Protein AF-A0A8S2WHX1-F1 (afdb_monomer_lite)

Foldseek 3Di:
DDDDDDDDPVRVVVVPDPPDDDPPPPDDDDDDDDDDDDDDDDPPDPDDDPVRVVVVVDDPPDDDDDPPPDPPDDDPPDDPPVVVPPDPDPDPDPDDPDDDPVVVVVVVVVVVVVVVVVVVVVVVVVVVVVVVVVVVVVVVVVVVVVVVVCVVVPNVVLVVVVPVPPPCNVVVVVVVVVVVVVVVVVVVVVVVVVVVVVVVVVVVVVVVVVVVVVVVVVVVVVVVVVVVVVVVVPPCVVVVVVVVVVVVVVVVVVVVVVVVVVVVVVVVVVVVVVVDPDDDDDDDPPCVVVVVVVVVVVVVVVVVVVVVVVVVVVVVVVVVVVVVVVVVVVVVVVVVVVVVVPPPPPDPPDDDDDPVVVVVVVVVVVVVVVVVVPPPDDDDDDDDDDDDDDDDDDDDDDDDDDDD

Structure (mmCIF, N/CA/C/O backbone):
data_AF-A0A8S2WHX1-F1
#
_entry.id   AF-A0A8S2WHX1-F1
#
loop_
_atom_site.group_PDB
_atom_site.id
_atom_site.type_symbol
_atom_site.label_atom_id
_atom_site.label_alt_id
_atom_site.label_comp_id
_atom_site.label_asym_id
_atom_site.label_entity_id
_atom_site.label_seq_id
_atom_site.pdbx_PDB_ins_code
_atom_site.Cartn_x
_atom_site.Cartn_y
_atom_site.Cartn_z
_atom_site.occupancy
_atom_site.B_iso_or_equiv
_atom_site.auth_seq_id
_atom_site.auth_comp_id
_atom_site.auth_asym_id
_atom_site.auth_atom_id
_atom_site.pdbx_PDB_model_num
ATOM 1 N N . MET A 1 1 ? -5.260 -57.623 29.834 1.00 40.22 1 MET A N 1
ATOM 2 C CA . MET A 1 1 ? -5.427 -56.194 30.177 1.00 40.22 1 MET A CA 1
ATOM 3 C C . MET A 1 1 ? -5.127 -55.355 28.938 1.00 40.22 1 MET A C 1
ATOM 5 O O . MET A 1 1 ? -3.990 -54.950 28.745 1.00 40.22 1 MET A O 1
ATOM 9 N N . GLY A 1 2 ? -6.106 -55.173 28.048 1.00 38.78 2 GLY A N 1
ATOM 10 C CA . GLY A 1 2 ? -5.987 -54.295 26.878 1.00 38.78 2 GLY A CA 1
ATOM 11 C C . GLY A 1 2 ? -6.934 -53.117 27.060 1.00 38.78 2 GLY A C 1
ATOM 12 O O . GLY A 1 2 ? -8.142 -53.293 26.952 1.00 38.78 2 GLY A O 1
ATOM 13 N N . GLY A 1 3 ? -6.400 -51.953 27.429 1.00 38.97 3 GLY A N 1
ATOM 14 C CA . GLY A 1 3 ? -7.193 -50.750 27.676 1.00 38.97 3 GLY A CA 1
ATOM 15 C C . GLY A 1 3 ? -7.715 -50.149 26.373 1.00 38.97 3 GLY A C 1
ATOM 16 O O . GLY A 1 3 ? -6.938 -49.811 25.481 1.00 38.97 3 GLY A O 1
ATOM 17 N N . THR A 1 4 ? -9.031 -49.993 26.270 1.00 50.53 4 THR A N 1
ATOM 18 C CA . THR A 1 4 ? -9.697 -49.275 25.182 1.00 50.53 4 THR A CA 1
ATOM 19 C C . THR A 1 4 ? -9.420 -47.777 25.310 1.00 50.53 4 THR A C 1
ATOM 21 O O . THR A 1 4 ? -9.947 -47.119 26.206 1.00 50.53 4 THR A O 1
ATOM 24 N N . ARG A 1 5 ? -8.588 -47.222 24.420 1.00 61.50 5 ARG A N 1
ATOM 25 C CA . ARG A 1 5 ? -8.446 -45.767 24.259 1.00 61.50 5 ARG A CA 1
ATOM 26 C C . ARG A 1 5 ? -9.736 -45.198 23.668 1.00 61.50 5 ARG A C 1
ATOM 28 O O . ARG A 1 5 ? -10.157 -45.607 22.589 1.00 61.50 5 ARG A O 1
ATOM 35 N N . THR A 1 6 ? -10.340 -44.235 24.353 1.00 62.38 6 THR A N 1
ATOM 36 C CA . THR A 1 6 ? -11.434 -43.419 23.818 1.00 62.38 6 THR A CA 1
ATOM 37 C C . THR A 1 6 ? -10.875 -42.455 22.771 1.00 62.38 6 THR A C 1
ATOM 39 O O . THR A 1 6 ? -10.015 -41.634 23.097 1.00 62.38 6 THR A O 1
ATOM 42 N N . LYS A 1 7 ? -11.333 -42.573 21.520 1.00 71.38 7 LYS A N 1
ATOM 43 C CA . LYS A 1 7 ? -10.924 -41.703 20.406 1.00 71.38 7 LYS A CA 1
ATOM 44 C C . LYS A 1 7 ? -11.400 -40.263 20.630 1.00 71.38 7 LYS A C 1
ATOM 46 O O . LYS A 1 7 ? -12.494 -40.038 21.148 1.00 71.38 7 LYS A O 1
ATOM 51 N N . SER A 1 8 ? -10.587 -39.291 20.225 1.00 69.62 8 SER A N 1
ATOM 52 C CA . SER A 1 8 ? -10.935 -37.864 20.273 1.00 69.62 8 SER A CA 1
ATOM 53 C C . SER A 1 8 ? -11.992 -37.514 19.216 1.00 69.62 8 SER A C 1
ATOM 55 O O . SER A 1 8 ? -12.013 -38.103 18.138 1.00 69.62 8 SER A O 1
ATOM 57 N N . VAL A 1 9 ? -12.831 -36.501 19.469 1.00 62.75 9 VAL A N 1
ATOM 58 C CA . VAL A 1 9 ? -13.838 -35.987 18.508 1.00 62.75 9 VAL A CA 1
ATOM 59 C C . VAL A 1 9 ? -13.204 -35.652 17.151 1.00 62.75 9 VAL A C 1
ATOM 61 O O . VAL A 1 9 ? -13.801 -35.872 16.100 1.00 62.75 9 VAL A O 1
ATOM 64 N N . ARG A 1 10 ? -11.949 -35.190 17.163 1.00 62.09 10 ARG A N 1
ATOM 65 C CA . ARG A 1 10 ? -11.173 -34.917 15.949 1.00 62.09 10 ARG A CA 1
ATOM 66 C C . ARG A 1 10 ? -10.811 -36.190 15.177 1.00 62.09 10 ARG A C 1
ATOM 68 O O . ARG A 1 10 ? -10.817 -36.164 13.954 1.00 62.09 10 ARG A O 1
ATOM 75 N N . GLU A 1 11 ? -10.506 -37.286 15.868 1.00 63.91 11 GLU A N 1
ATOM 76 C CA . GLU A 1 11 ? -10.197 -38.578 15.234 1.00 63.91 11 GLU A CA 1
ATOM 77 C C . GLU A 1 11 ? -11.451 -39.204 14.619 1.00 63.91 11 GLU A C 1
ATOM 79 O O . GLU A 1 11 ? -11.393 -39.699 13.498 1.00 63.91 11 GLU A O 1
ATOM 84 N N . ALA A 1 12 ? -12.599 -39.094 15.296 1.00 66.94 12 ALA A N 1
ATOM 85 C CA . ALA A 1 12 ? -13.879 -39.558 14.761 1.00 66.94 12 ALA A CA 1
ATOM 86 C C . ALA A 1 12 ? -14.291 -38.800 13.484 1.00 66.94 12 ALA A C 1
ATOM 88 O O . ALA A 1 12 ? -14.832 -39.398 12.558 1.00 66.94 12 ALA A O 1
ATOM 89 N N . TYR A 1 13 ? -13.997 -37.498 13.408 1.00 64.38 13 TYR A N 1
ATOM 90 C CA . TYR A 1 13 ? -14.336 -36.677 12.243 1.00 64.38 13 TYR A CA 1
ATOM 91 C C . TYR A 1 13 ? -13.435 -36.952 11.029 1.00 64.38 13 TYR A C 1
ATOM 93 O O . TYR A 1 13 ? -13.879 -36.873 9.888 1.00 64.38 13 TYR A O 1
ATOM 101 N N . VAL A 1 14 ? -12.166 -37.300 11.259 1.00 66.62 14 VAL A N 1
ATOM 102 C CA . VAL A 1 14 ? -11.211 -37.618 10.183 1.00 66.62 14 VAL A CA 1
ATOM 103 C C . VAL A 1 14 ? -11.484 -39.000 9.576 1.00 66.62 14 VAL A C 1
ATOM 105 O O . VAL A 1 14 ? -11.318 -39.167 8.372 1.00 66.62 14 VAL A O 1
ATOM 108 N N . GLU A 1 15 ? -11.959 -39.966 10.369 1.00 64.69 15 GLU A N 1
ATOM 109 C CA . GLU A 1 15 ? -12.331 -41.307 9.883 1.00 64.69 15 GLU A CA 1
ATOM 110 C C . GLU A 1 15 ? -13.654 -41.336 9.089 1.00 64.69 15 GLU A C 1
ATOM 112 O O . GLU A 1 15 ? -13.881 -42.273 8.328 1.00 64.69 15 GLU A O 1
ATOM 117 N N . GLN A 1 16 ? -14.519 -40.322 9.224 1.00 64.81 16 GLN A N 1
ATOM 118 C CA . GLN A 1 16 ? -15.787 -40.222 8.480 1.00 64.81 16 GLN A CA 1
ATOM 119 C C . GLN A 1 16 ? -15.649 -39.584 7.087 1.00 64.81 16 GLN A C 1
ATOM 121 O O . GLN A 1 16 ? -16.633 -39.495 6.350 1.00 64.81 16 GLN A O 1
ATOM 126 N N . LEU A 1 17 ? -14.450 -39.143 6.699 1.00 56.81 17 LEU A N 1
ATOM 127 C CA . LEU A 1 17 ? -14.219 -38.605 5.362 1.00 56.81 17 LEU A CA 1
ATOM 128 C C . LEU A 1 17 ? -14.047 -39.753 4.352 1.00 56.81 17 LEU A C 1
ATOM 130 O O . LEU A 1 17 ? -13.232 -40.648 4.584 1.00 56.81 17 LEU A O 1
ATOM 134 N N . PRO A 1 18 ? -14.774 -39.748 3.216 1.00 52.38 18 PRO A N 1
ATOM 135 C CA . PRO A 1 18 ? -14.606 -40.766 2.188 1.00 52.38 18 PRO A CA 1
ATOM 136 C C . PRO A 1 18 ? -13.156 -40.765 1.689 1.00 52.38 18 PRO A C 1
ATOM 138 O O . PRO A 1 18 ? -12.619 -39.730 1.281 1.00 52.38 18 PRO A O 1
ATOM 141 N N . TYR A 1 19 ? -12.520 -41.938 1.742 1.00 48.78 19 TYR A N 1
ATOM 142 C CA . TYR A 1 19 ? -11.173 -42.174 1.228 1.00 48.78 19 TYR A CA 1
ATOM 143 C C . TYR A 1 19 ? -11.052 -41.616 -0.199 1.00 48.78 19 TYR A C 1
ATOM 145 O O . TYR A 1 19 ? -11.699 -42.117 -1.116 1.00 48.78 19 TYR A O 1
ATOM 153 N N . GLY A 1 20 ? -10.217 -40.588 -0.393 1.00 50.75 20 GLY A N 1
ATOM 154 C CA . GLY A 1 20 ? -9.838 -40.122 -1.733 1.00 50.75 20 GLY A CA 1
ATOM 155 C C . GLY A 1 20 ? -9.925 -38.624 -2.029 1.00 50.75 20 GLY A C 1
ATOM 156 O O . GLY A 1 20 ? -9.604 -38.241 -3.150 1.00 50.75 20 GLY A O 1
ATOM 157 N N . GLN A 1 21 ? -10.280 -37.752 -1.082 1.00 46.47 21 GLN A N 1
ATOM 158 C CA . GLN A 1 21 ? -10.172 -36.297 -1.292 1.00 46.47 21 GLN A CA 1
ATOM 159 C C . GLN A 1 21 ? -9.280 -35.633 -0.244 1.00 46.47 21 GLN A C 1
ATOM 161 O O . GLN A 1 21 ? -9.723 -34.931 0.660 1.00 46.47 21 GLN A O 1
ATOM 166 N N . GLY A 1 22 ? -7.975 -35.860 -0.396 1.00 38.53 22 GLY A N 1
ATOM 167 C CA . GLY A 1 22 ? -6.958 -35.010 0.210 1.00 38.53 22 GLY A CA 1
ATOM 168 C C . GLY A 1 22 ? -6.888 -33.654 -0.500 1.00 38.53 22 GLY A C 1
ATOM 169 O O . GLY A 1 22 ? -6.935 -33.570 -1.728 1.00 38.53 22 GLY A O 1
ATOM 170 N N . LEU A 1 23 ? -6.739 -32.592 0.291 1.00 43.47 23 LEU A N 1
ATOM 171 C CA . LEU A 1 23 ? -6.485 -31.204 -0.115 1.00 43.47 23 LEU A CA 1
ATOM 172 C C . LEU A 1 23 ? -5.077 -31.022 -0.726 1.00 43.47 23 LEU A C 1
ATOM 174 O O . LEU A 1 23 ? -4.282 -30.209 -0.263 1.00 43.47 23 LEU A O 1
ATOM 178 N N . THR A 1 24 ? -4.749 -31.781 -1.774 1.00 47.91 24 THR A N 1
ATOM 179 C CA . THR A 1 24 ? -3.475 -31.690 -2.519 1.00 47.91 24 THR A CA 1
ATOM 180 C C . THR A 1 24 ? -3.673 -31.734 -4.044 1.00 47.91 24 THR A C 1
ATOM 182 O O . THR A 1 24 ? -2.762 -32.067 -4.798 1.00 47.91 24 THR A O 1
ATOM 185 N N . GLY A 1 25 ? -4.860 -31.355 -4.535 1.00 35.38 25 GLY A N 1
ATOM 186 C CA . GLY A 1 25 ? -5.254 -31.484 -5.948 1.00 35.38 25 GLY A CA 1
ATOM 187 C C . GLY A 1 25 ? -4.960 -30.307 -6.895 1.00 35.38 25 GLY A C 1
ATOM 188 O O . GLY A 1 25 ? -5.359 -30.372 -8.055 1.00 35.38 25 GLY A O 1
ATOM 189 N N . TYR A 1 26 ? -4.285 -29.230 -6.471 1.00 35.50 26 TYR A N 1
ATOM 190 C CA . TYR A 1 26 ? -4.155 -28.001 -7.286 1.00 35.50 26 TYR A CA 1
ATOM 191 C C . TYR A 1 26 ? -2.730 -27.614 -7.714 1.00 35.50 26 TYR A C 1
ATOM 193 O O . TYR A 1 26 ? -2.472 -26.445 -7.979 1.00 35.50 26 TYR A O 1
ATOM 201 N N . MET A 1 27 ? -1.805 -28.569 -7.855 1.00 39.06 27 MET A N 1
ATOM 202 C CA . MET A 1 27 ? -0.433 -28.265 -8.314 1.00 39.06 27 MET A CA 1
ATOM 203 C C . MET A 1 27 ? 0.027 -29.019 -9.570 1.00 39.06 27 MET A C 1
ATOM 205 O O . MET A 1 27 ? 1.216 -29.058 -9.855 1.00 39.06 27 MET A O 1
ATOM 209 N N . ASN A 1 28 ? -0.878 -29.568 -10.389 1.00 44.78 28 ASN A N 1
ATOM 210 C CA . ASN A 1 28 ? -0.473 -30.119 -11.689 1.00 44.78 28 ASN A CA 1
ATOM 211 C C . ASN A 1 28 ? -1.538 -29.940 -12.779 1.00 44.78 28 ASN A C 1
ATOM 213 O O . ASN A 1 28 ? -2.248 -30.863 -13.166 1.00 44.78 28 ASN A O 1
ATOM 217 N N . ARG A 1 29 ? -1.619 -28.728 -13.334 1.00 37.62 29 ARG A N 1
ATOM 218 C CA . ARG A 1 29 ? -2.134 -28.521 -14.693 1.00 37.62 29 ARG A CA 1
ATOM 219 C C . ARG A 1 29 ? -1.138 -27.669 -15.465 1.00 37.62 29 ARG A C 1
ATOM 221 O O . ARG A 1 29 ? -1.050 -26.462 -15.257 1.00 37.62 29 ARG A O 1
ATOM 228 N N . LYS A 1 30 ? -0.402 -28.317 -16.374 1.00 38.78 30 LYS A N 1
ATOM 229 C CA . LYS A 1 30 ? 0.351 -27.657 -17.445 1.00 38.78 30 LYS A CA 1
ATOM 230 C C . LYS A 1 30 ? -0.604 -26.713 -18.183 1.00 38.78 30 LYS A C 1
ATOM 232 O O . LYS A 1 30 ? -1.484 -27.163 -18.914 1.00 38.78 30 LYS A O 1
ATOM 237 N N . ARG A 1 31 ? -0.465 -25.406 -17.960 1.00 36.22 31 ARG A N 1
ATOM 238 C CA . ARG A 1 31 ? -1.150 -24.382 -18.752 1.00 36.22 31 ARG A CA 1
ATOM 239 C C . ARG A 1 31 ? -0.479 -24.322 -20.124 1.00 36.22 31 ARG A C 1
ATOM 241 O O . ARG A 1 31 ? 0.681 -23.940 -20.227 1.00 36.22 31 ARG A O 1
ATOM 248 N N . LYS A 1 32 ? -1.213 -24.730 -21.161 1.00 42.56 32 LYS A N 1
ATOM 249 C CA . LYS A 1 32 ? -0.903 -24.401 -22.558 1.00 42.56 32 LYS A CA 1
ATOM 250 C C . LYS A 1 32 ? -1.052 -22.880 -22.742 1.00 42.56 32 LYS A C 1
ATOM 252 O O . LYS A 1 32 ? -1.995 -22.324 -22.172 1.00 42.56 32 LYS A O 1
ATOM 257 N N . PRO A 1 33 ? -0.169 -22.200 -23.492 1.00 36.62 33 PRO A N 1
ATOM 258 C CA . PRO A 1 33 ? -0.370 -20.798 -23.817 1.00 36.62 33 PRO A CA 1
ATOM 259 C C . PRO A 1 33 ? -1.525 -20.649 -24.813 1.00 36.62 33 PRO A C 1
ATOM 261 O O . PRO A 1 33 ? -1.732 -21.471 -25.704 1.00 36.62 33 PRO A O 1
ATOM 264 N N . PHE A 1 34 ? -2.295 -19.593 -24.592 1.00 40.09 34 PHE A N 1
ATOM 265 C CA . PHE A 1 34 ? -3.471 -19.197 -25.343 1.00 40.09 34 PHE A CA 1
ATOM 266 C C . PHE A 1 34 ? -3.026 -18.415 -26.586 1.00 40.09 34 PHE A C 1
ATOM 268 O O . PHE A 1 34 ? -2.666 -17.246 -26.478 1.00 40.09 34 PHE A O 1
ATOM 275 N N . THR A 1 35 ? -3.037 -19.054 -27.755 1.00 37.59 35 THR A N 1
ATOM 276 C CA . THR A 1 35 ? -2.975 -18.374 -29.058 1.00 37.59 35 THR A CA 1
ATOM 277 C C . THR A 1 35 ? -3.989 -19.024 -29.992 1.00 37.59 35 THR A C 1
ATOM 279 O O . THR A 1 35 ? -3.701 -20.036 -30.626 1.00 37.59 35 THR A O 1
ATOM 282 N N . HIS A 1 36 ? -5.195 -18.462 -30.050 1.00 35.00 36 HIS A N 1
ATOM 283 C CA . HIS A 1 36 ? -6.129 -18.716 -31.141 1.00 35.00 36 HIS A CA 1
ATOM 284 C C . HIS A 1 36 ? -5.884 -17.661 -32.223 1.00 35.00 36 HIS A C 1
ATOM 286 O O . HIS A 1 36 ? -6.286 -16.513 -32.062 1.00 35.00 36 HIS A O 1
ATOM 292 N N . LEU A 1 37 ? -5.231 -18.057 -33.316 1.00 36.84 37 LEU A N 1
ATOM 293 C CA . LEU A 1 37 ? -5.438 -17.446 -34.625 1.00 36.84 37 LEU A CA 1
ATOM 294 C C . LEU A 1 37 ? -5.753 -18.574 -35.612 1.00 36.84 37 LEU A C 1
ATOM 296 O O . LEU A 1 37 ? -5.178 -19.657 -35.527 1.00 36.84 37 LEU A O 1
ATOM 300 N N . ASN A 1 38 ? -6.733 -18.305 -36.464 1.00 36.56 38 ASN A N 1
ATOM 301 C CA . ASN A 1 38 ? -7.452 -19.247 -37.309 1.00 36.56 38 ASN A CA 1
ATOM 302 C C . ASN A 1 38 ? -6.551 -20.162 -38.150 1.00 36.56 38 ASN A C 1
ATOM 304 O O . ASN A 1 38 ? -5.595 -19.718 -38.779 1.00 36.56 38 ASN A O 1
ATOM 308 N N . THR A 1 39 ? -6.936 -21.435 -38.191 1.00 39.41 39 THR A N 1
ATOM 309 C CA . THR A 1 39 ? -6.483 -22.439 -39.151 1.00 39.41 39 THR A CA 1
ATOM 310 C C . THR A 1 39 ? -6.879 -22.008 -40.563 1.00 39.41 39 THR A C 1
ATOM 312 O O . THR A 1 39 ? -8.067 -21.976 -40.884 1.00 39.41 39 THR A O 1
ATOM 315 N N . VAL A 1 40 ? -5.889 -21.670 -41.384 1.00 40.22 40 VAL A N 1
ATOM 316 C CA . VAL A 1 40 ? -5.997 -21.640 -42.847 1.00 40.22 40 VAL A CA 1
ATOM 317 C C . VAL A 1 40 ? -5.140 -22.795 -43.360 1.00 40.22 40 VAL A C 1
ATOM 319 O O . VAL A 1 40 ? -4.062 -23.036 -42.817 1.00 40.22 40 VAL A O 1
ATOM 322 N N . ASP A 1 41 ? -5.674 -23.531 -44.331 1.00 38.22 41 ASP A N 1
ATOM 323 C CA . ASP A 1 41 ? -5.163 -24.806 -44.832 1.00 38.22 41 ASP A CA 1
ATOM 324 C C . ASP A 1 41 ? -3.674 -24.789 -45.222 1.00 38.22 41 ASP A C 1
ATOM 326 O O . ASP A 1 41 ? -3.158 -23.864 -45.848 1.00 38.22 41 ASP A O 1
ATOM 330 N N . ASP A 1 42 ? -2.989 -25.869 -44.846 1.00 42.69 42 ASP A N 1
ATOM 331 C CA . ASP A 1 42 ? -1.532 -25.982 -44.716 1.00 42.69 42 ASP A CA 1
ATOM 332 C C . ASP A 1 42 ? -0.744 -26.213 -46.025 1.00 42.69 42 ASP A C 1
ATOM 334 O O . ASP A 1 42 ? 0.414 -26.624 -45.968 1.00 42.69 42 ASP A O 1
ATOM 338 N N . ASN A 1 43 ? -1.316 -25.943 -47.205 1.00 44.41 43 ASN A N 1
ATOM 339 C CA . ASN A 1 43 ? -0.706 -26.371 -48.478 1.00 44.41 43 ASN A CA 1
ATOM 340 C C . ASN A 1 43 ? -0.264 -25.275 -49.469 1.00 44.41 43 ASN A C 1
ATOM 342 O O . ASN A 1 43 ? 0.376 -25.637 -50.448 1.00 44.41 43 ASN A O 1
ATOM 346 N N . ASP A 1 44 ? -0.482 -23.975 -49.222 1.00 44.69 44 ASP A N 1
ATOM 347 C CA . ASP A 1 44 ? -0.195 -22.929 -50.239 1.00 44.69 44 ASP A CA 1
ATOM 348 C C . ASP A 1 44 ? 0.744 -21.781 -49.807 1.00 44.69 44 ASP A C 1
ATOM 350 O O . ASP A 1 44 ? 0.839 -20.750 -50.474 1.00 44.69 44 ASP A O 1
ATOM 354 N N . LEU A 1 45 ? 1.512 -21.932 -48.725 1.00 47.62 45 LEU A N 1
ATOM 355 C CA . LEU A 1 45 ? 2.476 -20.905 -48.300 1.00 47.62 45 LEU A CA 1
ATOM 356 C C . LEU A 1 45 ? 3.907 -21.442 -48.338 1.00 47.62 45 LEU A C 1
ATOM 358 O O . LEU A 1 45 ? 4.394 -22.035 -47.380 1.00 47.62 45 LEU A O 1
ATOM 362 N N . ALA A 1 46 ? 4.610 -21.159 -49.440 1.00 56.25 46 ALA A N 1
ATOM 363 C CA . ALA A 1 46 ? 6.025 -21.495 -49.629 1.00 56.25 46 ALA A CA 1
ATOM 364 C C . ALA A 1 46 ? 6.976 -20.839 -48.599 1.00 56.25 46 ALA A C 1
ATOM 366 O O . ALA A 1 46 ? 8.144 -21.208 -48.531 1.00 56.25 46 ALA A O 1
ATOM 367 N N . TYR A 1 47 ? 6.495 -19.898 -47.776 1.00 54.25 47 TYR A N 1
ATOM 368 C CA . TYR A 1 47 ? 7.263 -19.287 -46.690 1.00 54.25 47 TYR A CA 1
ATOM 369 C C . TYR A 1 47 ? 6.363 -19.033 -45.477 1.00 54.25 47 TYR A C 1
ATOM 371 O O . TYR A 1 47 ? 5.388 -18.288 -45.560 1.00 54.25 47 TYR A O 1
ATOM 379 N N . ARG A 1 48 ? 6.701 -19.655 -44.338 1.00 53.41 48 ARG A N 1
ATOM 380 C CA . ARG A 1 48 ? 5.879 -19.676 -43.113 1.00 53.41 48 ARG A CA 1
ATOM 381 C C . ARG A 1 48 ? 6.282 -18.614 -42.079 1.00 53.41 48 ARG A C 1
ATOM 383 O O . ARG A 1 48 ? 5.629 -18.491 -41.046 1.00 53.41 48 ARG A O 1
ATOM 390 N N . SER A 1 49 ? 7.333 -17.833 -42.336 1.00 52.03 49 SER A N 1
ATOM 391 C CA . SER A 1 49 ? 7.796 -16.752 -41.456 1.00 52.03 49 SER A CA 1
ATOM 392 C C . SER A 1 49 ? 8.702 -15.763 -42.200 1.00 52.03 49 SER A C 1
ATOM 394 O O . SER A 1 49 ? 9.453 -16.154 -43.093 1.00 52.03 49 SER A O 1
ATOM 396 N N . THR A 1 50 ? 8.727 -14.492 -41.778 1.00 50.41 50 THR A N 1
ATOM 397 C CA . THR A 1 50 ? 9.691 -13.471 -42.246 1.00 50.41 50 THR A CA 1
ATOM 398 C C . THR A 1 50 ? 11.148 -13.926 -42.065 1.00 50.41 50 THR A C 1
ATOM 400 O O . THR A 1 50 ? 12.038 -13.497 -42.797 1.00 50.41 50 THR A O 1
ATOM 403 N N . SER A 1 51 ? 11.395 -14.840 -41.118 1.00 52.72 51 SER A N 1
ATOM 404 C CA . SER A 1 51 ? 12.697 -15.480 -40.907 1.00 52.72 51 SER A CA 1
ATOM 405 C C . SER A 1 51 ? 13.081 -16.490 -41.994 1.00 52.72 51 SER A C 1
ATOM 407 O O . SER A 1 51 ? 14.273 -16.686 -42.225 1.00 52.72 51 SER A O 1
ATOM 409 N N . ASP A 1 52 ? 12.114 -17.114 -42.675 1.00 50.53 52 ASP A N 1
ATOM 410 C CA . ASP A 1 52 ? 12.384 -18.086 -43.748 1.00 50.53 52 ASP A CA 1
ATOM 411 C C . ASP A 1 52 ? 12.794 -17.386 -45.046 1.00 50.53 52 ASP A C 1
ATOM 413 O O . ASP A 1 52 ? 13.677 -17.867 -45.754 1.00 50.53 52 ASP A O 1
ATOM 417 N N . TYR A 1 53 ? 12.242 -16.195 -45.304 1.00 53.25 53 TYR A N 1
ATOM 418 C CA . TYR A 1 53 ? 12.646 -15.354 -46.433 1.00 53.25 53 TYR A CA 1
ATOM 419 C C . TYR A 1 53 ? 14.124 -14.947 -46.336 1.00 53.25 53 TYR A C 1
ATOM 421 O O . TYR A 1 53 ? 14.834 -14.926 -47.333 1.00 53.25 53 TYR A O 1
ATOM 429 N N . LEU A 1 54 ? 14.621 -14.683 -45.122 1.00 51.88 54 LEU A N 1
ATOM 430 C CA . LEU A 1 54 ? 16.010 -14.274 -44.887 1.00 51.88 54 LEU A CA 1
ATOM 431 C C . LEU A 1 54 ? 16.999 -15.449 -44.875 1.00 51.88 54 LEU A C 1
ATOM 433 O O . LEU A 1 54 ? 18.175 -15.263 -45.186 1.00 51.88 54 LEU A O 1
ATOM 437 N N . ARG A 1 55 ? 16.536 -16.666 -44.562 1.00 56.53 55 ARG A N 1
ATOM 438 C CA . ARG A 1 55 ? 17.379 -17.871 -44.534 1.00 56.53 55 ARG A CA 1
ATOM 439 C C . ARG A 1 55 ? 17.760 -18.355 -45.941 1.00 56.53 55 ARG A C 1
ATOM 441 O O . ARG A 1 55 ? 18.821 -18.947 -46.101 1.00 56.53 55 ARG A O 1
ATOM 448 N N . GLY A 1 56 ? 16.957 -18.038 -46.961 1.00 52.31 56 GLY A N 1
ATOM 449 C CA . GLY A 1 56 ? 17.293 -18.300 -48.367 1.00 52.31 56 GLY A CA 1
ATOM 450 C C . GLY A 1 56 ? 18.446 -17.445 -48.917 1.00 52.31 56 GLY A C 1
ATOM 451 O O . GLY A 1 56 ? 19.064 -17.832 -49.903 1.00 52.31 56 GLY A O 1
ATOM 452 N N . TYR A 1 57 ? 18.770 -16.318 -48.270 1.00 48.59 57 TYR A N 1
ATOM 453 C CA . TYR A 1 57 ? 19.814 -15.388 -48.726 1.00 48.59 57 TYR A CA 1
ATOM 454 C C . TYR A 1 57 ? 21.205 -15.656 -48.143 1.00 48.59 57 TYR A C 1
ATOM 456 O O . TYR A 1 57 ? 22.185 -15.113 -48.645 1.00 48.59 57 TYR A O 1
ATOM 464 N N . TYR A 1 58 ? 21.316 -16.493 -47.110 1.00 46.62 58 TYR A N 1
ATOM 465 C CA . TYR A 1 58 ? 22.586 -16.772 -46.443 1.00 46.62 58 TYR A CA 1
ATOM 466 C C . TYR A 1 58 ? 22.802 -18.277 -46.307 1.00 46.62 58 TYR A C 1
ATOM 468 O O . TYR A 1 58 ? 22.561 -18.873 -45.258 1.00 46.62 58 TYR A O 1
ATOM 476 N N . ASN A 1 59 ? 23.288 -18.887 -47.389 1.00 50.84 59 ASN A N 1
ATOM 477 C CA . ASN A 1 59 ? 23.913 -20.203 -47.344 1.00 50.84 59 ASN A CA 1
ATOM 478 C C . ASN A 1 59 ? 25.438 -20.026 -47.173 1.00 50.84 59 ASN A C 1
ATOM 480 O O . ASN A 1 59 ? 26.092 -19.569 -48.109 1.00 50.84 59 ASN A O 1
ATOM 484 N N . PRO A 1 60 ? 26.025 -20.378 -46.016 1.00 45.47 60 PRO A N 1
ATOM 485 C CA . PRO A 1 60 ? 27.457 -20.212 -45.768 1.00 45.47 60 PRO A CA 1
ATOM 486 C C . PRO A 1 60 ? 28.350 -21.276 -46.440 1.00 45.47 60 PRO A C 1
ATOM 488 O O . PRO A 1 60 ? 29.563 -21.198 -46.291 1.00 45.47 60 PRO A O 1
ATOM 491 N N . ASN A 1 61 ? 27.789 -22.235 -47.194 1.00 46.09 61 ASN A N 1
ATOM 492 C CA . ASN A 1 61 ? 28.545 -23.303 -47.872 1.00 46.09 61 ASN A CA 1
ATOM 493 C C . ASN A 1 61 ? 28.568 -23.198 -49.413 1.00 46.09 61 ASN A C 1
ATOM 495 O O . ASN A 1 61 ? 28.893 -24.174 -50.087 1.00 46.09 61 ASN A O 1
ATOM 499 N N . ALA A 1 62 ? 28.237 -22.044 -50.000 1.00 42.97 62 ALA A N 1
ATOM 500 C CA . ALA A 1 62 ? 28.416 -21.825 -51.438 1.00 42.97 62 ALA A CA 1
ATOM 501 C C . ALA A 1 62 ? 29.829 -21.286 -51.719 1.00 42.97 62 ALA A C 1
ATOM 503 O O . ALA A 1 62 ? 30.122 -20.108 -51.525 1.00 42.97 62 ALA A O 1
ATOM 504 N N . GLN A 1 63 ? 30.717 -22.177 -52.149 1.00 36.47 63 GLN A N 1
ATOM 505 C CA . GLN A 1 63 ? 32.050 -21.838 -52.631 1.00 36.47 63 GLN A CA 1
ATOM 506 C C . GLN A 1 63 ? 31.939 -21.227 -54.043 1.00 36.47 63 GLN A C 1
ATOM 508 O O . GLN A 1 63 ? 31.446 -21.892 -54.947 1.00 36.47 63 GLN A O 1
ATOM 513 N N . SER A 1 64 ? 32.441 -19.994 -54.194 1.00 42.56 64 SER A N 1
ATOM 514 C CA . SER A 1 64 ? 32.887 -19.341 -55.443 1.00 42.56 64 SER A CA 1
ATOM 515 C C . SER A 1 64 ? 31.840 -18.955 -56.508 1.00 42.56 64 SER A C 1
ATOM 517 O O . SER A 1 64 ? 31.438 -19.788 -57.307 1.00 42.56 64 SER A O 1
ATOM 519 N N . ASP A 1 65 ? 31.494 -17.660 -56.581 1.00 36.31 65 ASP A N 1
ATOM 520 C CA . ASP A 1 65 ? 31.664 -16.830 -57.798 1.00 36.31 65 ASP A CA 1
ATOM 521 C C . ASP A 1 65 ? 31.377 -15.328 -57.507 1.00 36.31 65 ASP A C 1
ATOM 523 O O . ASP A 1 65 ? 30.354 -15.029 -56.886 1.00 36.31 65 ASP A O 1
ATOM 527 N N . PRO A 1 66 ? 32.233 -14.353 -57.903 1.00 45.66 66 PRO A N 1
ATOM 528 C CA . PRO A 1 66 ? 32.132 -12.957 -57.442 1.00 45.66 66 PRO A CA 1
ATOM 529 C C . PRO A 1 66 ? 31.249 -12.000 -58.271 1.00 45.66 66 PRO A C 1
ATOM 531 O O . PRO A 1 66 ? 31.292 -10.805 -57.998 1.00 45.66 66 PRO A O 1
ATOM 534 N N . ASP A 1 67 ? 30.454 -12.461 -59.244 1.00 40.78 67 ASP A N 1
ATOM 535 C CA . ASP A 1 67 ? 29.861 -11.564 -60.266 1.00 40.78 67 ASP A CA 1
ATOM 536 C C . ASP A 1 67 ? 28.323 -11.458 -60.291 1.00 40.78 67 ASP A C 1
ATOM 538 O O . ASP A 1 67 ? 27.744 -10.900 -61.220 1.00 40.78 67 ASP A O 1
ATOM 542 N N . MET A 1 68 ? 27.615 -11.900 -59.250 1.00 40.69 68 MET A N 1
ATOM 543 C CA . MET A 1 68 ? 26.147 -11.779 -59.190 1.00 40.69 68 MET A CA 1
ATOM 544 C C . MET A 1 68 ? 25.665 -10.634 -58.287 1.00 40.69 68 MET A C 1
ATOM 546 O O . MET A 1 68 ? 24.826 -10.824 -57.405 1.00 40.69 68 MET A O 1
ATOM 550 N N . ILE A 1 69 ? 26.134 -9.406 -58.532 1.00 41.56 69 ILE A N 1
ATOM 551 C CA . ILE A 1 69 ? 25.390 -8.214 -58.099 1.00 41.56 69 ILE A CA 1
ATOM 552 C C . ILE A 1 69 ? 24.396 -7.875 -59.209 1.00 41.56 69 ILE A C 1
ATOM 554 O O . ILE A 1 69 ? 24.754 -7.365 -60.262 1.00 41.56 69 ILE A O 1
ATOM 558 N N . SER A 1 70 ? 23.128 -8.185 -58.939 1.00 41.53 70 SER A N 1
ATOM 559 C CA . SER A 1 70 ? 21.943 -7.809 -59.714 1.00 41.53 70 SER A CA 1
ATOM 560 C C . SER A 1 70 ? 21.974 -6.325 -60.122 1.00 41.53 70 SER A C 1
ATOM 562 O O . SER A 1 70 ? 21.487 -5.446 -59.402 1.00 41.53 70 SER A O 1
ATOM 564 N N . GLU A 1 71 ? 22.475 -6.050 -61.320 1.00 40.50 71 GLU A N 1
ATOM 565 C CA . GLU A 1 71 ? 22.301 -4.787 -62.020 1.00 40.50 71 GLU A CA 1
ATOM 566 C C . GLU A 1 71 ? 20.858 -4.735 -62.549 1.00 40.50 71 GLU A C 1
ATOM 568 O O . GLU A 1 71 ? 20.542 -5.186 -63.649 1.00 40.50 71 GLU A O 1
ATOM 573 N N . ARG A 1 72 ? 19.925 -4.221 -61.734 1.00 37.75 72 ARG A N 1
ATOM 574 C CA . ARG A 1 72 ? 18.602 -3.828 -62.240 1.00 37.75 72 ARG A CA 1
ATOM 575 C C . ARG A 1 72 ? 18.810 -2.698 -63.242 1.00 37.75 72 ARG A C 1
ATOM 577 O O . ARG A 1 72 ? 19.015 -1.549 -62.856 1.00 37.75 72 ARG A O 1
ATOM 584 N N . HIS A 1 73 ? 18.739 -3.035 -64.525 1.00 39.12 73 HIS A N 1
ATOM 585 C CA . HIS A 1 73 ? 18.631 -2.082 -65.618 1.00 39.12 73 HIS A CA 1
ATOM 586 C C . HIS A 1 73 ? 17.513 -1.063 -65.347 1.00 39.12 73 HIS A C 1
ATOM 588 O O . HIS A 1 73 ? 16.333 -1.400 -65.277 1.00 39.12 73 HIS A O 1
ATOM 594 N N . ILE A 1 74 ? 17.899 0.207 -65.224 1.00 37.53 74 ILE A N 1
ATOM 595 C CA . ILE A 1 74 ? 16.993 1.351 -65.347 1.00 37.53 74 ILE A CA 1
ATOM 596 C C . ILE A 1 74 ? 16.741 1.545 -66.854 1.00 37.53 74 ILE A C 1
ATOM 598 O O . ILE A 1 74 ? 17.718 1.585 -67.610 1.00 37.53 74 ILE A O 1
ATOM 602 N N . PRO A 1 75 ? 15.489 1.682 -67.335 1.00 36.97 75 PRO A N 1
ATOM 603 C CA . PRO A 1 75 ? 15.226 1.847 -68.759 1.00 36.97 75 PRO A CA 1
ATOM 604 C C . PRO A 1 75 ? 15.814 3.177 -69.238 1.00 36.97 75 PRO A C 1
ATOM 606 O O . PRO A 1 75 ? 15.333 4.257 -68.891 1.00 36.97 75 PRO A O 1
ATOM 609 N N . ARG A 1 76 ? 16.867 3.116 -70.055 1.00 37.84 76 ARG A N 1
ATOM 610 C CA . ARG A 1 76 ? 17.388 4.276 -70.782 1.00 37.84 76 ARG A CA 1
ATOM 611 C C . ARG A 1 76 ? 16.429 4.563 -71.943 1.00 37.84 76 ARG A C 1
ATOM 613 O O . ARG A 1 76 ? 16.621 4.101 -73.062 1.00 37.84 76 ARG A O 1
ATOM 620 N N . THR A 1 77 ? 15.370 5.328 -71.691 1.00 43.91 77 THR A N 1
ATOM 621 C CA . THR A 1 77 ? 14.569 5.933 -72.761 1.00 43.91 77 THR A CA 1
ATOM 622 C C . THR A 1 77 ? 15.384 7.058 -73.393 1.00 43.91 77 THR A C 1
ATOM 624 O O . THR A 1 77 ? 15.376 8.179 -72.891 1.00 43.91 77 THR A O 1
ATOM 627 N N . LYS A 1 78 ? 16.137 6.734 -74.448 1.00 39.78 78 LYS A N 1
ATOM 628 C CA . LYS A 1 78 ? 16.670 7.651 -75.473 1.00 39.78 78 LYS A CA 1
ATOM 629 C C . LYS A 1 78 ? 17.080 6.807 -76.691 1.00 39.78 78 LYS A C 1
ATOM 631 O O . LYS A 1 78 ? 18.188 6.297 -76.778 1.00 39.78 78 LYS A O 1
ATOM 636 N N . THR A 1 79 ? 16.073 6.566 -77.531 1.00 39.22 79 THR A N 1
ATOM 637 C CA . THR A 1 79 ? 16.121 6.316 -78.984 1.00 39.22 79 THR A CA 1
ATOM 638 C C . THR A 1 79 ? 17.301 5.508 -79.541 1.00 39.22 79 THR A C 1
ATOM 640 O O . THR A 1 79 ? 18.257 6.055 -80.084 1.00 39.22 79 THR A O 1
ATOM 643 N N . ALA A 1 80 ? 17.123 4.184 -79.601 1.00 41.12 80 ALA A N 1
ATOM 644 C CA . ALA A 1 80 ? 17.891 3.274 -80.464 1.00 41.12 80 ALA A CA 1
ATOM 645 C C . ALA A 1 80 ? 17.842 3.646 -81.970 1.00 41.12 80 ALA A C 1
ATOM 647 O O . ALA A 1 80 ? 18.630 3.137 -82.764 1.00 41.12 80 ALA A O 1
ATOM 648 N N . ASN A 1 81 ? 16.961 4.574 -82.359 1.00 46.22 81 ASN A N 1
ATOM 649 C CA . ASN A 1 81 ? 16.807 5.055 -83.732 1.00 46.22 81 ASN A CA 1
ATOM 650 C C . ASN A 1 81 ? 17.892 6.045 -84.196 1.00 46.22 81 ASN A C 1
ATOM 652 O O . ASN A 1 81 ? 18.013 6.256 -85.397 1.00 46.22 81 ASN A O 1
ATOM 656 N N . GLU A 1 82 ? 18.706 6.626 -83.305 1.00 44.94 82 GLU A N 1
ATOM 657 C CA . GLU A 1 82 ? 19.726 7.614 -83.718 1.00 44.94 82 GLU A CA 1
ATOM 658 C C . GLU A 1 82 ? 21.094 6.978 -84.048 1.00 44.94 82 GLU A C 1
ATOM 660 O O . GLU A 1 82 ? 21.879 7.529 -84.815 1.00 44.94 82 GLU A O 1
ATOM 665 N N . LEU A 1 83 ? 21.355 5.760 -83.553 1.00 48.41 83 LEU A N 1
ATOM 666 C CA . LEU A 1 83 ? 22.568 4.986 -83.863 1.00 48.41 83 LEU A CA 1
ATOM 667 C C . LEU A 1 83 ? 22.388 4.020 -85.049 1.00 48.41 83 LEU A C 1
ATOM 669 O O . LEU A 1 83 ? 23.375 3.553 -85.618 1.00 48.41 83 LEU A O 1
ATOM 673 N N . ALA A 1 84 ? 21.147 3.747 -85.463 1.00 42.75 84 ALA A N 1
ATOM 674 C CA . ALA A 1 84 ? 20.837 2.808 -86.543 1.00 42.75 84 ALA A CA 1
ATOM 675 C C . ALA A 1 84 ? 21.006 3.396 -87.962 1.00 42.75 84 ALA A C 1
ATOM 677 O O . ALA A 1 84 ? 21.077 2.641 -88.928 1.00 42.75 84 ALA A O 1
ATOM 678 N N . LEU A 1 85 ? 21.131 4.722 -88.105 1.00 51.25 85 LEU A N 1
ATOM 679 C CA . LEU A 1 85 ? 21.271 5.396 -89.407 1.00 51.25 85 LEU A CA 1
ATOM 680 C C . LEU A 1 85 ? 22.726 5.680 -89.829 1.00 51.25 85 LEU A C 1
ATOM 682 O O . LEU A 1 85 ? 22.945 6.277 -90.878 1.00 51.25 85 LEU A O 1
ATOM 686 N N . LYS A 1 86 ? 23.738 5.249 -89.056 1.00 52.00 86 LYS A N 1
ATOM 687 C CA . LYS A 1 86 ? 25.159 5.542 -89.354 1.00 52.00 86 LYS A CA 1
ATOM 688 C C . LYS A 1 86 ? 26.050 4.344 -89.698 1.00 52.00 86 LYS A C 1
ATOM 690 O O . LYS A 1 86 ? 27.244 4.536 -89.901 1.00 52.00 86 LYS A O 1
ATOM 695 N N . SER A 1 87 ? 25.526 3.124 -89.840 1.00 45.12 87 SER A N 1
ATOM 696 C CA . SER A 1 87 ? 26.369 1.998 -90.279 1.00 45.12 87 SER A CA 1
ATOM 697 C C . SER A 1 87 ? 25.617 0.936 -91.076 1.00 45.12 87 SER A C 1
ATOM 699 O O . SER A 1 87 ? 25.437 -0.203 -90.650 1.00 45.12 87 SER A O 1
ATOM 701 N N . THR A 1 88 ? 25.226 1.297 -92.296 1.00 47.47 88 THR A N 1
ATOM 702 C CA . THR A 1 88 ? 24.978 0.325 -93.367 1.00 47.47 88 THR A CA 1
ATOM 703 C C . THR A 1 88 ? 26.057 0.484 -94.439 1.00 47.47 88 THR A C 1
ATOM 705 O O . THR A 1 88 ? 25.811 1.002 -95.518 1.00 47.47 88 THR A O 1
ATOM 708 N N . ASN A 1 89 ? 27.289 0.077 -94.140 1.00 53.16 89 ASN A N 1
ATOM 709 C CA . ASN A 1 89 ? 28.321 -0.141 -95.159 1.00 53.16 89 ASN A CA 1
ATOM 710 C C . ASN A 1 89 ? 29.171 -1.354 -94.764 1.00 53.16 89 ASN A C 1
ATOM 712 O O . ASN A 1 89 ? 30.371 -1.259 -94.529 1.00 53.16 89 ASN A O 1
ATOM 716 N N . ARG A 1 90 ? 28.541 -2.532 -94.698 1.00 52.34 90 ARG A N 1
ATOM 717 C CA . ARG A 1 90 ? 29.285 -3.788 -94.828 1.00 52.34 90 ARG A CA 1
ATOM 718 C C . ARG A 1 90 ? 29.565 -4.003 -96.313 1.00 52.34 90 ARG A C 1
ATOM 720 O O . ARG A 1 90 ? 28.738 -4.560 -97.021 1.00 52.34 90 ARG A O 1
ATOM 727 N N . SER A 1 91 ? 30.704 -3.501 -96.788 1.00 53.59 91 SER A N 1
ATOM 728 C CA . SER A 1 91 ? 31.254 -3.880 -98.092 1.00 53.59 91 SER A CA 1
ATOM 729 C C . SER A 1 91 ? 32.254 -5.010 -97.879 1.00 53.59 91 SER A C 1
ATOM 731 O O . SER A 1 91 ? 33.305 -4.821 -97.275 1.00 53.59 91 SER A O 1
ATOM 733 N N . ALA A 1 92 ? 31.889 -6.197 -98.352 1.00 52.94 92 ALA A N 1
ATOM 734 C CA . ALA A 1 92 ? 32.804 -7.304 -98.553 1.00 52.94 92 ALA A CA 1
ATOM 735 C C . ALA A 1 92 ? 33.718 -6.965 -99.742 1.00 52.94 92 ALA A C 1
ATOM 737 O O . ALA A 1 92 ? 33.304 -7.090 -100.887 1.00 52.94 92 ALA A O 1
ATOM 738 N N . SER A 1 93 ? 34.917 -6.450 -99.472 1.00 54.41 93 SER A N 1
ATOM 739 C CA . SER A 1 93 ? 36.068 -6.383 -100.388 1.00 54.41 93 SER A CA 1
ATOM 740 C C . SER A 1 93 ? 37.190 -5.630 -99.673 1.00 54.41 93 SER A C 1
ATOM 742 O O . SER A 1 93 ? 36.936 -4.601 -99.053 1.00 54.41 93 SER A O 1
ATOM 744 N N . GLY A 1 94 ? 38.424 -6.130 -99.744 1.00 57.59 94 GLY A N 1
ATOM 745 C CA . GLY A 1 94 ? 39.609 -5.586 -99.066 1.00 57.59 94 GLY A CA 1
ATOM 746 C C . GLY A 1 94 ? 40.094 -4.210 -99.544 1.00 57.59 94 GLY A C 1
ATOM 747 O O . GLY A 1 94 ? 41.258 -3.893 -99.332 1.00 57.59 94 GLY A O 1
ATOM 748 N N . ASN A 1 95 ? 39.235 -3.393 -100.159 1.00 52.69 95 ASN A N 1
ATOM 749 C CA . ASN A 1 95 ? 39.537 -2.011 -100.517 1.00 52.69 95 ASN A CA 1
ATOM 750 C C . ASN A 1 95 ? 38.754 -1.052 -99.602 1.00 52.69 95 ASN A C 1
ATOM 752 O O . ASN A 1 95 ? 37.519 -1.055 -99.635 1.00 52.69 95 ASN A O 1
ATOM 756 N N . PRO A 1 96 ? 39.432 -0.223 -98.785 1.00 68.06 96 PRO A N 1
ATOM 757 C CA . PRO A 1 96 ? 38.759 0.744 -97.931 1.00 68.06 96 PRO A CA 1
ATOM 758 C C . PRO A 1 96 ? 38.012 1.771 -98.786 1.00 68.06 96 PRO A C 1
ATOM 760 O O . PRO A 1 96 ? 38.590 2.466 -99.620 1.00 68.06 96 PRO A O 1
ATOM 763 N N . LYS A 1 97 ? 36.699 1.870 -98.574 1.00 74.25 97 LYS A N 1
ATOM 764 C CA . LYS A 1 97 ? 35.870 2.919 -99.167 1.00 74.25 97 LYS A CA 1
ATOM 765 C C . LYS A 1 97 ? 36.153 4.219 -98.412 1.00 74.25 97 LYS A C 1
ATOM 767 O O . LYS A 1 97 ? 35.606 4.439 -97.332 1.00 74.25 97 LYS A O 1
ATOM 772 N N . TYR A 1 98 ? 37.063 5.031 -98.945 1.00 79.31 98 TYR A N 1
ATOM 773 C CA . TYR A 1 98 ? 37.388 6.337 -98.377 1.00 79.31 98 TYR A CA 1
ATOM 774 C C . TYR A 1 98 ? 36.177 7.276 -98.490 1.00 79.31 98 TYR A C 1
ATOM 776 O O . TYR A 1 98 ? 35.496 7.297 -99.517 1.00 79.31 98 TYR A O 1
ATOM 784 N N . LYS A 1 99 ? 35.881 8.009 -97.415 1.00 83.19 99 LYS A N 1
ATOM 785 C CA . LYS A 1 99 ? 34.854 9.062 -97.390 1.00 83.19 99 LYS A CA 1
ATOM 786 C C . LYS A 1 99 ? 35.382 10.317 -98.105 1.00 83.19 99 LYS A C 1
ATOM 788 O O . LYS A 1 99 ? 36.578 10.396 -98.393 1.00 83.19 99 LYS A O 1
ATOM 793 N N . ALA A 1 100 ? 34.516 11.287 -98.402 1.00 86.62 100 ALA A N 1
ATOM 794 C CA . ALA A 1 100 ? 34.979 12.575 -98.918 1.00 86.62 100 ALA A CA 1
ATOM 795 C C . ALA A 1 100 ? 35.811 13.310 -97.849 1.00 86.62 100 ALA A C 1
ATOM 797 O O . ALA A 1 100 ? 35.673 13.053 -96.650 1.00 86.62 100 ALA A O 1
ATOM 798 N N . GLN A 1 101 ? 36.708 14.206 -98.266 1.00 87.56 101 GLN A N 1
ATOM 799 C CA . GLN A 1 101 ? 37.585 14.924 -97.336 1.00 87.56 101 GLN A CA 1
ATOM 800 C C . GLN A 1 101 ? 36.770 15.769 -96.340 1.00 87.56 101 GLN A C 1
ATOM 802 O O . GLN A 1 101 ? 37.118 15.856 -95.162 1.00 87.56 101 GLN A O 1
ATOM 807 N N . GLU A 1 102 ? 35.658 16.333 -96.800 1.00 87.75 102 GLU A N 1
ATOM 808 C CA . GLU A 1 102 ? 34.691 17.109 -96.028 1.00 87.75 102 GLU A CA 1
ATOM 809 C C . GLU A 1 102 ? 34.047 16.258 -94.924 1.00 87.75 102 GLU A C 1
ATOM 811 O O . GLU A 1 102 ? 34.052 16.660 -93.758 1.00 87.75 102 GLU A O 1
ATOM 816 N N . ASP A 1 103 ? 33.611 15.037 -95.255 1.00 87.25 103 ASP A N 1
ATOM 817 C CA . ASP A 1 103 ? 33.016 14.096 -94.296 1.00 87.25 103 ASP A CA 1
ATOM 818 C C . ASP A 1 103 ? 33.998 13.741 -93.167 1.00 87.25 103 ASP A C 1
ATOM 820 O O . ASP A 1 103 ? 33.612 13.619 -92.001 1.00 87.25 103 ASP A O 1
ATOM 824 N N . TYR A 1 104 ? 35.289 13.594 -93.492 1.00 92.06 104 TYR A N 1
ATOM 825 C CA . TYR A 1 104 ? 36.326 13.350 -92.489 1.00 92.06 104 TYR A CA 1
ATOM 826 C C . TYR A 1 104 ? 36.531 14.556 -91.565 1.00 92.06 104 TYR A C 1
ATOM 828 O O . TYR A 1 104 ? 36.723 14.376 -90.360 1.00 92.06 104 TYR A O 1
ATOM 836 N N . TYR A 1 105 ? 36.470 15.787 -92.085 1.00 95.06 105 TYR A N 1
ATOM 837 C CA . TYR A 1 105 ? 36.550 16.986 -91.247 1.00 95.06 105 TYR A CA 1
ATOM 838 C C . TYR A 1 105 ? 35.353 17.108 -90.302 1.00 95.06 105 TYR A C 1
ATOM 840 O O . TYR A 1 105 ? 35.548 17.426 -89.125 1.00 95.06 105 TYR A O 1
ATOM 848 N N . GLU A 1 106 ? 34.138 16.834 -90.779 1.00 92.94 106 GLU A N 1
ATOM 849 C CA . GLU A 1 106 ? 32.931 16.838 -89.947 1.00 92.94 106 GLU A CA 1
ATOM 850 C C . GLU A 1 106 ? 32.989 15.766 -88.854 1.00 92.94 106 GLU A C 1
ATOM 852 O O . GLU A 1 106 ? 32.710 16.051 -87.687 1.00 92.94 106 GLU A O 1
ATOM 857 N N . GLU A 1 107 ? 33.438 14.554 -89.189 1.00 94.38 107 GLU A N 1
ATOM 858 C CA . GLU A 1 107 ? 33.639 13.473 -88.220 1.00 94.38 107 GLU A CA 1
ATOM 859 C C . GLU A 1 107 ? 34.681 13.856 -87.161 1.00 94.38 107 GLU A C 1
ATOM 861 O O . GLU A 1 107 ? 34.442 13.671 -85.969 1.00 94.38 107 GLU A O 1
ATOM 866 N N . ILE A 1 108 ? 35.794 14.490 -87.548 1.00 94.56 108 ILE A N 1
ATOM 867 C CA . ILE A 1 108 ? 36.790 15.008 -86.597 1.00 94.56 108 ILE A CA 1
ATOM 868 C C . ILE A 1 108 ? 36.183 16.083 -85.683 1.00 94.56 108 ILE A C 1
ATOM 870 O O . ILE A 1 108 ? 36.492 16.117 -84.489 1.00 94.56 108 ILE A O 1
ATOM 874 N N . GLN A 1 109 ? 35.338 16.977 -86.202 1.00 93.44 109 GLN A N 1
ATOM 875 C CA . GLN A 1 109 ? 34.677 18.000 -85.385 1.00 93.44 109 GLN A CA 1
ATOM 876 C C . GLN A 1 109 ? 33.677 17.389 -84.397 1.00 93.44 109 GLN A C 1
ATOM 878 O O . GLN A 1 109 ? 33.674 17.766 -83.221 1.00 93.44 109 GLN A O 1
ATOM 883 N N . LEU A 1 110 ? 32.883 16.414 -84.844 1.00 94.12 110 LEU A N 1
ATOM 884 C CA . LEU A 1 110 ? 31.964 15.661 -83.991 1.00 94.12 110 LEU A CA 1
ATOM 885 C C . LEU A 1 110 ? 32.724 14.894 -82.907 1.00 94.12 110 LEU A C 1
ATOM 887 O O . LEU A 1 110 ? 32.436 15.073 -81.728 1.00 94.12 110 LEU A O 1
ATOM 891 N N . LEU A 1 111 ? 33.779 14.160 -83.268 1.00 95.75 111 LEU A N 1
ATOM 892 C CA . LEU A 1 111 ? 34.623 13.438 -82.312 1.00 95.75 111 LEU A CA 1
ATOM 893 C C . LEU A 1 111 ? 35.301 14.379 -81.309 1.00 95.75 111 LEU A C 1
ATOM 895 O O . LEU A 1 111 ? 35.415 14.049 -80.130 1.00 95.75 111 LEU A O 1
ATOM 899 N N . LYS A 1 112 ? 35.723 15.579 -81.728 1.00 96.38 112 LYS A N 1
ATOM 900 C CA . LYS A 1 112 ? 36.246 16.605 -80.809 1.00 96.38 112 LYS A CA 1
ATOM 901 C C . LYS A 1 112 ? 35.180 17.076 -79.821 1.00 96.38 112 LYS A C 1
ATOM 903 O O . LYS A 1 112 ? 35.490 17.262 -78.640 1.00 96.38 112 LYS A O 1
ATOM 908 N N . LYS A 1 113 ? 33.943 17.271 -80.285 1.00 96.69 113 LYS A N 1
ATOM 909 C CA . LYS A 1 113 ? 32.807 17.652 -79.439 1.00 96.69 113 LYS A CA 1
ATOM 910 C C . LYS A 1 113 ? 32.469 16.535 -78.451 1.00 96.69 113 LYS A C 1
ATOM 912 O O . LYS A 1 113 ? 32.391 16.809 -77.257 1.00 96.69 113 LYS A O 1
ATOM 917 N N . ASP A 1 114 ? 32.382 15.294 -78.915 1.00 95.06 114 ASP A N 1
ATOM 918 C CA . ASP A 1 114 ? 32.099 14.122 -78.083 1.00 95.06 114 ASP A CA 1
ATOM 919 C C . ASP A 1 114 ? 33.209 13.884 -77.062 1.00 95.06 114 ASP A C 1
ATOM 921 O O . ASP A 1 114 ? 32.937 13.701 -75.879 1.00 95.06 114 ASP A O 1
ATOM 925 N N . MET A 1 115 ? 34.475 14.013 -77.466 1.00 96.62 115 MET A N 1
ATOM 926 C CA . MET A 1 115 ? 35.610 13.940 -76.547 1.00 96.62 115 MET A CA 1
ATOM 927 C C . MET A 1 115 ? 35.529 15.020 -75.461 1.00 96.62 115 MET A C 1
ATOM 929 O O . MET A 1 115 ? 35.848 14.747 -74.303 1.00 96.62 115 MET A O 1
ATOM 933 N N . LYS A 1 116 ? 35.109 16.247 -75.799 1.00 96.50 116 LYS A N 1
ATOM 934 C CA . LYS A 1 116 ? 34.907 17.314 -74.807 1.00 96.50 116 LYS A CA 1
ATOM 935 C C . LYS A 1 116 ? 33.763 16.970 -73.850 1.00 96.50 116 LYS A C 1
ATOM 937 O O . LYS A 1 116 ? 33.920 17.153 -72.644 1.00 96.50 116 LYS A O 1
ATOM 942 N N . THR A 1 117 ? 32.656 16.439 -74.364 1.00 95.69 117 THR A N 1
ATOM 943 C CA . THR A 1 117 ? 31.516 15.984 -73.557 1.00 95.69 117 THR A CA 1
ATOM 944 C C . THR A 1 117 ? 31.932 14.875 -72.595 1.00 95.69 117 THR A C 1
ATOM 946 O O . THR A 1 117 ? 31.766 15.031 -71.390 1.00 95.69 117 THR A O 1
ATOM 949 N N . VAL A 1 118 ? 32.588 13.821 -73.088 1.00 96.06 118 VAL A N 1
ATOM 950 C CA . VAL A 1 118 ? 33.070 12.699 -72.268 1.00 96.06 118 VAL A CA 1
ATOM 951 C C . VAL A 1 118 ? 34.091 13.163 -71.228 1.00 96.06 118 VAL A C 1
ATOM 953 O O . VAL A 1 118 ? 34.050 12.714 -70.086 1.00 96.06 118 VAL A O 1
ATOM 956 N N . LYS A 1 119 ? 34.990 14.099 -71.565 1.00 96.81 119 LYS A N 1
ATOM 957 C CA . LYS A 1 119 ? 35.923 14.692 -70.587 1.00 96.81 119 LYS A CA 1
ATOM 958 C C . LYS A 1 119 ? 35.189 15.448 -69.479 1.00 96.81 119 LYS A C 1
ATOM 960 O O . LYS A 1 119 ? 35.540 15.295 -68.309 1.00 96.81 119 LYS A O 1
ATOM 965 N N . ASN A 1 120 ? 34.173 16.233 -69.833 1.00 95.69 120 ASN A N 1
ATOM 966 C CA . ASN A 1 120 ? 33.353 16.949 -68.859 1.00 95.69 120 ASN A CA 1
ATOM 967 C C . ASN A 1 120 ? 32.566 15.976 -67.970 1.00 95.69 120 ASN A C 1
ATOM 969 O O . ASN A 1 120 ? 32.580 16.124 -66.750 1.00 95.69 120 ASN A O 1
ATOM 973 N N . GLU A 1 121 ? 31.943 14.952 -68.553 1.00 96.19 121 GLU A N 1
ATOM 974 C CA . GLU A 1 121 ? 31.239 13.898 -67.814 1.00 96.19 121 GLU A CA 1
ATOM 975 C C . GLU A 1 121 ? 32.181 13.148 -66.868 1.00 96.19 121 GLU A C 1
ATOM 977 O O . GLU A 1 121 ? 31.861 12.961 -65.695 1.00 96.19 121 GLU A O 1
ATOM 982 N N . ASN A 1 122 ? 33.384 12.792 -67.327 1.00 96.50 122 ASN A N 1
ATOM 983 C CA . ASN A 1 122 ? 34.402 12.147 -66.500 1.00 96.50 122 ASN A CA 1
ATOM 984 C C . ASN A 1 122 ? 34.820 13.043 -65.321 1.00 96.50 122 ASN A C 1
ATOM 986 O O . ASN A 1 122 ? 34.926 12.564 -64.196 1.00 96.50 122 ASN A O 1
ATOM 990 N N . SER A 1 123 ? 34.986 14.351 -65.545 1.00 96.75 123 SER A N 1
ATOM 991 C CA . SER A 1 123 ? 35.277 15.324 -64.481 1.00 96.75 123 SER A CA 1
ATOM 992 C C . SER A 1 123 ? 34.161 15.383 -63.428 1.00 96.75 123 SER A C 1
ATOM 994 O O . SER A 1 123 ? 34.428 15.312 -62.225 1.00 96.75 123 SER A O 1
ATOM 996 N N . VAL A 1 124 ? 32.898 15.421 -63.865 1.00 96.62 124 VAL A N 1
ATOM 997 C CA . VAL A 1 124 ? 31.730 15.391 -62.968 1.00 96.62 124 VAL A CA 1
ATOM 998 C C . VAL A 1 124 ? 31.677 14.085 -62.172 1.00 96.62 124 VAL A C 1
ATOM 1000 O O . VAL A 1 124 ? 31.445 14.111 -60.962 1.00 96.62 124 VAL A O 1
ATOM 1003 N N . LEU A 1 125 ? 31.931 12.945 -62.818 1.00 97.06 125 LEU A N 1
ATOM 1004 C CA . LEU A 1 125 ? 31.960 11.642 -62.154 1.00 97.06 125 LEU A CA 1
ATOM 1005 C C . LEU A 1 125 ? 33.094 11.549 -61.129 1.00 97.06 125 LEU A C 1
ATOM 1007 O O . LEU A 1 125 ? 32.842 11.117 -60.008 1.00 97.06 125 LEU A O 1
ATOM 1011 N N . ARG A 1 126 ? 34.302 12.027 -61.449 1.00 97.25 126 ARG A N 1
ATOM 1012 C CA . ARG A 1 126 ? 35.420 12.102 -60.490 1.00 97.25 126 ARG A CA 1
ATOM 1013 C C . ARG A 1 126 ? 35.066 12.945 -59.267 1.00 97.25 126 ARG A C 1
ATOM 1015 O O . ARG A 1 126 ? 35.333 12.534 -58.142 1.00 97.25 126 ARG A O 1
ATOM 1022 N N . ALA A 1 127 ? 34.420 14.095 -59.467 1.00 96.75 127 ALA A N 1
ATOM 1023 C CA . ALA A 1 127 ? 33.960 14.933 -58.362 1.00 96.75 127 ALA A CA 1
ATOM 1024 C C . ALA A 1 127 ? 32.885 14.234 -57.511 1.00 96.75 127 ALA A C 1
ATOM 1026 O O . ALA A 1 127 ? 32.902 14.340 -56.284 1.00 96.75 127 ALA A O 1
ATOM 1027 N N . LYS A 1 128 ? 31.963 13.493 -58.141 1.00 97.69 128 LYS A N 1
ATOM 1028 C CA . LYS A 1 128 ? 30.949 12.700 -57.435 1.00 97.69 128 LYS A CA 1
ATOM 1029 C C . LYS A 1 128 ? 31.580 11.570 -56.620 1.00 97.69 128 LYS A C 1
ATOM 1031 O O . LYS A 1 128 ? 31.191 11.395 -55.471 1.00 97.69 128 LYS A O 1
ATOM 1036 N N . ILE A 1 129 ? 32.551 10.854 -57.187 1.00 96.75 129 ILE A N 1
ATOM 1037 C CA . ILE A 1 129 ? 33.303 9.796 -56.499 1.00 96.75 129 ILE A CA 1
ATOM 1038 C C . ILE A 1 129 ? 33.991 10.371 -55.265 1.00 96.75 129 ILE A C 1
ATOM 1040 O O . ILE A 1 129 ? 33.729 9.895 -54.169 1.00 96.75 129 ILE A O 1
ATOM 1044 N N . ARG A 1 130 ? 34.739 11.471 -55.409 1.00 96.75 130 ARG A N 1
ATOM 1045 C CA . ARG A 1 130 ? 35.414 12.117 -54.275 1.00 96.75 130 ARG A CA 1
ATOM 1046 C C . ARG A 1 130 ? 34.445 12.507 -53.152 1.00 96.75 130 ARG A C 1
ATOM 1048 O O . ARG A 1 130 ? 34.724 12.261 -51.986 1.00 96.75 130 ARG A O 1
ATOM 1055 N N . ARG A 1 131 ? 33.282 13.081 -53.487 1.00 96.06 131 ARG A N 1
ATOM 1056 C CA . ARG A 1 131 ? 32.251 13.421 -52.486 1.00 96.06 131 ARG A CA 1
ATOM 1057 C C . ARG A 1 131 ? 31.691 12.185 -51.786 1.00 96.06 131 ARG A C 1
ATOM 1059 O O . ARG A 1 131 ? 31.444 12.232 -50.587 1.00 96.06 131 ARG A O 1
ATOM 1066 N N . LEU A 1 132 ? 31.460 11.106 -52.532 1.00 95.88 132 LEU A N 1
ATOM 1067 C CA . LEU A 1 132 ? 30.975 9.847 -51.970 1.00 95.88 132 LEU A CA 1
ATOM 1068 C C . LEU A 1 132 ? 32.032 9.185 -51.086 1.00 95.88 132 LEU A C 1
ATOM 1070 O O . LEU A 1 132 ? 31.679 8.672 -50.036 1.00 95.88 132 LEU A O 1
ATOM 1074 N N . GLU A 1 133 ? 33.306 9.230 -51.466 1.00 95.50 133 GLU A N 1
ATOM 1075 C CA . GLU A 1 133 ? 34.420 8.749 -50.645 1.00 95.50 133 GLU A CA 1
ATOM 1076 C C . GLU A 1 133 ? 34.541 9.554 -49.347 1.00 95.50 133 GLU A C 1
ATOM 1078 O O . GLU A 1 133 ? 34.638 8.963 -48.277 1.00 95.50 133 GLU A O 1
ATOM 1083 N N . GLU A 1 134 ? 34.455 10.887 -49.405 1.00 95.25 134 GLU A N 1
ATOM 1084 C CA . GLU A 1 134 ? 34.462 11.754 -48.218 1.00 95.25 134 GLU A CA 1
ATOM 1085 C C . GLU A 1 134 ? 33.258 11.480 -47.294 1.00 95.25 134 GLU A C 1
ATOM 1087 O O . GLU A 1 134 ? 33.419 11.403 -46.074 1.00 95.25 134 GLU A O 1
ATOM 1092 N N . ASP A 1 135 ? 32.059 11.292 -47.855 1.00 94.94 135 ASP A N 1
ATOM 1093 C CA . ASP A 1 135 ? 30.857 10.927 -47.093 1.00 94.94 135 ASP A CA 1
ATOM 1094 C C . ASP A 1 135 ? 30.953 9.512 -46.509 1.00 94.94 135 ASP A C 1
ATOM 1096 O O . ASP A 1 135 ? 30.533 9.276 -45.379 1.00 94.94 135 ASP A O 1
ATOM 1100 N N . ASN A 1 136 ? 31.561 8.577 -47.239 1.00 95.00 136 ASN A N 1
ATOM 1101 C CA . ASN A 1 136 ? 31.803 7.219 -46.769 1.00 95.00 136 ASN A CA 1
ATOM 1102 C C . ASN A 1 136 ? 32.831 7.211 -45.633 1.00 95.00 136 ASN A C 1
ATOM 1104 O O . ASN A 1 136 ? 32.591 6.603 -44.600 1.00 95.00 136 ASN A O 1
ATOM 1108 N N . VAL A 1 137 ? 33.923 7.973 -45.746 1.00 95.19 137 VAL A N 1
ATOM 1109 C CA . VAL A 1 137 ? 34.882 8.166 -44.647 1.00 95.19 137 VAL A CA 1
ATOM 1110 C C . VAL A 1 137 ? 34.204 8.813 -43.438 1.00 95.19 137 VAL A C 1
ATOM 1112 O O . VAL A 1 137 ? 34.472 8.406 -42.309 1.00 95.19 137 VAL A O 1
ATOM 1115 N N . ARG A 1 138 ? 33.308 9.789 -43.639 1.00 95.56 138 ARG A N 1
ATOM 1116 C CA . ARG A 1 138 ? 32.536 10.398 -42.545 1.00 95.56 138 ARG A CA 1
ATOM 1117 C C . ARG A 1 138 ? 31.628 9.375 -41.869 1.00 95.56 138 ARG A C 1
ATOM 1119 O O . ARG A 1 138 ? 31.715 9.222 -40.659 1.00 95.56 138 ARG A O 1
ATOM 1126 N N . LYS A 1 139 ? 30.844 8.620 -42.638 1.00 95.31 139 LYS A N 1
ATOM 1127 C CA . LYS A 1 139 ? 29.996 7.536 -42.123 1.00 95.31 139 LYS A CA 1
ATOM 1128 C C . LYS A 1 139 ? 30.811 6.448 -41.444 1.00 95.31 139 LYS A C 1
ATOM 1130 O O . LYS A 1 139 ? 30.404 5.964 -40.402 1.00 95.31 139 LYS A O 1
ATOM 1135 N N . GLN A 1 140 ? 31.978 6.096 -41.971 1.00 91.62 140 GLN A N 1
ATOM 1136 C CA . GLN A 1 140 ? 32.872 5.119 -41.357 1.00 91.62 140 GLN A CA 1
ATOM 1137 C C . GLN A 1 140 ? 33.423 5.628 -40.021 1.00 91.62 140 GLN A C 1
ATOM 1139 O O . GLN A 1 140 ? 33.545 4.847 -39.083 1.00 91.62 140 GLN A O 1
ATOM 1144 N N . LYS A 1 141 ? 33.710 6.932 -39.906 1.00 92.50 141 LYS A N 1
ATOM 1145 C CA . LYS A 1 141 ? 34.065 7.573 -38.633 1.00 92.50 141 LYS A CA 1
ATOM 1146 C C . LYS A 1 141 ? 32.882 7.652 -37.675 1.00 92.50 141 LYS A C 1
ATOM 1148 O O . LYS A 1 141 ? 33.079 7.414 -36.496 1.00 92.50 141 LYS A O 1
ATOM 1153 N N . GLU A 1 142 ? 31.675 7.944 -38.151 1.00 89.44 142 GLU A N 1
ATOM 1154 C CA . GLU A 1 142 ? 30.455 7.928 -37.332 1.00 89.44 142 GLU A CA 1
ATOM 1155 C C . GLU A 1 142 ? 30.169 6.516 -36.814 1.00 89.44 142 GLU A C 1
ATOM 1157 O O . GLU A 1 142 ? 29.950 6.329 -35.625 1.00 89.44 142 GLU A O 1
ATOM 1162 N N . ILE A 1 143 ? 30.258 5.507 -37.681 1.00 86.56 143 ILE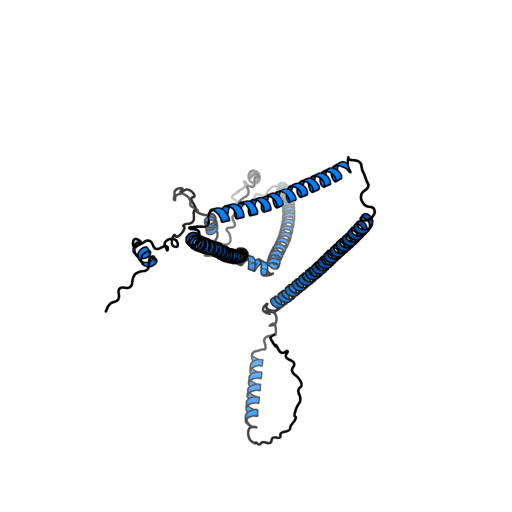 A N 1
ATOM 1163 C CA . ILE A 1 143 ? 30.174 4.087 -37.333 1.00 86.56 143 ILE A CA 1
ATOM 1164 C C . ILE A 1 143 ? 31.275 3.725 -36.327 1.00 86.56 143 ILE A C 1
ATOM 1166 O O . ILE A 1 143 ? 30.988 3.083 -35.322 1.00 86.56 143 ILE A O 1
ATOM 1170 N N . GLY A 1 144 ? 32.514 4.165 -36.560 1.00 83.94 144 GLY A N 1
ATOM 1171 C CA . GLY A 1 144 ? 33.633 4.009 -35.629 1.00 83.94 144 GLY A CA 1
ATOM 1172 C C . GLY A 1 144 ? 33.339 4.625 -34.262 1.00 83.94 144 GLY A C 1
ATOM 1173 O O . GLY A 1 144 ? 33.446 3.933 -33.262 1.00 83.94 144 GLY A O 1
ATOM 1174 N N . ALA A 1 145 ? 32.848 5.862 -34.219 1.00 81.56 145 ALA A N 1
ATOM 1175 C CA . ALA A 1 145 ? 32.455 6.556 -32.997 1.00 81.56 145 ALA A CA 1
ATOM 1176 C C . ALA A 1 145 ? 31.277 5.869 -32.289 1.00 81.56 145 ALA A C 1
ATOM 1178 O O . ALA A 1 145 ? 31.275 5.765 -31.065 1.00 81.56 145 ALA A O 1
ATOM 1179 N N . PHE A 1 146 ? 30.298 5.333 -33.028 1.00 76.12 146 PHE A N 1
ATOM 1180 C CA . PHE A 1 146 ? 29.252 4.481 -32.458 1.00 76.12 146 PHE A CA 1
ATOM 1181 C C . PHE A 1 146 ? 29.837 3.203 -31.862 1.00 76.12 146 PHE A C 1
ATOM 1183 O O . PHE A 1 146 ? 29.353 2.748 -30.829 1.00 76.12 146 PHE A O 1
ATOM 1190 N N . TYR A 1 147 ? 30.857 2.608 -32.482 1.00 72.44 147 TYR A N 1
ATOM 1191 C CA . TYR A 1 147 ? 31.537 1.445 -31.924 1.00 72.44 147 TYR A CA 1
ATOM 1192 C C . TYR A 1 147 ? 32.415 1.797 -30.727 1.00 72.44 147 TYR A C 1
ATOM 1194 O O . TYR A 1 147 ? 32.415 1.016 -29.793 1.00 72.44 147 TYR A O 1
ATOM 1202 N N . GLU A 1 148 ? 33.089 2.944 -30.705 1.00 69.88 148 GLU A N 1
ATOM 1203 C CA . GLU A 1 148 ? 33.908 3.424 -29.583 1.00 69.88 148 GLU A CA 1
ATOM 1204 C C . GLU A 1 148 ? 33.034 3.787 -28.372 1.00 69.88 148 GLU A C 1
ATOM 1206 O O . GLU A 1 148 ? 33.262 3.291 -27.274 1.00 69.88 148 GLU A O 1
ATOM 1211 N N . THR A 1 149 ? 31.930 4.507 -28.597 1.00 65.69 149 THR A N 1
ATOM 1212 C CA . THR A 1 149 ? 30.902 4.789 -27.572 1.00 65.69 149 THR A CA 1
ATOM 1213 C C . THR A 1 149 ? 30.226 3.502 -27.065 1.00 65.69 149 THR A C 1
ATOM 1215 O O . THR A 1 149 ? 29.732 3.450 -25.944 1.00 65.69 149 THR A O 1
ATOM 1218 N N . ASN A 1 150 ? 30.200 2.437 -27.878 1.00 54.56 150 ASN A N 1
ATOM 1219 C CA . ASN A 1 150 ? 29.733 1.099 -27.482 1.00 54.56 150 ASN A CA 1
ATOM 1220 C C . ASN A 1 150 ? 30.868 0.161 -27.005 1.00 54.56 150 ASN A C 1
ATOM 1222 O O . ASN A 1 150 ? 30.582 -0.967 -26.591 1.00 54.56 150 ASN A O 1
ATOM 1226 N N . GLN A 1 151 ? 32.137 0.571 -27.110 1.00 54.38 151 GLN A N 1
ATOM 1227 C CA . GLN A 1 151 ? 33.314 -0.143 -26.601 1.00 54.38 151 GLN A CA 1
ATOM 1228 C C . GLN A 1 151 ? 33.615 0.244 -25.155 1.00 54.38 151 GLN A C 1
ATOM 1230 O O . GLN A 1 151 ? 34.260 -0.545 -24.462 1.00 54.38 151 GLN A O 1
ATOM 1235 N N . ASP A 1 152 ? 33.065 1.360 -24.669 1.00 51.50 152 ASP A N 1
ATOM 1236 C CA . ASP A 1 152 ? 32.705 1.497 -23.261 1.00 51.50 152 ASP A CA 1
ATOM 1237 C C . ASP A 1 152 ? 31.731 0.353 -22.943 1.00 51.50 152 ASP A C 1
ATOM 1239 O O . ASP A 1 152 ? 30.528 0.414 -23.206 1.00 51.50 152 ASP A O 1
ATOM 1243 N N . GLY A 1 153 ? 32.300 -0.772 -22.498 1.00 55.16 153 GLY A N 1
ATOM 1244 C CA . GLY A 1 153 ? 31.693 -2.107 -22.477 1.00 55.16 153 GLY A CA 1
ATOM 1245 C C . GLY A 1 153 ? 30.382 -2.245 -21.699 1.00 55.16 153 GLY A C 1
ATOM 1246 O O . GLY A 1 153 ? 29.780 -3.318 -21.719 1.00 55.16 153 GLY A O 1
ATOM 1247 N N . ASP A 1 154 ? 29.899 -1.173 -21.083 1.00 54.66 154 ASP A N 1
ATOM 1248 C CA . ASP A 1 154 ? 28.657 -1.119 -20.326 1.00 54.66 154 ASP A CA 1
ATOM 1249 C C . ASP A 1 154 ? 27.417 -1.222 -21.222 1.00 54.66 154 ASP A C 1
ATOM 1251 O O . ASP A 1 154 ? 26.479 -1.949 -20.893 1.00 54.66 154 ASP A O 1
ATOM 1255 N N . LEU A 1 155 ? 27.395 -0.576 -22.395 1.00 53.34 155 LEU A N 1
ATOM 1256 C CA . LEU A 1 155 ? 26.205 -0.572 -23.264 1.00 53.34 155 LEU A CA 1
ATOM 1257 C C . LEU A 1 155 ? 26.109 -1.823 -24.142 1.00 53.34 155 LEU A C 1
ATOM 1259 O O . LEU A 1 155 ? 25.033 -2.413 -24.277 1.00 53.34 155 LEU A O 1
ATOM 1263 N N . ARG A 1 156 ? 27.236 -2.286 -24.691 1.00 52.75 156 ARG A N 1
ATOM 1264 C CA . ARG A 1 156 ? 27.283 -3.515 -25.491 1.00 52.75 156 ARG A CA 1
ATOM 1265 C C . ARG A 1 156 ? 27.180 -4.756 -24.604 1.00 52.75 156 ARG A C 1
ATOM 1267 O O . ARG A 1 156 ? 26.411 -5.654 -24.943 1.00 52.75 156 ARG A O 1
ATOM 1274 N N . GLY A 1 157 ? 27.804 -4.776 -23.424 1.00 56.44 157 GLY A N 1
ATOM 1275 C CA . GLY A 1 157 ? 27.525 -5.791 -22.400 1.00 56.44 157 GLY A CA 1
ATOM 1276 C C . GLY A 1 157 ? 26.033 -5.847 -22.050 1.00 56.44 157 GLY A C 1
ATOM 1277 O O . GLY A 1 157 ? 25.421 -6.910 -22.106 1.00 56.44 157 GLY A O 1
ATOM 1278 N N . ALA A 1 158 ? 25.398 -4.689 -21.842 1.00 55.62 158 ALA A N 1
ATOM 1279 C CA . ALA A 1 158 ? 23.979 -4.609 -21.501 1.00 55.62 158 ALA A CA 1
ATOM 1280 C C . ALA A 1 158 ? 22.991 -4.913 -22.645 1.00 55.62 158 ALA A C 1
ATOM 1282 O O . ALA A 1 158 ? 21.802 -5.065 -22.352 1.00 55.62 158 ALA A O 1
ATOM 1283 N N . LEU A 1 159 ? 23.420 -4.970 -23.915 1.00 51.81 159 LEU A N 1
ATOM 1284 C CA . LEU A 1 159 ? 22.559 -5.235 -25.082 1.00 51.81 159 LEU A CA 1
ATOM 1285 C C . LEU A 1 159 ? 22.805 -6.606 -25.728 1.00 51.81 159 LEU A C 1
ATOM 1287 O O . LEU A 1 159 ? 21.839 -7.260 -26.122 1.00 51.81 159 LEU A O 1
ATOM 1291 N N . THR A 1 160 ? 24.049 -7.092 -25.799 1.00 52.47 160 THR A N 1
ATOM 1292 C CA . THR A 1 160 ? 24.313 -8.455 -26.308 1.00 52.47 160 THR A CA 1
ATOM 1293 C C . THR A 1 160 ? 23.771 -9.530 -25.360 1.00 52.47 160 THR A C 1
ATOM 1295 O O . THR A 1 160 ? 23.268 -10.551 -25.832 1.00 52.47 160 THR A O 1
ATOM 1298 N N . ASP A 1 161 ? 23.724 -9.242 -24.055 1.00 50.69 161 ASP A N 1
ATOM 1299 C CA . ASP A 1 161 ? 23.051 -10.077 -23.048 1.00 50.69 161 ASP A CA 1
ATOM 1300 C C . ASP A 1 161 ? 21.509 -10.060 -23.189 1.00 50.69 161 ASP A C 1
ATOM 1302 O O . ASP A 1 161 ? 20.814 -10.963 -22.728 1.00 50.69 161 ASP A O 1
ATOM 1306 N N . ARG A 1 162 ? 20.939 -9.076 -23.908 1.00 54.25 162 ARG A N 1
ATOM 1307 C CA . ARG A 1 162 ? 19.493 -9.030 -24.216 1.00 54.25 162 ARG A CA 1
ATOM 1308 C C . ARG A 1 162 ? 19.098 -9.795 -25.473 1.00 54.25 162 ARG A C 1
ATOM 1310 O O . ARG A 1 162 ? 17.933 -10.152 -25.597 1.00 54.25 162 ARG A O 1
ATOM 1317 N N . SER A 1 163 ? 20.026 -10.038 -26.399 1.00 51.41 163 SER A N 1
ATOM 1318 C CA . SER A 1 163 ? 19.705 -10.659 -27.694 1.00 51.41 163 SER A CA 1
ATOM 1319 C C . SER A 1 163 ? 19.863 -12.186 -27.689 1.00 51.41 163 SER A C 1
ATOM 1321 O O . SER A 1 163 ? 19.102 -12.882 -28.354 1.00 51.41 163 SER A O 1
ATOM 1323 N N . HIS A 1 164 ? 20.776 -12.738 -26.880 1.00 50.84 164 HIS A N 1
ATOM 1324 C CA . HIS A 1 164 ? 20.978 -14.196 -26.819 1.00 50.84 164 HIS A CA 1
ATOM 1325 C C . HIS A 1 164 ? 20.168 -14.902 -25.722 1.00 50.84 164 HIS A C 1
ATOM 1327 O O . HIS A 1 164 ? 20.111 -16.126 -25.711 1.00 50.84 164 HIS A O 1
ATOM 1333 N N . ASN A 1 165 ? 19.476 -14.158 -24.851 1.00 48.06 165 ASN A N 1
ATOM 1334 C CA . ASN A 1 165 ? 18.655 -14.717 -23.778 1.00 48.06 165 ASN A CA 1
ATOM 1335 C C . ASN A 1 165 ? 17.305 -13.994 -23.666 1.00 48.06 165 ASN A C 1
ATOM 1337 O O . ASN A 1 165 ? 17.071 -13.203 -22.751 1.00 48.06 165 ASN A O 1
ATOM 1341 N N . ASN A 1 166 ? 16.341 -14.368 -24.512 1.00 52.00 166 ASN A N 1
ATOM 1342 C CA . ASN A 1 166 ? 14.924 -14.014 -24.315 1.00 52.00 166 ASN A CA 1
ATOM 1343 C C . ASN A 1 166 ? 14.330 -14.539 -22.978 1.00 52.00 166 ASN A C 1
ATOM 1345 O O . ASN A 1 166 ? 13.175 -14.261 -22.671 1.00 52.00 166 ASN A O 1
ATOM 1349 N N . SER A 1 167 ? 15.114 -15.248 -22.153 1.00 50.34 167 SER A N 1
ATOM 1350 C CA . SER A 1 167 ? 14.758 -15.697 -20.799 1.00 50.34 167 SER A CA 1
ATOM 1351 C C . SER A 1 167 ? 15.379 -14.862 -19.663 1.00 50.34 167 SER A C 1
ATOM 1353 O O . SER A 1 167 ? 14.994 -15.044 -18.507 1.00 50.34 167 SER A O 1
ATOM 1355 N N . SER A 1 168 ? 16.325 -13.959 -19.941 1.00 54.59 168 SER A N 1
ATOM 1356 C CA . SER A 1 168 ? 17.137 -13.316 -18.892 1.00 54.59 168 SER A CA 1
ATOM 1357 C C . SER A 1 168 ? 17.507 -11.879 -19.240 1.00 54.59 168 SER A C 1
ATOM 1359 O O . SER A 1 168 ? 18.652 -11.482 -19.097 1.00 54.59 168 SER A O 1
ATOM 1361 N N . ASN A 1 169 ? 16.538 -11.061 -19.659 1.00 65.62 169 ASN A N 1
ATOM 1362 C CA . ASN A 1 169 ? 16.757 -9.617 -19.751 1.00 65.62 169 ASN A CA 1
ATOM 1363 C C . ASN A 1 169 ? 17.113 -9.066 -18.345 1.00 65.62 169 ASN A C 1
ATOM 1365 O O . ASN A 1 169 ? 16.224 -9.028 -17.484 1.00 65.62 169 ASN A O 1
ATOM 1369 N N . PRO A 1 170 ? 18.352 -8.597 -18.083 1.00 71.69 170 PRO A N 1
ATOM 1370 C CA . PRO A 1 170 ? 18.793 -8.181 -16.744 1.00 71.69 170 PRO A CA 1
ATOM 1371 C C . PRO A 1 170 ? 17.950 -7.027 -16.183 1.00 71.69 170 PRO A C 1
ATOM 1373 O O . PRO A 1 170 ? 17.686 -6.963 -14.984 1.00 71.69 170 PRO A O 1
ATOM 1376 N N . ASN A 1 171 ? 17.404 -6.178 -17.058 1.00 78.62 171 ASN A N 1
ATOM 1377 C CA . ASN A 1 171 ? 16.461 -5.124 -16.681 1.00 78.62 171 ASN A CA 1
ATOM 1378 C C . ASN A 1 171 ? 15.105 -5.656 -16.202 1.00 78.62 171 ASN A C 1
ATOM 1380 O O . ASN A 1 171 ? 14.509 -5.085 -15.290 1.00 78.62 171 ASN A O 1
ATOM 1384 N N . VAL A 1 172 ? 14.599 -6.731 -16.812 1.00 82.88 172 VAL A N 1
ATOM 1385 C CA . VAL A 1 172 ? 13.354 -7.376 -16.372 1.00 82.88 172 VAL A CA 1
ATOM 1386 C C . VAL A 1 172 ? 13.602 -8.070 -15.037 1.00 82.88 172 VAL A C 1
ATOM 1388 O O . VAL A 1 172 ? 12.826 -7.879 -14.106 1.00 82.88 172 VAL A O 1
ATOM 1391 N N . ALA A 1 173 ? 14.728 -8.775 -14.896 1.00 83.31 173 ALA A N 1
ATOM 1392 C CA . ALA A 1 173 ? 15.132 -9.392 -13.637 1.00 83.31 173 ALA A CA 1
ATOM 1393 C C . ALA A 1 173 ? 15.289 -8.360 -12.504 1.00 83.31 173 ALA A C 1
ATOM 1395 O O . ALA A 1 173 ? 14.806 -8.594 -11.399 1.00 83.31 173 ALA A O 1
ATOM 1396 N N . LEU A 1 174 ? 15.892 -7.196 -12.769 1.00 88.25 174 LEU A N 1
ATOM 1397 C CA . LEU A 1 174 ? 16.040 -6.124 -11.781 1.00 88.25 174 LEU A CA 1
ATOM 1398 C C . LEU A 1 174 ? 14.688 -5.524 -11.372 1.00 88.25 174 LEU A C 1
ATOM 1400 O O . LEU A 1 174 ? 14.426 -5.364 -10.181 1.00 88.25 174 LEU A O 1
ATOM 1404 N N . ARG A 1 175 ? 13.796 -5.247 -12.333 1.00 90.62 175 ARG A N 1
ATOM 1405 C CA . ARG A 1 175 ? 12.436 -4.756 -12.042 1.00 90.62 175 ARG A CA 1
ATOM 1406 C C . ARG A 1 175 ? 11.628 -5.768 -11.236 1.00 90.62 175 ARG A C 1
ATOM 1408 O O . ARG A 1 175 ? 10.920 -5.384 -10.307 1.00 90.62 175 ARG A O 1
ATOM 1415 N N . LEU A 1 176 ? 11.756 -7.055 -11.559 1.00 94.50 176 LEU A N 1
ATOM 1416 C CA . LEU A 1 176 ? 11.121 -8.132 -10.806 1.00 94.50 176 LEU A CA 1
ATOM 1417 C C . LEU A 1 176 ? 11.694 -8.233 -9.391 1.00 94.50 176 LEU A C 1
ATOM 1419 O O . LEU A 1 176 ? 10.912 -8.270 -8.451 1.00 94.50 176 LEU A O 1
ATOM 1423 N N . LYS A 1 177 ? 13.019 -8.172 -9.210 1.00 94.94 177 LYS A N 1
ATOM 1424 C CA . LYS A 1 177 ? 13.652 -8.132 -7.879 1.00 94.94 177 LYS A CA 1
ATOM 1425 C C . LYS A 1 177 ? 13.170 -6.943 -7.048 1.00 94.94 177 LYS A C 1
ATOM 1427 O O . LYS A 1 177 ? 12.790 -7.120 -5.898 1.00 94.94 177 LYS A O 1
ATOM 1432 N N . GLN A 1 178 ? 13.105 -5.747 -7.634 1.00 95.62 178 GLN A N 1
ATOM 1433 C CA . GLN A 1 178 ? 12.560 -4.563 -6.959 1.00 95.62 178 GLN A CA 1
ATOM 1434 C C . GLN A 1 178 ? 11.083 -4.742 -6.588 1.00 95.62 178 GLN A C 1
ATOM 1436 O O . GLN A 1 178 ? 10.651 -4.303 -5.522 1.00 95.62 178 GLN A O 1
ATOM 1441 N N . ARG A 1 179 ? 10.289 -5.376 -7.460 1.00 97.44 179 ARG A N 1
ATOM 1442 C CA . ARG A 1 179 ? 8.880 -5.662 -7.179 1.00 97.44 179 ARG A CA 1
ATOM 1443 C C . ARG A 1 179 ? 8.728 -6.695 -6.065 1.00 97.44 179 ARG A C 1
ATOM 1445 O O . ARG A 1 179 ? 7.891 -6.476 -5.198 1.00 97.44 179 ARG A O 1
ATOM 1452 N N . ILE A 1 180 ? 9.534 -7.754 -6.075 1.00 97.38 180 ILE A N 1
ATOM 1453 C CA . ILE A 1 180 ? 9.587 -8.780 -5.027 1.00 97.38 180 ILE A CA 1
ATOM 1454 C C . ILE A 1 180 ? 9.940 -8.127 -3.694 1.00 97.38 180 ILE A C 1
ATOM 1456 O O . ILE A 1 180 ? 9.153 -8.234 -2.767 1.00 97.38 180 ILE A O 1
ATOM 1460 N N . PHE A 1 181 ? 11.011 -7.334 -3.633 1.00 98.06 181 PHE A N 1
ATOM 1461 C CA . PHE A 1 181 ? 11.413 -6.634 -2.410 1.00 98.06 181 PHE A CA 1
ATOM 1462 C C . PHE A 1 181 ? 10.299 -5.740 -1.840 1.00 98.06 181 PHE A C 1
ATOM 1464 O O . PHE A 1 181 ? 10.027 -5.746 -0.642 1.00 98.06 181 PHE A O 1
ATOM 1471 N N . LYS A 1 182 ? 9.588 -4.997 -2.701 1.00 98.06 182 LYS A N 1
ATOM 1472 C CA . LYS A 1 182 ? 8.430 -4.194 -2.270 1.00 98.06 182 LYS A CA 1
ATOM 1473 C C . LYS A 1 182 ? 7.289 -5.060 -1.735 1.00 98.06 182 LYS A C 1
ATOM 1475 O O . LYS A 1 182 ? 6.634 -4.659 -0.779 1.00 98.06 182 LYS A O 1
ATOM 1480 N N . LEU A 1 183 ? 7.026 -6.206 -2.361 1.00 98.38 183 LEU A N 1
ATOM 1481 C CA . LEU A 1 183 ? 5.987 -7.134 -1.916 1.00 98.38 183 LEU A CA 1
ATOM 1482 C C . LEU A 1 183 ? 6.366 -7.819 -0.602 1.00 98.38 183 LEU A C 1
ATOM 1484 O O . LEU A 1 183 ? 5.505 -7.954 0.253 1.00 98.38 183 LEU A O 1
ATOM 1488 N N . GLU A 1 184 ? 7.631 -8.189 -0.414 1.00 97.94 184 GLU A N 1
ATOM 1489 C CA . GLU A 1 184 ? 8.149 -8.747 0.840 1.00 97.94 184 GLU A CA 1
ATOM 1490 C C . GLU A 1 184 ? 8.030 -7.741 1.985 1.00 97.94 184 GLU A C 1
ATOM 1492 O O . GLU A 1 184 ? 7.573 -8.092 3.070 1.00 97.94 184 GLU A O 1
ATOM 1497 N N . LEU A 1 185 ? 8.363 -6.470 1.735 1.00 98.12 185 LEU A N 1
ATOM 1498 C CA . LEU A 1 185 ? 8.191 -5.413 2.729 1.00 98.12 185 LEU A CA 1
ATOM 1499 C C . LEU A 1 185 ? 6.712 -5.222 3.095 1.00 98.12 185 LEU A C 1
ATOM 1501 O O . LEU A 1 185 ? 6.369 -5.195 4.273 1.00 98.12 185 LEU A O 1
ATOM 1505 N N . GLN A 1 186 ? 5.830 -5.153 2.093 1.00 98.25 186 GLN A N 1
ATOM 1506 C CA . GLN A 1 186 ? 4.386 -5.046 2.318 1.00 98.25 186 GLN A CA 1
ATOM 1507 C C . GLN A 1 186 ? 3.820 -6.264 3.048 1.00 98.25 186 GLN A C 1
ATOM 1509 O O . GLN A 1 186 ? 2.946 -6.110 3.896 1.00 98.25 186 GLN A O 1
ATOM 1514 N N . LEU A 1 187 ? 4.298 -7.466 2.723 1.00 98.31 187 LEU A N 1
ATOM 1515 C CA . LEU A 1 187 ? 3.902 -8.693 3.401 1.00 98.31 187 LEU A CA 1
ATOM 1516 C C . LEU A 1 187 ? 4.293 -8.618 4.875 1.00 98.31 187 LEU A C 1
ATOM 1518 O O . LEU A 1 187 ? 3.426 -8.782 5.724 1.00 98.31 187 LEU A O 1
ATOM 1522 N N . LYS A 1 188 ? 5.541 -8.247 5.170 1.00 98.31 188 LYS A N 1
ATOM 1523 C CA . LYS A 1 188 ? 6.032 -8.100 6.541 1.00 98.31 188 LYS A CA 1
ATOM 1524 C C . LYS A 1 188 ? 5.233 -7.062 7.334 1.00 98.31 188 LYS A C 1
ATOM 1526 O O . LYS A 1 188 ? 4.834 -7.331 8.457 1.00 98.31 188 LYS A O 1
ATOM 1531 N N . GLU A 1 189 ? 4.934 -5.901 6.748 1.00 98.12 189 GLU A N 1
ATOM 1532 C CA . GLU A 1 189 ? 4.079 -4.881 7.382 1.00 98.12 189 GLU A CA 1
ATOM 1533 C C . GLU A 1 189 ? 2.645 -5.372 7.640 1.00 98.12 189 GLU A C 1
ATOM 1535 O O . GLU A 1 189 ? 1.980 -4.932 8.579 1.00 98.12 189 GLU A O 1
ATOM 1540 N N . LYS A 1 190 ? 2.114 -6.240 6.771 1.00 98.25 190 LYS A N 1
ATOM 1541 C CA . LYS A 1 190 ? 0.782 -6.832 6.944 1.00 98.25 190 LYS A CA 1
ATOM 1542 C C . LYS A 1 190 ? 0.796 -7.936 7.993 1.00 98.25 190 LYS A C 1
ATOM 1544 O O . LYS A 1 190 ? -0.165 -8.027 8.748 1.00 98.25 190 LYS A O 1
ATOM 1549 N N . GLU A 1 191 ? 1.862 -8.725 8.056 1.00 98.44 191 GLU A N 1
ATOM 1550 C CA . GLU A 1 191 ? 2.085 -9.740 9.084 1.00 98.44 191 GLU A CA 1
ATOM 1551 C C . GLU A 1 191 ? 2.179 -9.096 10.469 1.00 98.44 191 GLU A C 1
ATOM 1553 O O . GLU A 1 191 ? 1.430 -9.497 11.353 1.00 98.44 191 GLU A O 1
ATOM 1558 N N . THR A 1 192 ? 2.965 -8.026 10.641 1.00 98.31 192 THR A N 1
ATOM 1559 C CA . THR A 1 192 ? 3.049 -7.322 11.936 1.00 98.31 192 THR A CA 1
ATOM 1560 C C . THR A 1 192 ? 1.700 -6.744 12.363 1.00 98.31 192 THR A C 1
ATOM 1562 O O . THR A 1 192 ? 1.285 -6.925 13.502 1.00 98.31 192 THR A O 1
ATOM 1565 N N . LYS A 1 193 ? 0.954 -6.118 11.442 1.00 98.44 193 LYS A N 1
ATOM 1566 C CA . LYS A 1 193 ? -0.402 -5.609 11.732 1.00 98.44 193 LYS A CA 1
ATOM 1567 C C . LYS A 1 193 ? -1.381 -6.724 12.089 1.00 98.44 193 LYS A C 1
ATOM 1569 O O . LYS A 1 193 ? -2.282 -6.528 12.898 1.00 98.44 193 LYS A O 1
ATOM 1574 N N . LEU A 1 194 ? -1.247 -7.884 11.454 1.00 98.31 194 LEU A N 1
ATOM 1575 C CA . LEU A 1 194 ? -2.084 -9.039 11.744 1.00 98.31 194 LEU A CA 1
ATOM 1576 C C . LEU A 1 194 ? -1.760 -9.613 13.126 1.00 98.31 194 LEU A C 1
ATOM 1578 O O . LEU A 1 194 ? -2.686 -9.944 13.861 1.00 98.31 194 LEU A O 1
ATOM 1582 N N . GLU A 1 195 ? -0.483 -9.685 13.498 1.00 98.31 195 GLU A N 1
ATOM 1583 C CA . GLU A 1 195 ? -0.050 -10.075 14.843 1.00 98.31 195 GLU A CA 1
ATOM 1584 C C . GLU A 1 195 ? -0.574 -9.105 15.912 1.00 98.31 195 GLU A C 1
ATOM 1586 O O . GLU A 1 195 ? -1.133 -9.556 16.914 1.00 98.31 195 GLU A O 1
ATOM 1591 N N . GLU A 1 196 ? -0.480 -7.793 15.672 1.00 98.44 196 GLU A N 1
ATOM 1592 C CA . GLU A 1 196 ? -1.040 -6.749 16.542 1.00 98.44 196 GLU A CA 1
ATOM 1593 C C . GLU A 1 196 ? -2.549 -6.948 16.740 1.00 98.44 196 GLU A C 1
ATOM 1595 O O . GLU A 1 196 ? -2.998 -7.148 17.869 1.00 98.44 196 GLU A O 1
ATOM 1600 N N . ILE A 1 197 ? -3.325 -7.027 15.652 1.00 98.38 197 ILE A N 1
ATOM 1601 C CA . ILE A 1 197 ? -4.783 -7.235 15.713 1.00 98.38 197 ILE A CA 1
ATOM 1602 C C . ILE A 1 197 ? -5.134 -8.548 16.422 1.00 98.38 197 ILE A C 1
ATOM 1604 O O . ILE A 1 197 ? -6.088 -8.602 17.195 1.00 98.38 197 ILE A O 1
ATOM 1608 N N . GLN A 1 198 ? -4.384 -9.626 16.184 1.00 98.44 198 GLN A N 1
ATOM 1609 C CA . GLN A 1 198 ? -4.609 -10.896 16.876 1.00 98.44 198 GLN A CA 1
ATOM 1610 C C . GLN A 1 198 ? -4.321 -10.793 18.375 1.00 98.44 198 GLN A C 1
ATOM 1612 O O . GLN A 1 198 ? -5.008 -11.435 19.176 1.00 98.44 198 GLN A O 1
ATOM 1617 N N . SER A 1 199 ? -3.304 -10.025 18.763 1.00 98.31 199 SER A N 1
ATOM 1618 C CA . SER A 1 199 ? -2.975 -9.780 20.164 1.00 98.31 199 SER A CA 1
ATOM 1619 C C . SER A 1 199 ? -4.068 -8.956 20.853 1.00 98.31 199 SER A C 1
ATOM 1621 O O . SER A 1 199 ? -4.561 -9.376 21.903 1.00 98.31 199 SER A O 1
ATOM 1623 N N . ASP A 1 200 ? -4.559 -7.902 20.197 1.00 98.38 200 ASP A N 1
ATOM 1624 C CA . ASP A 1 200 ? -5.673 -7.075 20.663 1.00 98.38 200 ASP A CA 1
ATOM 1625 C C . ASP A 1 200 ? -6.956 -7.896 20.774 1.00 98.38 200 ASP A C 1
ATOM 1627 O O . ASP A 1 200 ? -7.637 -7.863 21.795 1.00 98.38 200 ASP A O 1
ATOM 1631 N N . GLN A 1 201 ? -7.258 -8.730 19.777 1.00 98.12 201 GLN A N 1
ATOM 1632 C CA . GLN A 1 201 ? -8.430 -9.600 19.804 1.00 98.12 201 GLN A CA 1
ATOM 1633 C C . GLN A 1 201 ? -8.385 -10.582 20.983 1.00 98.12 201 GLN A C 1
ATOM 1635 O O . GLN A 1 201 ? -9.404 -10.814 21.642 1.00 98.12 201 GLN A O 1
ATOM 1640 N N . LYS A 1 202 ? -7.215 -11.170 21.270 1.00 98.44 202 LYS A N 1
ATOM 1641 C CA . LYS A 1 202 ? -7.028 -12.039 22.443 1.00 98.44 202 LYS A CA 1
ATOM 1642 C C . LYS A 1 202 ? -7.201 -11.254 23.739 1.00 98.44 202 LYS A C 1
ATOM 1644 O O . LYS A 1 202 ? -7.875 -11.745 24.645 1.00 98.44 202 LYS A O 1
ATOM 1649 N N . TRP A 1 203 ? -6.637 -10.050 23.816 1.00 98.31 203 TRP A N 1
ATOM 1650 C CA . TRP A 1 203 ? -6.766 -9.170 24.972 1.00 98.31 203 TRP A CA 1
ATOM 1651 C C . TRP A 1 203 ? -8.228 -8.785 25.227 1.00 98.31 203 TRP A C 1
ATOM 1653 O O . TRP A 1 203 ? -8.730 -9.015 26.328 1.00 98.31 203 TRP A O 1
ATOM 1663 N N . THR A 1 204 ? -8.952 -8.312 24.207 1.00 98.31 204 THR A N 1
ATOM 1664 C CA . THR A 1 204 ? -10.370 -7.939 24.309 1.00 98.31 204 THR A CA 1
ATOM 1665 C C . THR A 1 204 ? -11.224 -9.136 24.699 1.00 98.31 204 THR A C 1
ATOM 1667 O O . THR A 1 204 ? -12.031 -9.028 25.615 1.00 98.31 204 THR A O 1
ATOM 1670 N N . LYS A 1 205 ? -11.018 -10.308 24.081 1.00 98.44 205 LYS A N 1
ATOM 1671 C CA . LYS A 1 205 ? -11.745 -11.530 24.458 1.00 98.44 205 LYS A CA 1
ATOM 1672 C C . LYS A 1 205 ? -11.478 -11.925 25.912 1.00 98.44 205 LYS A C 1
ATOM 1674 O O . LYS A 1 205 ? -12.397 -12.348 26.607 1.00 98.44 205 LYS A O 1
ATOM 1679 N N . SER A 1 206 ? -10.236 -11.787 26.376 1.00 98.25 206 SER A N 1
ATOM 1680 C CA . SER A 1 206 ? -9.885 -12.056 27.771 1.00 98.25 206 SER A CA 1
ATOM 1681 C C . SER A 1 206 ? -10.558 -11.069 28.725 1.00 98.25 206 SER A C 1
ATOM 1683 O O . SER A 1 206 ? -11.057 -11.489 29.764 1.00 98.25 206 SER A O 1
ATOM 1685 N N . LYS A 1 207 ? -10.599 -9.777 28.378 1.00 98.38 207 LYS A N 1
ATOM 1686 C CA . LYS A 1 207 ? -11.255 -8.740 29.186 1.00 98.38 207 LYS A CA 1
ATOM 1687 C C . LYS A 1 207 ? -12.768 -8.899 29.228 1.00 98.38 207 LYS A C 1
ATOM 1689 O O . LYS A 1 207 ? -13.356 -8.771 30.295 1.00 98.38 207 LYS A O 1
ATOM 1694 N N . GLU A 1 208 ? -13.377 -9.250 28.105 1.00 97.81 208 GLU A N 1
ATOM 1695 C CA . GLU A 1 208 ? -14.802 -9.561 28.025 1.00 97.81 208 GLU A CA 1
ATOM 1696 C C . GLU A 1 208 ? -15.157 -10.743 28.940 1.00 97.81 208 GLU A C 1
ATOM 1698 O O . GLU A 1 208 ? -16.076 -10.652 29.750 1.00 97.81 208 GLU A O 1
ATOM 1703 N N . LEU A 1 209 ? -14.369 -11.826 28.899 1.00 98.44 209 LEU A N 1
ATOM 1704 C CA . LEU A 1 209 ? -14.553 -12.966 29.803 1.00 98.44 209 LEU A CA 1
ATOM 1705 C C . LEU A 1 209 ? -14.352 -12.587 31.275 1.00 98.44 209 LEU A C 1
ATOM 1707 O O . LEU A 1 209 ? -15.095 -13.065 32.125 1.00 98.44 209 LEU A O 1
ATOM 1711 N N . GLU A 1 210 ? -13.377 -11.734 31.592 1.00 98.25 210 GLU A N 1
ATOM 1712 C CA . GLU A 1 210 ? -13.146 -11.233 32.953 1.00 98.25 210 GLU A CA 1
ATOM 1713 C C . GLU A 1 210 ? -14.355 -10.438 33.476 1.00 98.25 210 GLU A C 1
ATOM 1715 O O . GLU A 1 210 ? -14.803 -10.664 34.602 1.00 98.25 210 GLU A O 1
ATOM 1720 N N . ILE A 1 211 ? -14.930 -9.562 32.645 1.00 98.25 211 ILE A N 1
ATOM 1721 C CA . ILE A 1 211 ? -16.130 -8.780 32.977 1.00 98.25 211 ILE A CA 1
ATOM 1722 C C . ILE A 1 211 ? -17.336 -9.702 33.181 1.00 98.25 211 ILE A C 1
ATOM 1724 O O . ILE A 1 211 ? -18.027 -9.581 34.194 1.00 98.25 211 ILE A O 1
ATOM 1728 N N . GLN A 1 212 ? -17.566 -10.652 32.270 1.00 98.38 212 GLN A N 1
ATOM 1729 C CA . GLN A 1 212 ? -18.652 -11.630 32.395 1.00 98.38 212 GLN A CA 1
ATOM 1730 C C . GLN A 1 212 ? -18.509 -12.461 33.671 1.00 98.38 212 GLN A C 1
ATOM 1732 O O . GLN A 1 212 ? -19.480 -12.656 34.398 1.00 98.38 212 GLN A O 1
ATOM 1737 N N . ASN A 1 213 ? -17.295 -12.908 33.987 1.00 98.12 213 ASN A N 1
ATOM 1738 C CA . ASN A 1 213 ? -17.034 -13.697 35.184 1.00 98.12 213 ASN A CA 1
ATOM 1739 C C . ASN A 1 213 ? -17.275 -12.875 36.461 1.00 98.12 213 ASN A C 1
ATOM 1741 O O . ASN A 1 213 ? -17.947 -13.332 37.383 1.00 98.12 213 ASN A O 1
ATOM 1745 N N . ARG A 1 214 ? -16.830 -11.612 36.486 1.00 97.69 214 ARG A N 1
ATOM 1746 C CA . ARG A 1 214 ? -17.119 -10.683 37.587 1.00 97.69 214 ARG A CA 1
ATOM 1747 C C . ARG A 1 214 ? -18.621 -10.458 37.773 1.00 97.69 214 ARG A C 1
ATOM 1749 O O . ARG A 1 214 ? -19.090 -10.452 38.912 1.00 97.69 214 ARG A O 1
ATOM 1756 N N . ALA A 1 215 ? -19.364 -10.293 36.680 1.00 97.44 215 ALA A N 1
ATOM 1757 C CA . ALA A 1 215 ? -20.815 -10.139 36.713 1.00 97.44 215 ALA A CA 1
ATOM 1758 C C . ALA A 1 215 ? -21.503 -11.402 37.254 1.00 97.44 215 ALA A C 1
ATOM 1760 O O . ALA A 1 215 ? -22.351 -11.300 38.137 1.00 97.44 215 ALA A O 1
ATOM 1761 N N . LEU A 1 216 ? -21.084 -12.590 36.802 1.00 97.88 216 LEU A N 1
ATOM 1762 C CA . LEU A 1 216 ? -21.601 -13.868 37.299 1.00 97.88 216 LEU A CA 1
ATOM 1763 C C . LEU A 1 216 ? -21.304 -14.074 38.789 1.00 97.88 216 LEU A C 1
ATOM 1765 O O . LEU A 1 216 ? -22.189 -14.502 39.522 1.00 97.88 216 LEU A O 1
ATOM 1769 N N . PHE A 1 217 ? -20.100 -13.740 39.265 1.00 98.00 217 PHE A N 1
ATOM 1770 C CA . PHE A 1 217 ? -19.786 -13.814 40.695 1.00 98.00 217 PHE A CA 1
ATOM 1771 C C . PHE A 1 217 ? -20.612 -12.828 41.523 1.00 98.00 217 PHE A C 1
ATOM 1773 O O . PHE A 1 217 ? -21.137 -13.209 42.564 1.00 98.00 217 PHE A O 1
ATOM 1780 N N . SER A 1 218 ? -20.790 -11.596 41.040 1.00 96.62 218 SER A N 1
ATOM 1781 C CA . SER A 1 218 ? -21.633 -10.604 41.719 1.00 96.62 218 SER A CA 1
ATOM 1782 C C . SER A 1 218 ? -23.097 -11.055 41.785 1.00 96.62 218 SER A C 1
ATOM 1784 O O . SER A 1 218 ? -23.750 -10.879 42.810 1.00 96.62 218 SER A O 1
ATOM 1786 N N . GLU A 1 219 ? -23.605 -11.693 40.728 1.00 96.81 219 GLU A N 1
ATOM 1787 C CA . GLU A 1 219 ? -24.951 -12.269 40.712 1.00 96.81 219 GLU A CA 1
ATOM 1788 C C . GLU A 1 219 ? -25.069 -13.482 41.645 1.00 96.81 219 GLU A C 1
ATOM 1790 O O . GLU A 1 219 ? -26.055 -13.606 42.368 1.00 96.81 219 GLU A O 1
ATOM 1795 N N . LEU A 1 220 ? -24.054 -14.351 41.700 1.00 96.62 220 LEU A N 1
ATOM 1796 C CA . LEU A 1 220 ? -24.011 -15.449 42.668 1.00 96.62 220 LEU A CA 1
ATOM 1797 C C . LEU A 1 220 ? -24.038 -14.931 44.106 1.00 96.62 220 LEU A C 1
ATOM 1799 O O . LEU A 1 220 ? -24.764 -15.478 44.936 1.00 96.62 220 LEU A O 1
ATOM 1803 N N . ASP A 1 221 ? -23.280 -13.880 44.409 1.00 94.81 221 ASP A N 1
ATOM 1804 C CA . ASP A 1 221 ? -23.277 -13.268 45.736 1.00 94.81 221 ASP A CA 1
ATOM 1805 C C . ASP A 1 221 ? -24.621 -12.600 46.051 1.00 94.81 221 ASP A C 1
ATOM 1807 O O . ASP A 1 221 ? -25.147 -12.789 47.150 1.00 94.81 221 ASP A O 1
ATOM 1811 N N . ARG A 1 222 ? -25.243 -11.921 45.075 1.00 95.31 222 ARG A N 1
ATOM 1812 C CA . ARG 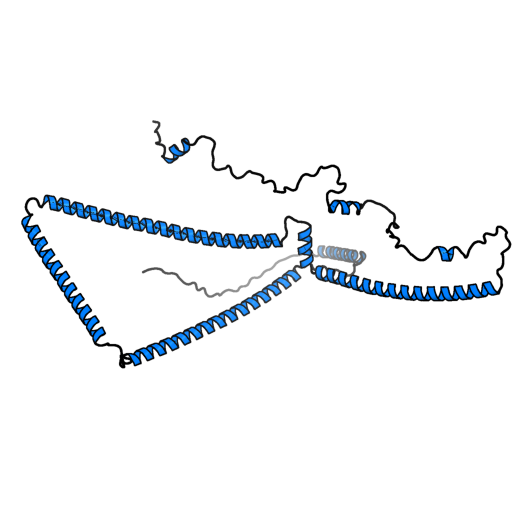A 1 222 ? -26.607 -11.379 45.192 1.00 95.31 222 ARG A CA 1
ATOM 1813 C C . ARG A 1 222 ? -27.620 -12.481 45.504 1.00 95.31 222 ARG A C 1
ATOM 1815 O O . ARG A 1 222 ? -28.371 -12.357 46.464 1.00 95.31 222 ARG A O 1
ATOM 1822 N N . GLN A 1 223 ? -27.608 -13.582 44.755 1.00 94.81 223 GLN A N 1
ATOM 1823 C CA . GLN A 1 223 ? -28.510 -14.720 44.971 1.00 94.81 223 GLN A CA 1
ATOM 1824 C C . GLN A 1 223 ? -28.265 -15.414 46.314 1.00 94.81 223 GLN A C 1
ATOM 1826 O O . GLN A 1 223 ? -29.211 -15.821 46.988 1.00 94.81 223 GLN A O 1
ATOM 1831 N N . ARG A 1 224 ? -27.003 -15.546 46.741 1.00 91.88 224 ARG A N 1
ATOM 1832 C CA . ARG A 1 224 ? -26.655 -16.061 48.076 1.00 91.88 224 ARG A CA 1
ATOM 1833 C C . ARG A 1 224 ? -27.187 -15.149 49.174 1.00 91.88 224 ARG A C 1
ATOM 1835 O O . ARG A 1 224 ? -27.751 -15.650 50.148 1.00 91.88 224 ARG A O 1
ATOM 1842 N N . PHE A 1 225 ? -27.039 -13.836 49.004 1.00 89.62 225 PHE A N 1
ATOM 1843 C CA . PHE A 1 225 ? -27.579 -12.843 49.922 1.00 89.62 225 PHE A CA 1
ATOM 1844 C C . PHE A 1 225 ? -29.105 -12.920 49.982 1.00 89.62 225 PHE A C 1
ATOM 1846 O O . PHE A 1 225 ? -29.648 -13.030 51.076 1.00 89.62 225 PHE A O 1
ATOM 1853 N N . GLU A 1 226 ? -29.789 -12.963 48.835 1.00 88.81 226 GLU A N 1
ATOM 1854 C CA . GLU A 1 226 ? -31.245 -13.122 48.759 1.00 88.81 226 GLU A CA 1
ATOM 1855 C C . GLU A 1 226 ? -31.716 -14.412 49.418 1.00 88.81 226 GLU A C 1
ATOM 1857 O O . GLU A 1 226 ? -32.638 -14.373 50.221 1.00 88.81 226 GLU A O 1
ATOM 1862 N N . LYS A 1 227 ? -31.071 -15.550 49.146 1.00 86.94 227 LYS A N 1
ATOM 1863 C CA . LYS A 1 227 ? -31.435 -16.834 49.756 1.00 86.94 227 LYS A CA 1
ATOM 1864 C C . LYS A 1 227 ? -31.246 -16.816 51.275 1.00 86.94 227 LYS A C 1
ATOM 1866 O O . LYS A 1 227 ? -32.100 -17.317 52.001 1.00 86.94 227 LYS A O 1
ATOM 1871 N N . SER A 1 228 ? -30.154 -16.219 51.758 1.00 79.62 228 SER A N 1
ATOM 1872 C CA . SER A 1 228 ? -29.902 -16.023 53.192 1.00 79.62 228 SER A CA 1
ATOM 1873 C C . SER A 1 228 ? -30.941 -15.090 53.830 1.00 79.62 228 SER A C 1
ATOM 1875 O O . SER A 1 228 ? -31.496 -15.394 54.884 1.00 79.62 228 SER A O 1
ATOM 1877 N N . HIS A 1 229 ? -31.284 -13.989 53.155 1.00 76.69 229 HIS A N 1
ATOM 1878 C CA . HIS A 1 229 ? -32.316 -13.055 53.605 1.00 76.69 229 HIS A CA 1
ATOM 1879 C C . HIS A 1 229 ? -33.721 -13.661 53.578 1.00 76.69 229 HIS A C 1
ATOM 1881 O O . HIS A 1 229 ? -34.474 -13.454 54.520 1.00 76.69 229 HIS A O 1
ATOM 1887 N N . GLN A 1 230 ? -34.080 -14.441 52.559 1.00 71.94 230 GLN A N 1
ATOM 1888 C CA . GLN A 1 230 ? -35.375 -15.125 52.470 1.00 71.94 230 GLN A CA 1
ATOM 1889 C C . GLN A 1 230 ? -35.556 -16.140 53.606 1.00 71.94 230 GLN A C 1
ATOM 1891 O O . GLN A 1 230 ? -36.642 -16.236 54.166 1.00 71.94 230 GLN A O 1
ATOM 1896 N N . LEU A 1 231 ? -34.487 -16.837 54.012 1.00 59.84 231 LEU A N 1
ATOM 1897 C CA . LEU A 1 231 ? -34.505 -17.715 55.190 1.00 59.84 231 LEU A CA 1
ATOM 1898 C C . LEU A 1 231 ? -34.698 -16.939 56.510 1.00 59.84 231 LEU A C 1
ATOM 1900 O O . LEU A 1 231 ? -35.240 -17.492 57.463 1.00 59.84 231 LEU A O 1
ATOM 1904 N N . SER A 1 232 ? -34.292 -15.666 56.558 1.00 60.09 232 SER A N 1
ATOM 1905 C CA . SER A 1 232 ? -34.437 -14.767 57.715 1.00 60.09 232 SER A CA 1
ATOM 1906 C C . SER A 1 232 ? -35.782 -14.011 57.737 1.00 60.09 232 SER A C 1
ATOM 1908 O O . SER A 1 232 ? -36.302 -13.673 58.799 1.00 60.09 232 SER A O 1
ATOM 1910 N N . GLN A 1 233 ? -36.398 -13.766 56.574 1.00 55.59 233 GLN A N 1
ATOM 1911 C CA . GLN A 1 233 ? -37.528 -12.840 56.411 1.00 55.59 233 GLN A CA 1
ATOM 1912 C C . GLN A 1 233 ? -38.935 -13.418 56.603 1.00 55.59 233 GLN A C 1
ATOM 1914 O O . GLN A 1 233 ? -39.906 -12.676 56.447 1.00 55.59 233 GLN A O 1
ATOM 1919 N N . ASN A 1 234 ? -39.088 -14.663 57.057 1.00 55.47 234 ASN A N 1
ATOM 1920 C CA . ASN A 1 234 ? -40.410 -15.247 57.340 1.00 55.47 234 ASN A CA 1
ATOM 1921 C C . ASN A 1 234 ? -41.209 -14.541 58.475 1.00 55.47 234 ASN A C 1
ATOM 1923 O O . ASN A 1 234 ? -42.282 -15.014 58.836 1.00 55.47 234 ASN A O 1
ATOM 1927 N N . GLY A 1 235 ? -40.746 -13.395 59.007 1.00 55.62 235 GLY A N 1
ATOM 1928 C CA . GLY A 1 235 ? -41.468 -12.565 59.986 1.00 55.62 235 GLY A CA 1
ATOM 1929 C C . GLY A 1 235 ? -41.310 -11.032 59.883 1.00 55.62 235 GLY A C 1
ATOM 1930 O O . GLY A 1 235 ? -41.792 -10.341 60.774 1.00 55.62 235 GLY A O 1
ATOM 1931 N N . TYR A 1 236 ? -40.670 -10.463 58.845 1.00 57.25 236 TYR A N 1
ATOM 1932 C CA . TYR A 1 236 ? -40.191 -9.054 58.852 1.00 57.25 236 TYR A CA 1
ATOM 1933 C C . TYR A 1 236 ? -40.864 -8.081 57.853 1.00 57.25 236 TYR A C 1
ATOM 1935 O O . TYR A 1 236 ? -40.338 -7.000 57.590 1.00 57.25 236 TYR A O 1
ATOM 1943 N N . SER A 1 237 ? -42.024 -8.419 57.275 1.00 61.78 237 SER A N 1
ATOM 1944 C CA . SER A 1 237 ? -42.570 -7.657 56.128 1.00 61.78 237 SER A CA 1
ATOM 1945 C C . SER A 1 237 ? -42.907 -6.179 56.415 1.00 61.78 237 SER A C 1
ATOM 1947 O O . SER A 1 237 ? -42.720 -5.339 55.536 1.00 61.78 237 SER A O 1
ATOM 1949 N N . ALA A 1 238 ? -43.316 -5.834 57.643 1.00 61.97 238 ALA A N 1
ATOM 1950 C CA . ALA A 1 238 ? -43.726 -4.472 58.001 1.00 61.97 238 ALA A CA 1
ATOM 1951 C C . ALA A 1 238 ? -42.542 -3.504 58.209 1.00 61.97 238 ALA A C 1
ATOM 1953 O O . ALA A 1 238 ? -42.623 -2.332 57.848 1.00 61.97 238 ALA A O 1
ATOM 1954 N N . THR A 1 239 ? -41.418 -3.982 58.750 1.00 68.06 239 THR A N 1
ATOM 1955 C CA . THR A 1 239 ? -40.213 -3.167 58.997 1.00 68.06 239 THR A CA 1
ATOM 1956 C C . THR A 1 239 ? -39.499 -2.802 57.696 1.00 68.06 239 THR A C 1
ATOM 1958 O O . THR A 1 239 ? -39.071 -1.665 57.520 1.00 68.06 239 THR A O 1
ATOM 1961 N N . ILE A 1 240 ? -39.466 -3.729 56.736 1.00 71.62 240 ILE A N 1
ATOM 1962 C CA . ILE A 1 240 ? -38.895 -3.508 55.397 1.00 71.62 240 ILE A CA 1
ATOM 1963 C C . ILE A 1 240 ? -39.693 -2.452 54.625 1.00 71.62 240 ILE A C 1
ATOM 1965 O O . ILE A 1 240 ? -39.131 -1.684 53.844 1.00 71.62 240 ILE A O 1
ATOM 1969 N N . GLU A 1 241 ? -41.014 -2.411 54.810 1.00 72.62 241 GLU A N 1
ATOM 1970 C CA . GLU A 1 241 ? -41.867 -1.431 54.143 1.00 72.62 241 GLU A CA 1
ATOM 1971 C C . GLU A 1 241 ? -41.599 -0.005 54.648 1.00 72.62 241 GLU A C 1
ATOM 1973 O O . GLU A 1 241 ? -41.555 0.933 53.847 1.00 72.62 241 GLU A O 1
ATOM 1978 N N . GLU A 1 242 ? -41.341 0.166 55.949 1.00 77.44 242 GLU A N 1
ATOM 1979 C CA . GLU A 1 242 ? -40.989 1.470 56.521 1.00 77.44 242 GLU A CA 1
ATOM 1980 C C . GLU A 1 242 ? -39.562 1.905 56.147 1.00 77.44 242 GLU A C 1
ATOM 1982 O O . GLU A 1 242 ? -39.338 3.071 55.819 1.00 77.44 242 GLU A O 1
ATOM 1987 N N . GLU A 1 243 ? -38.605 0.975 56.083 1.00 79.88 243 GLU A N 1
ATOM 1988 C CA . GLU A 1 243 ? -37.250 1.249 55.580 1.00 79.88 243 GLU A CA 1
ATOM 1989 C C . GLU A 1 243 ? -37.261 1.663 54.101 1.00 79.88 243 GLU A C 1
ATOM 1991 O O . GLU A 1 243 ? -36.628 2.653 53.723 1.00 79.88 243 GLU A O 1
ATOM 1996 N N . LYS A 1 244 ? -38.051 0.980 53.260 1.00 82.88 244 LYS A N 1
ATOM 1997 C CA . LYS A 1 244 ? -38.269 1.383 51.861 1.00 82.88 244 LYS A CA 1
ATOM 1998 C C . LYS A 1 244 ? -38.872 2.781 51.770 1.00 82.88 244 LYS A C 1
ATOM 2000 O O . LYS A 1 244 ? -38.392 3.595 50.983 1.00 82.88 244 LYS A O 1
ATOM 2005 N N . LYS A 1 245 ? -39.881 3.093 52.593 1.00 83.50 245 LYS A N 1
ATOM 2006 C CA . LYS A 1 245 ? -40.473 4.439 52.658 1.00 83.50 245 LYS A CA 1
ATOM 2007 C C . LYS A 1 245 ? -39.441 5.488 53.075 1.00 83.50 245 LYS A C 1
ATOM 2009 O O . LYS A 1 245 ? -39.429 6.568 52.491 1.00 83.50 245 LYS A O 1
ATOM 2014 N N . GLN A 1 246 ? -38.540 5.190 54.011 1.00 86.56 246 GLN A N 1
ATOM 2015 C CA . GLN A 1 246 ? -37.452 6.104 54.379 1.00 86.56 246 GLN A CA 1
ATOM 2016 C C . GLN A 1 246 ? -36.447 6.332 53.244 1.00 86.56 246 GLN A C 1
ATOM 2018 O O . GLN A 1 246 ? -36.058 7.475 53.009 1.00 86.56 246 GLN A O 1
ATOM 2023 N N . VAL A 1 247 ? -36.042 5.285 52.518 1.00 90.00 247 VAL A N 1
ATOM 2024 C CA . VAL A 1 247 ? -35.142 5.420 51.358 1.00 90.00 247 VAL A CA 1
ATOM 2025 C C . VAL A 1 247 ? -35.808 6.227 50.247 1.00 90.00 247 VAL A C 1
ATOM 2027 O O . VAL A 1 247 ? -35.187 7.134 49.701 1.00 90.00 247 VAL A O 1
ATOM 2030 N N . ILE A 1 248 ? -37.091 5.977 49.971 1.00 90.88 248 ILE A N 1
ATOM 2031 C CA . ILE A 1 248 ? -37.865 6.763 49.005 1.00 90.88 248 ILE A CA 1
ATOM 2032 C C . ILE A 1 248 ? -37.905 8.231 49.429 1.00 90.88 248 ILE A C 1
ATOM 2034 O O . ILE A 1 248 ? -37.632 9.088 48.597 1.00 90.88 248 ILE A O 1
ATOM 2038 N N . ARG A 1 249 ? -38.167 8.547 50.707 1.00 90.50 249 ARG A N 1
ATOM 2039 C CA . ARG A 1 249 ? -38.141 9.937 51.205 1.00 90.50 249 ARG A CA 1
ATOM 2040 C C . ARG A 1 249 ? -36.767 10.590 51.006 1.00 90.50 249 ARG A C 1
ATOM 2042 O O . ARG A 1 249 ? -36.716 11.741 50.588 1.00 90.50 249 ARG A O 1
ATOM 2049 N N . LYS A 1 250 ? -35.667 9.868 51.258 1.00 93.00 250 LYS A N 1
ATOM 2050 C CA . LYS A 1 250 ? -34.299 10.375 51.039 1.00 93.00 250 LYS A CA 1
ATOM 2051 C C . LYS A 1 250 ? -34.009 10.643 49.561 1.00 93.00 250 LYS A C 1
ATOM 2053 O O . LYS A 1 250 ? -33.587 11.740 49.233 1.00 93.00 250 LYS A O 1
ATOM 2058 N N . LEU A 1 251 ? -34.312 9.694 48.677 1.00 92.69 251 LEU A N 1
ATOM 2059 C CA . LEU A 1 251 ? -34.118 9.856 47.229 1.00 92.69 251 LEU A CA 1
ATOM 2060 C C . LEU A 1 251 ? -35.032 10.934 46.635 1.00 92.69 251 LEU A C 1
ATOM 2062 O O . LEU A 1 251 ? -34.638 11.646 45.722 1.00 92.69 251 LEU A O 1
ATOM 2066 N N . THR A 1 252 ? -36.252 11.066 47.159 1.00 92.50 252 THR A N 1
ATOM 2067 C CA . THR A 1 252 ? -37.188 12.140 46.794 1.00 92.50 252 THR A CA 1
ATOM 2068 C C . THR A 1 252 ? -36.586 13.491 47.162 1.00 92.50 252 THR A C 1
ATOM 2070 O O . THR A 1 252 ? -36.573 14.381 46.324 1.00 92.50 252 THR A O 1
ATOM 2073 N N . LYS A 1 253 ? -36.007 13.606 48.365 1.00 93.44 253 LYS A N 1
ATOM 2074 C CA . LYS A 1 253 ? -35.308 14.812 48.803 1.00 93.44 253 LYS A CA 1
ATOM 2075 C C . LYS A 1 253 ? -34.086 15.121 47.932 1.00 93.44 253 LYS A C 1
ATOM 2077 O O . LYS A 1 253 ? -33.982 16.235 47.455 1.00 93.44 253 LYS A O 1
ATOM 2082 N N . GLU A 1 254 ? -33.222 14.144 47.649 1.00 94.06 254 GLU A N 1
ATOM 2083 C CA . GLU A 1 254 ? -32.064 14.348 46.758 1.00 94.06 254 GLU A CA 1
ATOM 2084 C C . GLU A 1 254 ? -32.485 14.755 45.339 1.00 94.06 254 GLU A C 1
ATOM 2086 O O . GLU A 1 254 ? -31.876 15.628 44.728 1.00 94.06 254 GLU A O 1
ATOM 2091 N N . ARG A 1 255 ? -33.556 14.157 44.806 1.00 94.50 255 ARG A N 1
ATOM 2092 C CA . ARG A 1 255 ? -34.134 14.556 43.517 1.00 94.50 255 ARG A CA 1
ATOM 2093 C C . ARG A 1 255 ? -34.654 15.993 43.561 1.00 94.50 255 ARG A C 1
ATOM 2095 O O . ARG A 1 255 ? -34.458 16.716 42.589 1.00 94.50 255 ARG A O 1
ATOM 2102 N N . ASP A 1 256 ? -35.332 16.382 44.636 1.00 94.12 256 ASP A N 1
ATOM 2103 C CA . ASP A 1 256 ? -35.871 17.734 44.800 1.00 94.12 256 ASP A CA 1
ATOM 2104 C C . ASP A 1 256 ? -34.731 18.752 44.937 1.00 94.12 256 ASP A C 1
ATOM 2106 O O . ASP A 1 256 ? -34.721 19.728 44.196 1.00 94.12 256 ASP A O 1
ATOM 2110 N N . ASP A 1 257 ? -33.704 18.450 45.736 1.00 92.81 257 ASP A N 1
ATOM 2111 C CA . ASP A 1 257 ? -32.486 19.258 45.870 1.00 92.81 257 ASP A CA 1
ATOM 2112 C C . ASP A 1 257 ? -31.785 19.432 44.501 1.00 92.81 257 ASP A C 1
ATOM 2114 O O . ASP A 1 257 ? -31.445 20.546 44.100 1.00 92.81 257 ASP A O 1
ATOM 2118 N N . HIS A 1 258 ? -31.634 18.354 43.718 1.00 94.56 258 HIS A N 1
ATOM 2119 C CA . HIS A 1 258 ? -31.096 18.430 42.353 1.00 94.56 258 HIS A CA 1
ATOM 2120 C C . HIS A 1 258 ? -32.014 19.179 41.379 1.00 94.56 258 HIS A C 1
ATOM 2122 O O . HIS A 1 258 ? -31.537 19.792 40.420 1.00 94.56 258 HIS A O 1
ATOM 2128 N N . SER A 1 259 ? -33.331 19.116 41.569 1.00 93.75 259 SER A N 1
ATOM 2129 C CA . SER A 1 259 ? -34.294 19.861 40.758 1.00 93.75 259 SER A CA 1
ATOM 2130 C C . SER A 1 259 ? -34.204 21.357 41.052 1.00 93.75 259 SER A C 1
ATOM 2132 O O . SER A 1 259 ? -34.166 22.154 40.115 1.00 93.75 259 SER A O 1
ATOM 2134 N N . GLU A 1 260 ? -34.105 21.736 42.325 1.00 94.12 260 GLU A N 1
ATOM 2135 C CA . GLU A 1 260 ? -33.905 23.116 42.775 1.00 94.12 260 GLU A CA 1
ATOM 2136 C C . GLU A 1 260 ? -32.556 23.671 42.303 1.00 94.12 260 GLU A C 1
ATOM 2138 O O . GLU A 1 260 ? -32.493 24.793 41.798 1.00 94.12 260 GLU A O 1
ATOM 2143 N N . GLU A 1 261 ? -31.483 22.878 42.379 1.00 93.75 261 GLU A N 1
ATOM 2144 C CA . GLU A 1 261 ? -30.172 23.251 41.841 1.00 93.75 261 GLU A CA 1
ATOM 2145 C C . GLU A 1 261 ? -30.240 23.471 40.324 1.00 93.75 261 GLU A C 1
ATOM 2147 O O . GLU A 1 261 ? -29.782 24.499 39.823 1.00 93.75 261 GLU A O 1
ATOM 2152 N N . ASN A 1 262 ? -30.878 22.561 39.581 1.00 90.81 262 ASN A N 1
ATOM 2153 C CA . ASN A 1 262 ? -31.080 22.723 38.142 1.00 90.81 262 ASN A CA 1
ATOM 2154 C C . ASN A 1 262 ? -31.939 23.949 37.804 1.00 90.81 262 ASN A C 1
ATOM 2156 O O . ASN A 1 262 ? -31.663 24.633 36.819 1.00 90.81 262 ASN A O 1
ATOM 2160 N N . GLU A 1 263 ? -32.972 24.251 38.589 1.00 93.19 263 GLU A N 1
ATOM 2161 C CA . GLU A 1 263 ? -33.800 25.443 38.400 1.00 93.19 263 GLU A CA 1
ATOM 2162 C C . GLU A 1 263 ? -33.016 26.728 38.707 1.00 93.19 263 GLU A C 1
ATOM 2164 O O . GLU A 1 263 ? -33.104 27.699 37.955 1.00 93.19 263 GLU A O 1
ATOM 2169 N N . SER A 1 264 ? -32.191 26.723 39.755 1.00 92.50 264 SER A N 1
ATOM 2170 C CA . SER A 1 264 ? -31.281 27.818 40.107 1.00 92.50 264 SER A CA 1
ATOM 2171 C C . SER A 1 264 ? -30.234 28.056 39.016 1.00 92.50 264 SER A C 1
ATOM 2173 O O . SER A 1 264 ? -30.031 29.191 38.584 1.00 92.50 264 SER A O 1
ATOM 2175 N N . LEU A 1 265 ? -29.629 26.989 38.484 1.00 91.31 265 LEU A N 1
ATOM 2176 C CA . LEU A 1 265 ? -28.700 27.067 37.356 1.00 91.31 265 LEU A CA 1
ATOM 2177 C C . LEU A 1 265 ? -29.394 27.594 36.098 1.00 91.31 265 LEU A C 1
ATOM 2179 O O . LEU A 1 265 ? -28.844 28.464 35.428 1.00 91.31 265 LEU A O 1
ATOM 2183 N N . ARG A 1 266 ? -30.621 27.145 35.804 1.00 91.31 266 ARG A N 1
ATOM 2184 C CA . ARG A 1 266 ? -31.427 27.671 34.689 1.00 91.31 266 ARG A CA 1
ATOM 2185 C C . ARG A 1 266 ? -31.750 29.152 34.862 1.00 91.31 266 ARG A C 1
ATOM 2187 O O . ARG A 1 266 ? -31.612 29.896 33.900 1.00 91.31 266 ARG A O 1
ATOM 2194 N N . LYS A 1 267 ? -32.130 29.595 36.066 1.00 90.88 267 LYS A N 1
ATOM 2195 C CA . LYS A 1 267 ? -32.357 31.017 36.377 1.00 90.88 267 LYS A CA 1
ATOM 2196 C C . LYS A 1 267 ? -31.074 31.825 36.241 1.00 90.88 267 LYS A C 1
ATOM 2198 O O . LYS A 1 267 ? -31.106 32.881 35.631 1.00 90.88 267 LYS A O 1
ATOM 2203 N N . ARG A 1 268 ? -29.934 31.312 36.708 1.00 89.00 268 ARG A N 1
ATOM 2204 C CA . ARG A 1 268 ? -28.629 31.970 36.556 1.00 89.00 268 ARG A CA 1
ATOM 2205 C C . ARG A 1 268 ? -28.204 32.078 35.091 1.00 89.00 268 ARG A C 1
ATOM 2207 O O . ARG A 1 268 ? -27.680 33.113 34.700 1.00 89.00 268 ARG A O 1
ATOM 2214 N N . VAL A 1 269 ? -28.450 31.048 34.281 1.00 85.25 269 VAL A N 1
ATOM 2215 C CA . VAL A 1 269 ? -28.246 31.096 32.823 1.00 85.25 269 VAL A CA 1
ATOM 2216 C C . VAL A 1 269 ? -29.178 32.131 32.192 1.00 85.25 269 VAL A C 1
ATOM 2218 O O . VAL A 1 269 ? -28.697 33.008 31.487 1.00 85.25 269 VAL A O 1
ATOM 2221 N N . ALA A 1 270 ? -30.470 32.117 32.524 1.00 85.56 270 ALA A N 1
ATOM 2222 C CA . ALA A 1 270 ? -31.440 33.087 32.020 1.00 85.56 270 ALA A CA 1
ATOM 2223 C C . ALA A 1 270 ? -31.139 34.528 32.474 1.00 85.56 270 ALA A C 1
ATOM 2225 O O . ALA A 1 270 ? -31.362 35.468 31.723 1.00 85.56 270 ALA A O 1
ATOM 2226 N N . GLU A 1 271 ? -30.603 34.732 33.678 1.00 84.12 271 GLU A N 1
ATOM 2227 C CA . GLU A 1 271 ? -30.132 36.031 34.166 1.00 84.12 271 GLU A CA 1
ATOM 2228 C C . GLU A 1 271 ? -28.870 36.492 33.439 1.00 84.12 271 GLU A C 1
ATOM 2230 O O . GLU A 1 271 ? -28.726 37.684 33.182 1.00 84.12 271 GLU A O 1
ATOM 2235 N N . LEU A 1 272 ? -27.953 35.579 33.109 1.00 75.38 272 LEU A N 1
ATOM 2236 C CA . LEU A 1 272 ? -26.789 35.884 32.275 1.00 75.38 272 LEU A CA 1
ATOM 2237 C C . LEU A 1 272 ? -27.210 36.216 30.836 1.00 75.38 272 LEU A C 1
ATOM 2239 O O . LEU A 1 272 ? -26.623 37.108 30.234 1.00 75.38 272 LEU A O 1
ATOM 2243 N N . GLU A 1 273 ? -28.253 35.568 30.317 1.00 70.00 273 GLU A N 1
ATOM 2244 C CA . GLU A 1 273 ? -28.861 35.877 29.017 1.00 70.00 273 GLU A CA 1
ATOM 2245 C C . GLU A 1 273 ? -29.637 37.210 29.048 1.00 70.00 273 GLU A C 1
ATOM 2247 O O . GLU A 1 273 ? -29.496 38.025 28.141 1.00 70.00 273 GLU A O 1
ATOM 2252 N N . HIS A 1 274 ? -30.386 37.510 30.116 1.00 64.88 274 HIS A N 1
ATOM 2253 C CA . HIS A 1 274 ? -31.121 38.774 30.277 1.00 64.88 274 HIS A CA 1
ATOM 2254 C C . HIS A 1 274 ? -30.233 39.973 30.621 1.00 64.88 274 HIS A C 1
ATOM 2256 O O . HIS A 1 274 ? -30.578 41.098 30.264 1.00 64.88 274 HIS A O 1
ATOM 2262 N N . LYS A 1 275 ? -29.086 39.760 31.280 1.00 62.09 275 LYS A N 1
ATOM 2263 C CA . LYS A 1 275 ? -28.023 40.772 31.421 1.00 62.09 275 LYS A CA 1
ATOM 2264 C C . LYS A 1 275 ? -27.276 41.011 30.103 1.00 62.09 275 LYS A C 1
ATOM 2266 O O . LYS A 1 275 ? -26.434 41.900 30.055 1.00 62.09 275 LYS A O 1
ATOM 2271 N N . ASN A 1 276 ? -27.612 40.268 29.043 1.00 50.41 276 ASN A N 1
ATOM 2272 C CA . ASN A 1 276 ? -27.062 40.420 27.702 1.00 50.41 276 ASN A CA 1
ATOM 2273 C C . ASN A 1 276 ? -28.158 40.485 26.611 1.00 50.41 276 ASN A C 1
ATOM 2275 O O . ASN A 1 276 ? -28.229 39.619 25.734 1.00 50.41 276 ASN A O 1
ATOM 2279 N N . PRO A 1 277 ? -28.999 41.538 26.569 1.00 46.19 277 PRO A N 1
ATOM 2280 C CA . PRO A 1 277 ? -29.746 41.843 25.363 1.00 46.19 277 PRO A CA 1
ATOM 2281 C C . PRO A 1 277 ? -28.783 42.543 24.395 1.00 46.19 277 PRO A C 1
ATOM 2283 O O . PRO A 1 277 ? -28.527 43.734 24.521 1.00 46.19 277 PRO A O 1
ATOM 2286 N N . THR A 1 278 ? -28.196 41.775 23.474 1.00 49.28 278 THR A N 1
ATOM 2287 C CA . THR A 1 278 ? -27.506 42.226 22.248 1.00 49.28 278 THR A CA 1
ATOM 2288 C C . THR A 1 278 ? -27.200 43.727 22.152 1.00 49.28 278 THR A C 1
ATOM 2290 O O . THR A 1 278 ? -27.982 44.476 21.572 1.00 49.28 278 THR A O 1
ATOM 2293 N N . THR A 1 279 ? -26.029 44.174 22.606 1.00 38.38 279 THR A N 1
ATOM 2294 C CA . THR A 1 279 ? -25.258 45.216 21.905 1.00 38.38 279 THR A CA 1
ATOM 2295 C C . THR A 1 279 ? -23.792 45.120 22.330 1.00 38.38 279 THR A C 1
ATOM 2297 O O . THR A 1 279 ? -23.471 45.225 23.503 1.00 38.38 279 THR A O 1
ATOM 2300 N N . THR A 1 280 ? -22.932 44.853 21.346 1.00 43.28 280 THR A N 1
ATOM 2301 C CA . THR A 1 280 ? -21.561 45.372 21.188 1.00 43.28 280 THR A CA 1
ATOM 2302 C C . THR A 1 280 ? -20.727 45.669 22.440 1.00 43.28 280 THR A C 1
ATOM 2304 O O . THR A 1 280 ? -21.032 46.589 23.185 1.00 43.28 280 THR A O 1
ATOM 2307 N N . HIS A 1 281 ? -19.548 45.040 22.499 1.00 48.09 281 HIS A N 1
ATOM 2308 C CA . HIS A 1 281 ? -18.356 45.560 23.182 1.00 48.09 281 HIS A CA 1
ATOM 2309 C C . HIS A 1 281 ? -18.538 45.943 24.653 1.00 48.09 281 HIS A C 1
ATOM 2311 O O . HIS A 1 281 ? -18.832 47.089 24.968 1.00 48.09 281 HIS A O 1
ATOM 2317 N N . SER A 1 282 ? -18.219 45.007 25.543 1.00 47.47 282 SER A N 1
ATOM 2318 C CA . SER A 1 282 ? -17.404 45.258 26.740 1.00 47.47 282 SER A CA 1
ATOM 2319 C C . SER A 1 282 ? -17.532 44.042 27.653 1.00 47.47 282 SER A C 1
ATOM 2321 O O . SER A 1 282 ? -18.521 43.900 28.364 1.00 47.47 282 SER A O 1
ATOM 2323 N N . SER A 1 283 ? -16.560 43.132 27.595 1.00 40.94 283 SER A N 1
ATOM 2324 C CA . SER A 1 283 ? -16.357 42.151 28.660 1.00 40.94 283 SER A CA 1
ATOM 2325 C C . SER A 1 283 ? -14.868 42.134 28.986 1.00 40.94 283 SER A C 1
ATOM 2327 O O . SER A 1 283 ? -14.037 41.772 28.154 1.00 40.94 283 SER A O 1
ATOM 2329 N N . ASP A 1 284 ? -14.594 42.559 30.215 1.00 47.03 284 ASP A N 1
ATOM 2330 C CA . ASP A 1 284 ? -13.480 42.143 31.065 1.00 47.03 284 ASP A CA 1
ATOM 2331 C C . ASP A 1 284 ? -12.100 42.779 30.847 1.00 47.03 284 ASP A C 1
ATOM 2333 O O . ASP A 1 284 ? -11.110 42.110 30.548 1.00 47.03 284 ASP A O 1
ATOM 2337 N N . ASP A 1 285 ? -11.997 44.068 31.192 1.00 56.25 285 ASP A N 1
ATOM 2338 C CA . ASP A 1 285 ? -10.734 44.813 31.372 1.00 56.25 285 ASP A CA 1
ATOM 2339 C C . ASP A 1 285 ? -9.772 44.201 32.421 1.00 56.25 285 ASP A C 1
ATOM 2341 O O . ASP A 1 285 ? -8.612 44.600 32.513 1.00 56.25 285 ASP A O 1
ATOM 2345 N N . SER A 1 286 ? -10.200 43.211 33.212 1.00 58.47 286 SER A N 1
ATOM 2346 C CA . SER A 1 286 ? -9.341 42.533 34.202 1.00 58.47 286 SER A CA 1
ATOM 2347 C C . SER A 1 286 ? -8.619 41.304 33.642 1.00 58.47 286 SER A C 1
ATOM 2349 O O . SER A 1 286 ? -7.488 41.027 34.029 1.00 58.47 286 SER A O 1
ATOM 2351 N N . SER A 1 287 ? -9.244 40.584 32.708 1.00 60.03 287 SER A N 1
ATOM 2352 C CA . SER A 1 287 ? -8.678 39.378 32.085 1.00 60.03 287 SER A CA 1
ATOM 2353 C C . SER A 1 287 ? -8.130 39.648 30.684 1.00 60.03 287 SER A C 1
ATOM 2355 O O . SER A 1 287 ? -7.271 38.907 30.216 1.00 60.03 287 SER A O 1
ATOM 2357 N N . HIS A 1 288 ? -8.548 40.737 30.032 1.00 71.81 288 HIS A N 1
ATOM 2358 C CA . HIS A 1 288 ? -8.002 41.191 28.755 1.00 71.81 288 HIS A CA 1
ATOM 2359 C C . HIS A 1 288 ? -6.470 41.393 28.758 1.00 71.81 288 HIS A C 1
ATOM 2361 O O . HIS A 1 288 ? -5.817 40.884 27.844 1.00 71.81 288 HIS A O 1
ATOM 2367 N N . PRO A 1 289 ? -5.834 42.048 29.756 1.00 78.00 289 PRO A N 1
ATOM 2368 C CA . PRO A 1 289 ? -4.375 42.200 29.760 1.00 78.00 289 PRO A CA 1
ATOM 2369 C C . PRO A 1 289 ? -3.635 40.870 29.971 1.00 78.00 289 PRO A C 1
ATOM 2371 O O . PRO A 1 289 ? -2.584 40.647 29.366 1.00 78.00 289 PRO A O 1
ATOM 2374 N N . GLU A 1 290 ? -4.179 39.959 30.782 1.00 77.12 290 GLU A N 1
ATOM 2375 C CA . GLU A 1 290 ? -3.607 38.620 30.973 1.00 77.12 290 GLU A CA 1
ATOM 2376 C C . GLU A 1 290 ? -3.746 37.763 29.714 1.00 77.12 290 GLU A C 1
ATOM 2378 O O . GLU A 1 290 ? -2.807 37.060 29.337 1.00 77.12 290 GLU A O 1
ATOM 2383 N N . LEU A 1 291 ? -4.878 37.876 29.020 1.00 82.81 291 LEU A N 1
ATOM 2384 C CA . LEU A 1 291 ? -5.143 37.173 27.773 1.00 82.81 291 LEU A CA 1
ATOM 2385 C C . LEU A 1 291 ? -4.278 37.711 26.628 1.00 82.81 291 LEU A C 1
ATOM 2387 O O . LEU A 1 291 ? -3.719 36.920 25.876 1.00 82.81 291 LEU A O 1
ATOM 2391 N N . LEU A 1 292 ? -4.071 39.029 26.543 1.00 84.19 292 LEU A N 1
ATOM 2392 C CA . LEU A 1 292 ? -3.118 39.637 25.610 1.00 84.19 292 LEU A CA 1
ATOM 2393 C C . LEU A 1 292 ? -1.686 39.179 25.892 1.00 84.19 292 LEU A C 1
ATOM 2395 O O . LEU A 1 292 ? -0.960 38.831 24.965 1.00 84.19 292 LEU A O 1
ATOM 2399 N N . LYS A 1 293 ? -1.281 39.111 27.165 1.00 86.19 293 LYS A N 1
ATOM 2400 C CA . LYS A 1 293 ? 0.035 38.585 27.549 1.00 86.19 293 LYS A CA 1
ATOM 2401 C C . LYS A 1 293 ? 0.163 37.096 27.213 1.00 86.19 293 LYS A C 1
ATOM 2403 O O . LYS A 1 293 ? 1.213 36.666 26.741 1.00 86.19 293 LYS A O 1
ATOM 2408 N N . ALA A 1 294 ? -0.893 36.307 27.407 1.00 87.94 294 ALA A N 1
ATOM 2409 C CA . ALA A 1 294 ? -0.939 34.900 27.019 1.00 87.94 294 ALA A CA 1
ATOM 2410 C C . ALA A 1 294 ? -0.891 34.718 25.492 1.00 87.94 294 ALA A C 1
ATOM 2412 O O . ALA A 1 294 ? -0.158 33.854 25.013 1.00 87.94 294 ALA A O 1
ATOM 2413 N N . MET A 1 295 ? -1.597 35.556 24.729 1.00 87.25 295 MET A N 1
ATOM 2414 C CA . MET A 1 295 ? -1.554 35.578 23.266 1.00 87.25 295 MET A CA 1
ATOM 2415 C C . MET A 1 295 ? -0.180 35.987 22.748 1.00 87.25 295 MET A C 1
ATOM 2417 O O . MET A 1 295 ? 0.343 35.328 21.855 1.00 87.25 295 MET A O 1
ATOM 2421 N N . GLU A 1 296 ? 0.445 37.014 23.323 1.00 90.62 296 GLU A N 1
ATOM 2422 C CA . GLU A 1 296 ? 1.783 37.439 22.917 1.00 90.62 296 GLU A CA 1
ATOM 2423 C C . GLU A 1 296 ? 2.815 36.352 23.260 1.00 90.62 296 GLU A C 1
ATOM 2425 O O . GLU A 1 296 ? 3.661 36.027 22.429 1.00 90.62 296 GLU A O 1
ATOM 2430 N N . ASN A 1 297 ? 2.691 35.692 24.417 1.00 90.12 297 ASN A N 1
ATOM 2431 C CA . ASN A 1 297 ? 3.516 34.534 24.777 1.00 90.12 297 ASN A CA 1
ATOM 2432 C C . ASN A 1 297 ? 3.311 33.346 23.824 1.00 90.12 297 ASN A C 1
ATOM 2434 O O . ASN A 1 297 ? 4.281 32.694 23.440 1.00 90.12 297 ASN A O 1
ATOM 2438 N N . LEU A 1 298 ? 2.067 33.050 23.436 1.00 92.00 298 LEU A N 1
ATOM 2439 C CA . LEU A 1 298 ? 1.755 32.003 22.459 1.00 92.00 298 LEU A CA 1
ATOM 2440 C C . LEU A 1 298 ? 2.310 32.350 21.080 1.00 92.00 298 LEU A C 1
ATOM 2442 O O . LEU A 1 298 ? 2.923 31.500 20.451 1.00 92.00 298 LEU A O 1
ATOM 2446 N N . LYS A 1 299 ? 2.193 33.604 20.647 1.00 92.25 299 LYS A N 1
ATOM 2447 C CA . LYS A 1 299 ? 2.764 34.105 19.394 1.00 92.25 299 LYS A CA 1
ATOM 2448 C C . LYS A 1 299 ? 4.289 34.000 19.378 1.00 92.25 299 LYS A C 1
ATOM 2450 O O . LYS A 1 299 ? 4.855 33.563 18.381 1.00 92.25 299 LYS A O 1
ATOM 2455 N N . HIS A 1 300 ? 4.958 34.326 20.486 1.00 93.62 300 HIS A N 1
ATOM 2456 C CA . HIS A 1 300 ? 6.404 34.128 20.624 1.00 93.62 300 HIS A CA 1
ATOM 2457 C C . HIS A 1 300 ? 6.776 32.642 20.604 1.00 93.62 300 HIS A C 1
ATOM 2459 O O . HIS A 1 300 ? 7.743 32.270 19.946 1.00 93.62 300 HIS A O 1
ATOM 2465 N N . LYS A 1 301 ? 5.991 31.773 21.256 1.00 94.50 301 LYS A N 1
ATOM 2466 C CA . LYS A 1 301 ? 6.186 30.317 21.177 1.00 94.50 301 LYS A CA 1
ATOM 2467 C C . LYS A 1 301 ? 5.999 29.790 19.757 1.00 94.50 301 LYS A C 1
ATOM 2469 O O . LYS A 1 301 ? 6.840 29.029 19.302 1.00 94.50 301 LYS A O 1
ATOM 2474 N N . CYS A 1 302 ? 4.959 30.220 19.045 1.00 91.88 302 CYS A N 1
ATOM 2475 C CA . CYS A 1 302 ? 4.741 29.866 17.643 1.00 91.88 302 CYS A CA 1
ATOM 2476 C C . CYS A 1 302 ? 5.923 30.302 16.778 1.00 91.88 302 CYS A C 1
ATOM 2478 O O . CYS A 1 302 ? 6.468 29.476 16.060 1.00 91.88 302 CYS A O 1
ATOM 2480 N N . LYS A 1 303 ? 6.395 31.544 16.933 1.00 93.94 303 LYS A N 1
ATOM 2481 C CA . LYS A 1 303 ? 7.573 32.042 16.214 1.00 93.94 303 LYS A CA 1
ATOM 2482 C C . LYS A 1 303 ? 8.843 31.247 16.539 1.00 93.94 303 LYS A C 1
ATOM 2484 O O . LYS A 1 303 ? 9.660 30.999 15.661 1.00 93.94 303 LYS A O 1
ATOM 2489 N N . ASN A 1 304 ? 9.017 30.824 17.789 1.00 93.06 304 ASN A N 1
ATOM 2490 C CA . ASN A 1 304 ? 10.142 29.972 18.173 1.00 93.06 304 ASN A CA 1
ATOM 2491 C C . ASN A 1 304 ? 10.038 28.580 17.544 1.00 93.06 304 ASN A C 1
ATOM 2493 O O . ASN A 1 304 ? 11.032 28.096 17.018 1.00 93.06 304 ASN A O 1
ATOM 2497 N N . TYR A 1 305 ? 8.850 27.969 17.532 1.00 93.88 305 TYR A N 1
ATOM 2498 C CA . TYR A 1 305 ? 8.636 26.693 16.850 1.00 93.88 305 TYR A CA 1
ATOM 2499 C C . TYR A 1 305 ? 8.825 26.806 15.335 1.00 93.88 305 TYR A C 1
ATOM 2501 O O . TYR A 1 305 ? 9.405 25.909 14.735 1.00 93.88 305 TYR A O 1
ATOM 2509 N N . GLU A 1 306 ? 8.400 27.908 14.715 1.00 92.19 306 GLU A N 1
ATOM 2510 C CA . GLU A 1 306 ? 8.679 28.200 13.304 1.00 92.19 306 GLU A CA 1
ATOM 2511 C C . GLU A 1 306 ? 10.191 28.269 13.050 1.00 92.19 306 GLU A C 1
ATOM 2513 O O . GLU A 1 306 ? 10.693 27.560 12.180 1.00 92.19 306 GLU A O 1
ATOM 2518 N N . ASN A 1 307 ? 10.936 29.011 13.876 1.00 93.00 307 ASN A N 1
ATOM 2519 C CA . ASN A 1 307 ? 12.396 29.090 13.778 1.00 93.00 307 ASN A CA 1
ATOM 2520 C C . ASN A 1 307 ? 13.080 27.727 14.011 1.00 93.00 307 ASN A C 1
ATOM 2522 O O . ASN A 1 307 ? 14.053 27.401 13.336 1.00 93.00 307 ASN A O 1
ATOM 2526 N N . GLU A 1 308 ? 12.602 26.918 14.962 1.00 94.62 308 GLU A N 1
ATOM 2527 C CA . GLU A 1 308 ? 13.122 25.565 15.213 1.00 94.62 308 GLU A CA 1
ATOM 2528 C C . GLU A 1 308 ? 12.860 24.635 14.022 1.00 94.62 308 GLU A C 1
ATOM 2530 O O . GLU A 1 308 ? 13.739 23.867 13.631 1.00 94.62 308 GLU A O 1
ATOM 2535 N N . ILE A 1 309 ? 11.678 24.725 13.406 1.00 93.62 309 ILE A N 1
ATOM 2536 C CA . ILE A 1 309 ? 11.336 23.975 12.193 1.00 93.62 309 ILE A CA 1
ATOM 2537 C C . ILE A 1 309 ? 12.229 24.403 11.025 1.00 93.62 309 ILE A C 1
ATOM 2539 O O . ILE A 1 309 ? 12.740 23.539 10.310 1.00 93.62 309 ILE A O 1
ATOM 2543 N N . GLU A 1 310 ? 12.465 25.702 10.841 1.00 93.69 310 GLU A N 1
ATOM 2544 C CA . GLU A 1 310 ? 13.388 26.216 9.822 1.00 93.69 310 GLU A CA 1
ATOM 2545 C C . GLU A 1 310 ? 14.817 25.706 10.047 1.00 93.69 310 GLU A C 1
ATOM 2547 O O . GLU A 1 310 ? 15.423 25.151 9.130 1.00 93.69 310 GLU A O 1
ATOM 2552 N N . GLN A 1 311 ? 15.324 25.765 11.281 1.00 93.19 311 GLN A N 1
ATOM 2553 C CA . GLN A 1 311 ? 16.645 25.229 11.625 1.00 93.19 311 GLN A CA 1
ATOM 2554 C C . GLN A 1 311 ? 16.741 23.715 11.398 1.00 93.19 311 GLN A C 1
ATOM 2556 O O . GLN A 1 311 ? 17.750 23.223 10.885 1.00 93.19 311 GLN A O 1
ATOM 2561 N N . MET A 1 312 ? 15.702 22.954 11.754 1.00 93.25 312 MET A N 1
ATOM 2562 C CA . MET A 1 312 ? 15.644 21.516 11.478 1.00 93.25 312 MET A CA 1
ATOM 2563 C C . MET A 1 312 ? 15.648 21.232 9.975 1.00 93.25 312 MET A C 1
ATOM 2565 O O . MET A 1 312 ? 16.356 20.325 9.535 1.00 93.25 312 MET A O 1
ATOM 2569 N N . ASN A 1 313 ? 14.913 22.012 9.182 1.00 93.31 313 ASN A N 1
ATOM 2570 C CA . ASN A 1 313 ? 14.891 21.879 7.728 1.00 93.31 313 ASN A CA 1
ATOM 2571 C C . ASN A 1 313 ? 16.253 22.206 7.104 1.00 93.31 313 ASN A C 1
ATOM 2573 O O . ASN A 1 313 ? 16.721 21.453 6.248 1.00 93.31 313 ASN A O 1
ATOM 2577 N N . ASP A 1 314 ? 16.929 23.254 7.572 1.00 93.81 314 ASP A N 1
ATOM 2578 C CA . ASP A 1 314 ? 18.276 23.613 7.124 1.00 93.81 314 ASP A CA 1
ATOM 2579 C C . ASP A 1 314 ? 19.306 22.536 7.469 1.00 93.81 314 ASP A C 1
ATOM 2581 O O . ASP A 1 314 ? 20.144 22.171 6.636 1.00 93.81 314 ASP A O 1
ATOM 2585 N N . ASN A 1 315 ? 19.223 21.977 8.678 1.00 93.50 315 ASN A N 1
ATOM 2586 C CA . ASN A 1 315 ? 20.060 20.858 9.098 1.00 93.50 315 ASN A CA 1
ATOM 2587 C C . ASN A 1 315 ? 19.771 19.605 8.264 1.00 93.50 315 ASN A C 1
ATOM 2589 O O . ASN A 1 315 ? 20.702 18.939 7.813 1.00 93.50 315 ASN A O 1
ATOM 2593 N N . LEU A 1 316 ? 18.503 19.312 7.968 1.00 94.75 316 LEU A N 1
ATOM 2594 C CA . LEU A 1 316 ? 18.130 18.209 7.086 1.00 94.75 316 LEU A CA 1
ATOM 2595 C C . LEU A 1 316 ? 18.670 18.418 5.663 1.00 94.75 316 LEU A C 1
ATOM 2597 O O . LEU A 1 316 ? 19.110 17.460 5.024 1.00 94.75 316 LEU A O 1
ATOM 2601 N N . LEU A 1 317 ? 18.676 19.659 5.165 1.00 94.12 317 LEU A N 1
ATOM 2602 C CA . LEU A 1 317 ? 19.262 20.005 3.871 1.00 94.12 317 LEU A CA 1
ATOM 2603 C C . LEU A 1 317 ? 20.782 19.809 3.870 1.00 94.12 317 LEU A C 1
ATOM 2605 O O . LEU A 1 317 ? 21.317 19.271 2.903 1.00 94.12 317 LEU A O 1
ATOM 2609 N N . LYS A 1 318 ? 21.476 20.189 4.952 1.00 93.69 318 LYS A N 1
ATOM 2610 C CA . LYS A 1 318 ? 22.914 19.916 5.134 1.00 93.69 318 LYS A CA 1
ATOM 2611 C C . LYS A 1 318 ? 23.202 18.417 5.123 1.00 93.69 318 LYS A C 1
ATOM 2613 O O . LYS A 1 318 ? 23.984 17.976 4.290 1.00 93.69 318 LYS A O 1
ATOM 2618 N N . MET A 1 319 ? 22.471 17.635 5.916 1.00 91.44 319 MET A N 1
ATOM 2619 C CA . MET A 1 319 ? 22.602 16.174 5.946 1.00 91.44 319 MET A CA 1
ATOM 2620 C C . MET A 1 319 ? 22.334 15.529 4.578 1.00 91.44 319 MET A C 1
ATOM 2622 O O . MET A 1 319 ? 22.979 14.550 4.209 1.00 91.44 319 MET A O 1
ATOM 2626 N N . ARG A 1 320 ? 21.383 16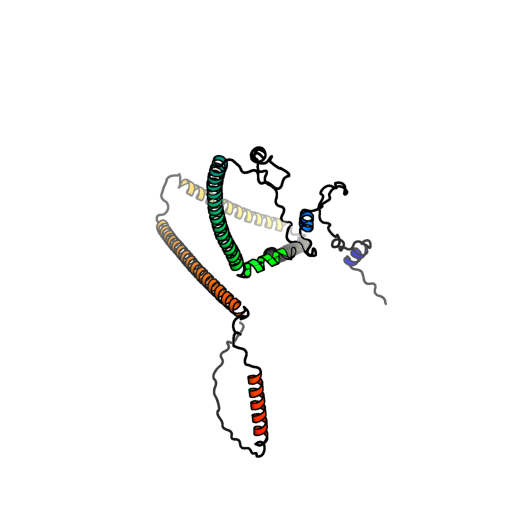.060 3.795 1.00 93.38 320 ARG A N 1
ATOM 2627 C CA . ARG A 1 320 ? 21.146 15.598 2.416 1.00 93.38 320 ARG A CA 1
ATOM 2628 C C . ARG A 1 320 ? 22.330 15.904 1.504 1.00 93.38 320 ARG A C 1
ATOM 2630 O O . ARG A 1 320 ? 22.750 14.999 0.794 1.00 93.38 320 ARG A O 1
ATOM 2637 N N . ARG A 1 321 ? 22.885 17.121 1.555 1.00 92.75 321 ARG A N 1
ATOM 2638 C CA . ARG A 1 321 ? 24.072 17.493 0.765 1.00 92.75 321 ARG A CA 1
ATOM 2639 C C . ARG A 1 321 ? 25.280 16.630 1.120 1.00 92.75 321 ARG A C 1
ATOM 2641 O O . ARG A 1 321 ? 25.895 16.079 0.218 1.00 92.75 321 ARG A O 1
ATOM 2648 N N . GLU A 1 322 ? 25.554 16.442 2.408 1.00 93.62 322 GLU A N 1
ATOM 2649 C CA . GLU A 1 322 ? 26.635 15.569 2.881 1.00 93.62 322 GLU A CA 1
ATOM 2650 C C . GLU A 1 322 ? 26.437 14.133 2.394 1.00 93.62 322 GLU A C 1
ATOM 2652 O O . GLU A 1 322 ? 27.355 13.520 1.861 1.00 93.62 322 GLU A O 1
ATOM 2657 N N . ARG A 1 323 ? 25.216 13.596 2.494 1.00 94.06 323 ARG A N 1
ATOM 2658 C CA . ARG A 1 323 ? 24.901 12.264 1.968 1.00 94.06 323 ARG A CA 1
ATOM 2659 C C . ARG A 1 323 ? 25.100 12.174 0.453 1.00 94.06 323 ARG A C 1
ATOM 2661 O O . ARG A 1 323 ? 25.612 11.163 -0.015 1.00 94.06 323 ARG A O 1
ATOM 2668 N N . ASP A 1 324 ? 24.737 13.202 -0.307 1.00 92.94 324 ASP A N 1
ATOM 2669 C CA . ASP A 1 324 ? 24.973 13.237 -1.754 1.00 92.94 324 ASP A CA 1
ATOM 2670 C C . ASP A 1 324 ? 26.474 13.343 -2.084 1.00 92.94 324 ASP A C 1
ATOM 2672 O O . ASP A 1 324 ? 26.933 12.770 -3.072 1.00 92.94 324 ASP A O 1
ATOM 2676 N N . GLU A 1 325 ? 27.265 14.034 -1.261 1.00 93.38 325 GLU A N 1
ATOM 2677 C CA . GLU A 1 325 ? 28.728 14.091 -1.371 1.00 93.38 325 GLU A CA 1
ATOM 2678 C C . GLU A 1 325 ? 29.385 12.748 -1.038 1.00 93.38 325 GLU A C 1
ATOM 2680 O O . GLU A 1 325 ? 30.247 12.292 -1.792 1.00 93.38 325 GLU A O 1
ATOM 2685 N N . TYR A 1 326 ? 28.938 12.074 0.025 1.00 92.19 326 TYR A N 1
ATOM 2686 C CA . TYR A 1 326 ? 29.358 10.711 0.348 1.00 92.19 326 TYR A CA 1
ATOM 2687 C C . TYR A 1 326 ? 28.966 9.721 -0.744 1.00 92.19 326 TYR A C 1
ATOM 2689 O O . TYR A 1 326 ? 29.754 8.843 -1.079 1.00 92.19 326 TYR A O 1
ATOM 2697 N N . GLN A 1 327 ? 27.782 9.867 -1.339 1.00 91.19 327 GLN A N 1
ATOM 2698 C CA . GLN A 1 327 ? 27.378 9.022 -2.458 1.00 91.19 327 GLN A CA 1
ATOM 2699 C C . GLN A 1 327 ? 28.288 9.257 -3.666 1.00 91.19 327 GLN A C 1
ATOM 2701 O O . GLN A 1 327 ? 28.795 8.302 -4.240 1.00 91.19 327 GLN A O 1
ATOM 2706 N N . LYS A 1 328 ? 28.582 10.518 -4.005 1.00 92.62 328 LYS A N 1
ATOM 2707 C CA . LYS A 1 328 ? 29.518 10.848 -5.090 1.00 92.62 328 LYS A CA 1
ATOM 2708 C C . LYS A 1 328 ? 30.927 10.320 -4.827 1.00 92.62 328 LYS A C 1
ATOM 2710 O O . LYS A 1 328 ? 31.585 9.892 -5.770 1.00 92.62 328 LYS A O 1
ATOM 2715 N N . SER A 1 329 ? 31.427 10.384 -3.592 1.00 93.06 329 SER A N 1
ATOM 2716 C CA . SER A 1 329 ? 32.755 9.852 -3.259 1.00 93.06 329 SER A CA 1
ATOM 2717 C C . SER A 1 329 ? 32.771 8.325 -3.284 1.00 93.06 329 SER A C 1
ATOM 2719 O O . SER A 1 329 ? 33.709 7.741 -3.818 1.00 93.06 329 SER A O 1
ATOM 2721 N N . PHE A 1 330 ? 31.706 7.679 -2.810 1.00 91.75 330 PHE A N 1
ATOM 2722 C CA . PHE A 1 3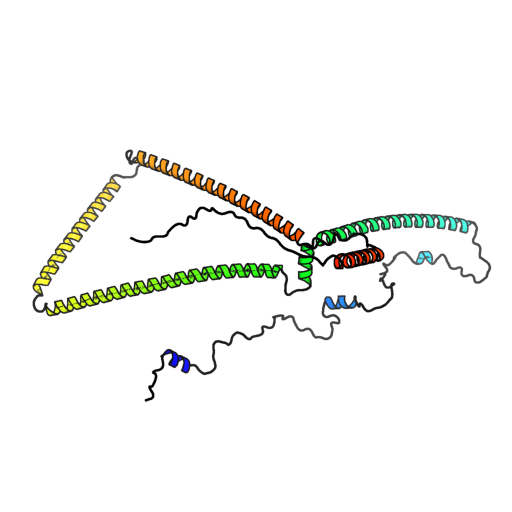30 ? 31.511 6.239 -2.926 1.00 91.75 330 PHE A CA 1
ATOM 2723 C C . PHE A 1 330 ? 31.472 5.791 -4.392 1.00 91.75 330 PHE A C 1
ATOM 2725 O O . PHE A 1 330 ? 32.174 4.854 -4.765 1.00 91.75 330 PHE A O 1
ATOM 2732 N N . ASP A 1 331 ? 30.725 6.493 -5.245 1.00 90.12 331 ASP A N 1
ATOM 2733 C CA . ASP A 1 331 ? 30.641 6.210 -6.681 1.00 90.12 331 ASP A CA 1
ATOM 2734 C C . ASP A 1 331 ? 32.006 6.401 -7.374 1.00 90.12 331 ASP A C 1
ATOM 2736 O O . ASP A 1 331 ? 32.380 5.613 -8.240 1.00 90.12 331 ASP A O 1
ATOM 2740 N N . ARG A 1 332 ? 32.808 7.392 -6.952 1.00 90.38 332 ARG A N 1
ATOM 2741 C CA . ARG A 1 332 ? 34.192 7.567 -7.438 1.00 90.38 332 ARG A CA 1
ATOM 2742 C C . ARG A 1 332 ? 35.101 6.419 -7.019 1.00 90.38 332 ARG A C 1
ATOM 2744 O O . ARG A 1 332 ? 35.762 5.847 -7.872 1.00 90.38 332 ARG A O 1
ATOM 2751 N N . VAL A 1 333 ? 35.120 6.063 -5.735 1.00 89.25 333 VAL A N 1
ATOM 2752 C CA . VAL A 1 333 ? 35.978 4.982 -5.216 1.00 89.25 333 VAL A CA 1
ATOM 2753 C C . VAL A 1 333 ? 35.582 3.636 -5.812 1.00 89.25 333 VAL A C 1
ATOM 2755 O O . VAL A 1 333 ? 36.442 2.822 -6.131 1.00 89.25 333 VAL A O 1
ATOM 2758 N N . THR A 1 334 ? 34.285 3.385 -5.984 1.00 85.88 334 THR A N 1
ATOM 2759 C CA . THR A 1 334 ? 33.814 2.176 -6.669 1.00 85.88 334 THR A CA 1
ATOM 2760 C C . THR A 1 334 ? 34.200 2.187 -8.144 1.00 85.88 334 THR A C 1
ATOM 2762 O O . THR A 1 334 ? 34.668 1.162 -8.628 1.00 85.88 334 THR A O 1
ATOM 2765 N N . GLY A 1 335 ? 34.113 3.330 -8.831 1.00 85.44 335 GLY A N 1
ATOM 2766 C CA . GLY A 1 335 ? 34.645 3.504 -10.185 1.00 85.44 335 GLY A CA 1
ATOM 2767 C C . GLY A 1 335 ? 36.149 3.221 -10.280 1.00 85.44 335 GLY A C 1
ATOM 2768 O O . GLY A 1 335 ? 36.560 2.398 -11.091 1.00 85.44 335 GLY A O 1
ATOM 2769 N N . GLU A 1 336 ? 36.962 3.818 -9.405 1.00 86.88 336 GLU A N 1
ATOM 2770 C CA . GLU A 1 336 ? 38.416 3.597 -9.330 1.00 86.88 336 GLU A CA 1
ATOM 2771 C C . GLU A 1 336 ? 38.767 2.137 -9.000 1.00 86.88 336 GLU A C 1
ATOM 2773 O O . GLU A 1 336 ? 39.710 1.570 -9.552 1.00 86.88 336 GLU A O 1
ATOM 2778 N N . LEU A 1 337 ? 38.000 1.491 -8.116 1.00 80.75 337 LEU A N 1
ATOM 2779 C CA . LEU A 1 337 ? 38.182 0.081 -7.779 1.00 80.75 337 LEU A CA 1
ATOM 2780 C C . LEU A 1 337 ? 37.841 -0.829 -8.963 1.00 80.75 337 LEU A C 1
ATOM 2782 O O . LEU A 1 337 ? 38.541 -1.817 -9.197 1.00 80.75 337 LEU A O 1
ATOM 2786 N N . GLU A 1 338 ? 36.779 -0.517 -9.703 1.00 80.88 338 GLU A N 1
ATOM 2787 C CA . GLU A 1 338 ? 36.431 -1.237 -10.926 1.00 80.88 338 GLU A CA 1
ATOM 2788 C C . GLU A 1 338 ? 37.466 -0.986 -12.034 1.00 80.88 338 GLU A C 1
ATOM 2790 O O . GLU A 1 338 ? 37.822 -1.925 -12.741 1.00 80.88 338 GLU A O 1
ATOM 2795 N N . GLU A 1 339 ? 38.058 0.209 -12.127 1.00 78.94 339 GLU A N 1
ATOM 2796 C CA . GLU A 1 339 ? 39.219 0.469 -12.990 1.00 78.94 339 GLU A CA 1
ATOM 2797 C C . GLU A 1 339 ? 40.459 -0.334 -12.570 1.00 78.94 339 GLU A C 1
ATOM 2799 O O . GLU A 1 339 ? 41.140 -0.892 -13.430 1.00 78.94 339 GLU A O 1
ATOM 2804 N N . LEU A 1 340 ? 40.732 -0.478 -11.268 1.00 74.00 340 LEU A N 1
ATOM 2805 C CA . LEU A 1 340 ? 41.836 -1.308 -10.766 1.00 74.00 340 LEU A CA 1
ATOM 2806 C C . LEU A 1 340 ? 41.618 -2.810 -11.005 1.00 74.00 340 LEU A C 1
ATOM 2808 O O . LEU A 1 340 ? 42.590 -3.554 -11.155 1.00 74.00 340 LEU A O 1
ATOM 2812 N N . LYS A 1 341 ? 40.359 -3.266 -11.013 1.00 73.50 341 LYS A N 1
ATOM 2813 C CA . LYS A 1 341 ? 39.979 -4.653 -11.324 1.00 73.50 341 LYS A CA 1
ATOM 2814 C C . LYS A 1 341 ? 39.986 -4.956 -12.819 1.00 73.50 341 LYS A C 1
ATOM 2816 O O . LYS A 1 341 ? 39.974 -6.136 -13.180 1.00 73.50 341 LYS A O 1
ATOM 2821 N N . ARG A 1 342 ? 40.021 -3.944 -13.697 1.00 65.62 342 ARG A N 1
ATOM 2822 C CA . ARG A 1 342 ? 40.228 -4.186 -15.129 1.00 65.62 342 ARG A CA 1
ATOM 2823 C C . ARG A 1 342 ? 41.617 -4.817 -15.310 1.00 65.62 342 ARG A C 1
ATOM 2825 O O . ARG A 1 342 ? 42.607 -4.282 -14.809 1.00 65.62 342 ARG A O 1
ATOM 2832 N N . PRO A 1 343 ? 41.728 -5.970 -15.993 1.00 58.66 343 PRO A N 1
ATOM 2833 C CA . PRO A 1 343 ? 43.011 -6.631 -16.184 1.00 58.66 343 PRO A CA 1
ATOM 2834 C C . PRO A 1 343 ? 43.962 -5.688 -16.927 1.00 58.66 343 PRO A C 1
ATOM 2836 O O . PRO A 1 343 ? 43.635 -5.193 -18.006 1.00 58.66 343 PRO A O 1
ATOM 2839 N N . LYS A 1 344 ? 45.148 -5.444 -16.354 1.00 58.16 344 LYS A N 1
ATOM 2840 C CA . LYS A 1 344 ? 46.236 -4.687 -16.990 1.00 58.16 344 LYS A CA 1
ATOM 2841 C C . LYS A 1 344 ? 46.758 -5.438 -18.223 1.00 58.16 344 LYS A C 1
ATOM 2843 O O . LYS A 1 344 ? 47.831 -6.031 -18.190 1.00 58.16 344 LYS A O 1
ATOM 2848 N N . HIS A 1 345 ? 46.033 -5.401 -19.335 1.00 49.03 345 HIS A N 1
ATOM 2849 C CA . HIS A 1 345 ? 46.542 -5.804 -20.646 1.00 49.03 345 HIS A CA 1
ATOM 2850 C C . HIS A 1 345 ? 47.255 -4.628 -21.322 1.00 49.03 345 HIS A C 1
ATOM 2852 O O . HIS A 1 345 ? 46.847 -4.187 -22.386 1.00 49.03 345 HIS A O 1
ATOM 2858 N N . ALA A 1 346 ? 48.303 -4.093 -20.689 1.00 48.50 346 ALA A N 1
ATOM 2859 C CA . ALA A 1 346 ? 49.212 -3.130 -21.320 1.00 48.50 346 ALA A CA 1
ATOM 2860 C C . ALA A 1 346 ? 50.488 -2.916 -20.481 1.00 48.50 346 ALA A C 1
ATOM 2862 O O . ALA A 1 346 ? 50.739 -1.814 -20.008 1.00 48.50 346 ALA A O 1
ATOM 2863 N N . ALA A 1 347 ? 51.286 -3.963 -20.242 1.00 42.22 347 ALA A N 1
ATOM 2864 C CA . ALA A 1 347 ? 52.664 -3.793 -19.745 1.00 42.22 347 ALA A CA 1
ATOM 2865 C C . ALA A 1 347 ? 53.584 -5.002 -20.015 1.00 42.22 347 ALA A C 1
ATOM 2867 O O . ALA A 1 347 ? 54.472 -5.298 -19.223 1.00 42.22 347 ALA A O 1
ATOM 2868 N N . HIS A 1 348 ? 53.403 -5.707 -21.135 1.00 42.91 348 HIS A N 1
ATOM 2869 C CA . HIS A 1 348 ? 54.422 -6.631 -21.648 1.00 42.91 348 HIS A CA 1
ATOM 2870 C C . HIS A 1 348 ?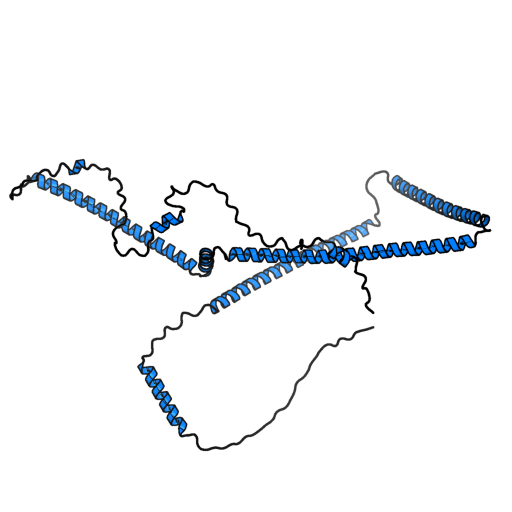 54.718 -6.309 -23.111 1.00 42.91 348 HIS A C 1
ATOM 2872 O O . HIS A 1 348 ? 54.421 -7.073 -24.020 1.00 42.91 348 HIS A O 1
ATOM 2878 N N . SER A 1 349 ? 55.316 -5.143 -23.327 1.00 44.84 349 SER A N 1
ATOM 2879 C CA . SER A 1 349 ? 56.165 -4.885 -24.486 1.00 44.84 349 SER A CA 1
ATOM 2880 C C . SER A 1 349 ? 57.561 -4.549 -23.964 1.00 44.84 349 SER A C 1
ATOM 2882 O O . SER A 1 349 ? 57.996 -3.401 -24.004 1.00 44.84 349 SER A O 1
ATOM 2884 N N . SER A 1 350 ? 58.236 -5.558 -23.414 1.00 38.06 350 SER A N 1
ATOM 2885 C CA . SER A 1 350 ? 59.691 -5.538 -23.250 1.00 38.06 350 SER A CA 1
ATOM 2886 C C . SER A 1 350 ? 60.282 -6.514 -24.269 1.00 38.06 350 SER A C 1
ATOM 2888 O O . SER A 1 350 ? 59.662 -7.553 -24.517 1.00 38.06 350 SER A O 1
ATOM 2890 N N . PRO A 1 351 ? 61.422 -6.195 -24.905 1.00 46.25 351 PRO A N 1
ATOM 2891 C CA . PRO A 1 351 ? 61.915 -6.942 -26.054 1.00 46.25 351 PRO A CA 1
ATOM 2892 C C . PRO A 1 351 ? 62.340 -8.346 -25.629 1.00 46.25 351 PRO A C 1
ATOM 2894 O O . PRO A 1 351 ? 62.931 -8.524 -24.565 1.00 46.25 351 PRO A O 1
ATOM 2897 N N . LEU A 1 352 ? 62.041 -9.329 -26.474 1.00 44.31 352 LEU A N 1
ATOM 2898 C CA . LEU A 1 352 ? 62.498 -10.708 -26.342 1.00 44.31 352 LEU A CA 1
ATOM 2899 C C . LEU A 1 352 ? 64.020 -10.738 -26.116 1.00 44.31 352 LEU A C 1
ATOM 2901 O O . LEU A 1 352 ? 64.784 -10.378 -27.012 1.00 44.31 352 LEU A O 1
ATOM 2905 N N . LEU A 1 353 ? 64.451 -11.174 -24.930 1.00 50.22 353 LEU A N 1
ATOM 2906 C CA . LEU A 1 353 ? 65.825 -11.618 -24.704 1.00 50.22 353 LEU A CA 1
ATOM 2907 C C . LEU A 1 353 ? 66.075 -12.841 -25.590 1.00 50.22 353 LEU A C 1
ATOM 2909 O O . LEU A 1 353 ? 65.235 -13.740 -25.691 1.00 50.22 353 LEU A O 1
ATOM 2913 N N . SER A 1 354 ? 67.212 -12.837 -26.280 1.00 57.38 354 SER A N 1
ATOM 2914 C CA . SER A 1 354 ? 67.595 -13.914 -27.184 1.00 57.38 354 SER A CA 1
ATOM 2915 C C . SER A 1 354 ? 67.799 -15.195 -26.383 1.00 57.38 354 SER A C 1
ATOM 2917 O O . SER A 1 354 ? 68.294 -15.172 -25.259 1.00 57.38 354 SER A O 1
ATOM 2919 N N . ARG A 1 355 ? 67.471 -16.341 -26.983 1.00 56.62 355 ARG A N 1
ATOM 2920 C CA . ARG A 1 355 ? 67.625 -17.683 -26.396 1.00 56.62 355 ARG A CA 1
ATOM 2921 C C . ARG A 1 355 ? 69.054 -17.966 -25.886 1.00 56.62 355 ARG A C 1
ATOM 2923 O O . ARG A 1 355 ? 69.235 -18.834 -25.039 1.00 56.62 355 ARG A O 1
ATOM 2930 N N . ASN A 1 356 ? 70.041 -17.199 -26.356 1.00 53.78 356 ASN A N 1
ATOM 2931 C CA . ASN A 1 356 ? 71.428 -17.243 -25.889 1.00 53.78 356 ASN A CA 1
ATOM 2932 C C . ASN A 1 356 ? 71.638 -16.624 -24.493 1.00 53.78 356 ASN A C 1
ATOM 2934 O O . ASN A 1 356 ? 72.537 -17.053 -23.771 1.00 53.78 356 ASN A O 1
ATOM 2938 N N . ASP A 1 357 ? 70.815 -15.658 -24.083 1.00 57.59 357 ASP A N 1
ATOM 2939 C CA . ASP A 1 357 ? 70.976 -14.956 -22.803 1.00 57.59 357 ASP A CA 1
ATOM 2940 C C . ASP A 1 357 ? 70.456 -15.811 -21.631 1.00 57.59 357 ASP A C 1
ATOM 2942 O O . ASP A 1 357 ? 71.038 -15.821 -20.544 1.00 57.59 357 ASP A O 1
ATOM 2946 N N . GLU A 1 358 ? 69.422 -16.631 -21.862 1.00 57.12 358 GLU A N 1
ATOM 2947 C CA . GLU A 1 358 ? 68.923 -17.596 -20.870 1.00 57.12 358 GLU A CA 1
ATOM 2948 C C . GLU A 1 358 ? 69.916 -18.740 -20.597 1.00 57.12 358 GLU A C 1
ATOM 2950 O O . GLU A 1 358 ? 70.019 -19.219 -19.461 1.00 57.12 358 GLU A O 1
ATOM 2955 N N . GLU A 1 359 ? 70.681 -19.171 -21.604 1.00 62.72 359 GLU A N 1
ATOM 2956 C CA . GLU A 1 359 ? 71.711 -20.202 -21.430 1.00 62.72 359 GLU A CA 1
ATOM 2957 C C . GLU A 1 359 ? 72.932 -19.682 -20.665 1.00 62.72 359 GLU A C 1
ATOM 2959 O O . GLU A 1 359 ? 73.459 -20.399 -19.808 1.00 62.72 359 GLU A O 1
ATOM 2964 N N . GLN A 1 360 ? 73.330 -18.420 -20.864 1.00 62.03 360 GLN A N 1
ATOM 2965 C CA . GLN A 1 360 ? 74.416 -17.814 -20.083 1.00 62.03 360 GLN A CA 1
ATOM 2966 C C . GLN A 1 360 ? 74.046 -17.645 -18.602 1.00 62.03 360 GLN A C 1
ATOM 2968 O O . GLN A 1 360 ? 74.866 -17.924 -17.722 1.00 62.03 360 GLN A O 1
ATOM 2973 N N . ILE A 1 361 ? 72.794 -17.285 -18.296 1.00 63.81 361 ILE A N 1
ATOM 2974 C CA . ILE A 1 361 ? 72.312 -17.173 -16.909 1.00 63.81 361 ILE A CA 1
ATOM 2975 C C . ILE A 1 361 ? 72.252 -18.554 -16.235 1.00 63.81 361 ILE A C 1
ATOM 2977 O O . ILE A 1 361 ? 72.664 -18.703 -15.079 1.00 63.81 361 ILE A O 1
ATOM 2981 N N . ARG A 1 362 ? 71.817 -19.599 -16.956 1.00 66.75 362 ARG A N 1
ATOM 2982 C CA . ARG A 1 362 ? 71.820 -20.985 -16.448 1.00 66.75 362 ARG A CA 1
ATOM 2983 C C . ARG A 1 362 ? 73.233 -21.534 -16.230 1.00 66.75 362 ARG A C 1
ATOM 2985 O O . ARG A 1 362 ? 73.461 -22.227 -15.236 1.00 66.75 362 ARG A O 1
ATOM 2992 N N . ALA A 1 363 ? 74.186 -21.208 -17.103 1.00 66.81 363 ALA A N 1
ATOM 2993 C CA . ALA A 1 363 ? 75.590 -21.585 -16.932 1.00 66.81 363 ALA A CA 1
ATOM 2994 C C . ALA A 1 363 ? 76.225 -20.896 -15.708 1.00 66.81 363 ALA A C 1
ATOM 2996 O O . ALA A 1 363 ? 76.924 -21.545 -14.926 1.00 66.81 363 ALA A O 1
ATOM 2997 N N . SER A 1 364 ? 75.905 -19.618 -15.481 1.00 65.75 364 SER A N 1
ATOM 2998 C CA . SER A 1 364 ? 76.403 -18.845 -14.337 1.00 65.75 364 SER A CA 1
ATOM 2999 C C . SER A 1 364 ? 75.841 -19.350 -12.994 1.00 65.75 364 SER A C 1
ATOM 3001 O O . SER A 1 364 ? 76.590 -19.569 -12.039 1.00 65.75 364 SER A O 1
ATOM 3003 N N . LEU A 1 365 ? 74.545 -19.689 -12.936 1.00 65.00 365 LEU A N 1
ATOM 3004 C CA . LEU A 1 365 ? 73.911 -20.276 -11.742 1.00 65.00 365 LEU A CA 1
ATOM 3005 C C . LEU A 1 365 ? 74.457 -21.671 -11.382 1.00 65.00 365 LEU A C 1
ATOM 3007 O O . LEU A 1 365 ? 74.573 -22.012 -10.200 1.00 65.00 365 LEU A O 1
ATOM 3011 N N . ASN A 1 366 ? 74.830 -22.476 -12.380 1.00 64.31 366 ASN A N 1
ATOM 3012 C CA . ASN A 1 366 ? 75.445 -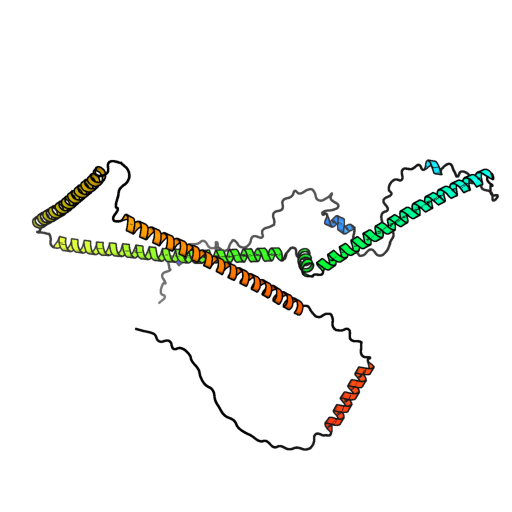23.786 -12.155 1.00 64.31 366 ASN A CA 1
ATOM 3013 C C . ASN A 1 366 ? 76.916 -23.689 -11.716 1.00 64.31 366 ASN A C 1
ATOM 3015 O O . ASN A 1 366 ? 77.382 -24.562 -10.980 1.00 64.31 366 ASN A O 1
ATOM 3019 N N . SER A 1 367 ? 77.622 -22.618 -12.094 1.00 59.22 367 SER A N 1
ATOM 3020 C CA . SER A 1 367 ? 78.966 -22.304 -11.592 1.00 59.22 367 SER A CA 1
ATOM 3021 C C . SER A 1 367 ? 78.935 -21.913 -10.106 1.00 59.22 367 SER A C 1
ATOM 3023 O O . SER A 1 367 ? 79.645 -22.512 -9.296 1.00 59.22 367 SER A O 1
ATOM 3025 N N . SER A 1 368 ? 78.014 -21.027 -9.697 1.00 54.66 368 SER A N 1
ATOM 3026 C CA . SER A 1 368 ? 77.847 -20.642 -8.281 1.00 54.66 368 SER A CA 1
ATOM 3027 C C . SER A 1 368 ? 77.407 -21.793 -7.370 1.00 54.66 368 SER A C 1
ATOM 3029 O O . SER A 1 368 ? 77.795 -21.845 -6.205 1.00 54.66 368 SER A O 1
ATOM 3031 N N . ARG A 1 369 ? 76.635 -22.768 -7.872 1.00 56.50 369 ARG A N 1
ATOM 3032 C CA . ARG A 1 369 ? 76.269 -23.957 -7.077 1.00 56.50 369 ARG A CA 1
ATOM 3033 C C . ARG A 1 369 ? 77.426 -24.931 -6.854 1.00 56.50 369 ARG A C 1
ATOM 3035 O O . ARG A 1 369 ? 77.375 -25.696 -5.891 1.00 56.50 369 ARG A O 1
ATOM 3042 N N . ARG A 1 370 ? 78.452 -24.926 -7.712 1.00 55.34 370 ARG A N 1
ATOM 3043 C CA . ARG A 1 370 ? 79.649 -25.761 -7.528 1.00 55.34 370 ARG A CA 1
ATOM 3044 C C . ARG A 1 370 ? 80.611 -25.157 -6.503 1.00 55.34 370 ARG A C 1
ATOM 3046 O O . ARG A 1 370 ? 81.162 -25.912 -5.713 1.00 55.34 370 ARG A O 1
ATOM 3053 N N . THR A 1 371 ? 80.720 -23.830 -6.423 1.00 53.75 371 THR A N 1
ATOM 3054 C CA . THR A 1 371 ? 81.611 -23.154 -5.460 1.00 53.75 371 THR A CA 1
ATOM 3055 C C . THR A 1 371 ? 81.054 -23.105 -4.031 1.00 53.75 371 THR A C 1
ATOM 3057 O O . THR A 1 371 ? 81.820 -23.130 -3.073 1.00 53.75 371 THR A O 1
ATOM 3060 N N . SER A 1 372 ? 79.728 -23.130 -3.839 1.00 46.16 372 SER A N 1
ATOM 3061 C CA . SER A 1 372 ? 79.129 -23.184 -2.490 1.00 46.16 372 SER A CA 1
ATOM 3062 C C . SER A 1 372 ? 79.153 -24.569 -1.827 1.00 46.16 372 SER A C 1
ATOM 3064 O O . SER A 1 372 ? 78.862 -24.669 -0.636 1.00 46.16 372 SER A O 1
ATOM 3066 N N . LYS A 1 373 ? 79.507 -25.643 -2.548 1.00 48.75 373 LYS A N 1
ATOM 3067 C CA . LYS A 1 373 ? 79.581 -27.005 -1.980 1.00 48.75 373 LYS A CA 1
ATOM 3068 C C . LYS A 1 373 ? 80.932 -27.340 -1.331 1.00 48.75 373 LYS A C 1
ATOM 3070 O O . LYS A 1 373 ? 81.036 -28.385 -0.699 1.00 48.75 373 LYS A O 1
ATOM 3075 N N . GLU A 1 374 ? 81.924 -26.453 -1.429 1.00 49.28 374 GLU A N 1
ATOM 3076 C CA . GLU A 1 374 ? 83.287 -26.666 -0.909 1.00 49.28 374 GLU A CA 1
ATOM 3077 C C . GLU A 1 374 ? 83.577 -25.955 0.429 1.00 49.28 374 GLU A C 1
ATOM 3079 O O . GLU A 1 374 ? 84.602 -26.208 1.051 1.00 49.28 374 GLU A O 1
ATOM 3084 N N . ILE A 1 375 ? 82.661 -25.113 0.931 1.00 49.00 375 ILE A N 1
ATOM 3085 C CA . ILE A 1 375 ? 82.875 -24.306 2.158 1.00 49.00 375 ILE A CA 1
ATOM 3086 C C . ILE A 1 375 ? 82.094 -24.866 3.371 1.00 49.00 375 ILE A C 1
ATOM 3088 O O . ILE A 1 375 ? 82.196 -24.381 4.496 1.00 49.00 375 ILE A O 1
ATOM 3092 N N . GLY A 1 376 ? 81.337 -25.948 3.186 1.00 42.53 376 GLY A N 1
ATOM 3093 C CA . GLY A 1 376 ? 80.564 -26.601 4.244 1.00 42.53 376 GLY A CA 1
ATOM 3094 C C . GLY A 1 376 ? 81.362 -27.629 5.045 1.00 42.53 376 GLY A C 1
ATOM 3095 O O . GLY A 1 376 ? 80.987 -28.791 5.024 1.00 42.53 376 GLY A O 1
ATOM 3096 N N . ASN A 1 377 ? 82.447 -27.239 5.723 1.00 41.38 377 ASN A N 1
ATOM 3097 C CA . ASN A 1 377 ? 83.081 -28.053 6.772 1.00 41.38 377 ASN A CA 1
ATOM 3098 C C . ASN A 1 377 ? 83.960 -27.183 7.692 1.00 41.38 377 ASN A C 1
ATOM 3100 O O . ASN A 1 377 ? 85.138 -26.991 7.396 1.00 41.38 377 ASN A O 1
ATOM 3104 N N . ARG A 1 378 ? 83.376 -26.678 8.798 1.00 35.34 378 ARG A N 1
ATOM 3105 C CA . ARG A 1 378 ? 83.969 -26.437 10.146 1.00 35.34 378 ARG A CA 1
ATOM 3106 C C . ARG A 1 378 ? 83.061 -25.511 10.996 1.00 35.34 378 ARG A C 1
ATOM 3108 O O . ARG A 1 378 ? 82.975 -24.314 10.762 1.00 35.34 378 ARG A O 1
ATOM 3115 N N . THR A 1 379 ? 82.372 -26.097 11.978 1.00 39.44 379 THR A N 1
ATOM 3116 C CA . THR A 1 379 ? 81.669 -25.498 13.153 1.00 39.44 379 THR A CA 1
ATOM 3117 C C . THR A 1 379 ? 82.662 -24.937 14.214 1.00 39.44 379 THR A C 1
ATOM 3119 O O . THR A 1 379 ? 83.849 -25.191 13.998 1.00 39.44 379 THR A O 1
ATOM 3122 N N . PRO A 1 380 ? 82.296 -24.290 15.375 1.00 48.69 380 PRO A N 1
ATOM 3123 C CA . PRO A 1 380 ? 80.998 -24.235 16.108 1.00 48.69 380 PRO A CA 1
ATOM 3124 C C . PRO A 1 380 ? 80.566 -22.908 16.842 1.00 48.69 380 PRO A C 1
ATOM 3126 O O . PRO A 1 380 ? 81.320 -21.955 16.976 1.00 48.69 380 PRO A O 1
ATOM 3129 N N . ARG A 1 381 ? 79.313 -22.947 17.359 1.00 38.62 381 ARG A N 1
ATOM 3130 C CA . ARG A 1 381 ? 78.629 -22.300 18.529 1.00 38.62 381 ARG A CA 1
ATOM 3131 C C . ARG A 1 381 ? 79.294 -21.179 19.374 1.00 38.62 381 ARG A C 1
ATOM 3133 O O . ARG A 1 381 ? 80.319 -21.433 19.994 1.00 38.62 381 ARG A O 1
ATOM 3140 N N . SER A 1 382 ? 78.500 -20.139 19.697 1.00 33.25 382 SER A N 1
ATOM 3141 C CA . SER A 1 382 ? 78.190 -19.671 21.079 1.00 33.25 382 SER A CA 1
ATOM 3142 C C . SER A 1 382 ? 77.069 -18.598 21.121 1.00 33.25 382 SER A C 1
ATOM 3144 O O . SER A 1 382 ? 76.914 -17.809 20.195 1.00 33.25 382 SER A O 1
ATOM 3146 N N . SER A 1 383 ? 76.260 -18.606 22.189 1.00 38.97 383 SER A N 1
ATOM 3147 C CA . SER A 1 383 ? 75.194 -17.634 22.531 1.00 38.97 383 SER A CA 1
ATOM 3148 C C . SER A 1 383 ? 75.755 -16.459 23.357 1.00 38.97 383 SER A C 1
ATOM 3150 O O . SER A 1 383 ? 76.829 -16.617 23.939 1.00 38.97 383 SER A O 1
ATOM 3152 N N . PRO A 1 384 ? 75.032 -15.325 23.508 1.00 44.56 384 PRO A N 1
ATOM 3153 C CA . PRO A 1 384 ? 74.452 -15.057 24.837 1.00 44.56 384 PRO A CA 1
ATOM 3154 C C . PRO A 1 384 ? 73.128 -14.252 24.886 1.00 44.56 384 PRO A C 1
ATOM 3156 O O . PRO A 1 384 ? 72.739 -13.529 23.976 1.00 44.56 384 PRO A O 1
ATOM 3159 N N . THR A 1 385 ? 72.479 -14.414 26.039 1.00 41.91 385 THR A N 1
ATOM 3160 C CA . THR A 1 385 ? 71.307 -13.767 26.665 1.00 41.91 385 THR A CA 1
ATOM 3161 C C . THR A 1 385 ? 71.525 -12.328 27.164 1.00 41.91 385 THR A C 1
ATOM 3163 O O . THR A 1 385 ? 72.593 -12.057 27.698 1.00 41.91 385 THR A O 1
ATOM 3166 N N . PHE A 1 386 ? 70.469 -11.493 27.144 1.00 34.12 386 PHE A N 1
ATOM 3167 C CA . PHE A 1 386 ? 70.052 -10.448 28.127 1.00 34.12 386 PHE A CA 1
ATOM 3168 C C . PHE A 1 386 ? 68.773 -9.782 27.547 1.00 34.12 386 PHE A C 1
ATOM 3170 O O . PHE A 1 386 ? 68.724 -9.583 26.343 1.00 34.12 386 PHE A O 1
ATOM 3177 N N . GLY A 1 387 ? 67.656 -9.451 28.205 1.00 32.56 387 GLY A N 1
ATOM 3178 C CA . GLY A 1 387 ? 67.324 -9.121 29.591 1.00 32.56 387 GLY A CA 1
ATOM 3179 C C . GLY A 1 387 ? 66.597 -7.758 29.573 1.00 32.56 387 GLY A C 1
ATOM 3180 O O . GLY A 1 387 ? 67.231 -6.763 29.249 1.00 32.56 387 GLY A O 1
ATOM 3181 N N . GLY A 1 388 ? 65.289 -7.685 29.871 1.00 35.28 388 GLY A N 1
ATOM 3182 C CA . GLY A 1 388 ? 64.560 -6.402 29.913 1.00 35.28 388 GLY A CA 1
ATOM 3183 C C . GLY A 1 388 ? 63.046 -6.528 30.124 1.00 35.28 388 GLY A C 1
ATOM 3184 O O . GLY A 1 388 ? 62.329 -6.977 29.242 1.00 35.28 388 GLY A O 1
ATOM 3185 N N . ARG A 1 389 ? 62.598 -6.158 31.325 1.00 34.25 389 ARG A N 1
ATOM 3186 C CA . ARG A 1 389 ? 61.249 -6.229 31.919 1.00 34.25 389 ARG A CA 1
ATOM 3187 C C . ARG A 1 389 ? 60.402 -4.968 31.644 1.00 34.25 389 ARG A C 1
ATOM 3189 O O . ARG A 1 389 ? 61.001 -3.909 31.558 1.00 34.25 389 ARG A O 1
ATOM 3196 N N . LEU A 1 390 ? 59.066 -5.153 31.698 1.00 38.66 390 LEU A N 1
ATOM 3197 C CA . LEU A 1 390 ? 57.992 -4.313 32.307 1.00 38.66 390 LEU A CA 1
ATOM 3198 C C . LEU A 1 390 ? 57.869 -2.828 31.851 1.00 38.66 390 LEU A C 1
ATOM 3200 O O . LEU A 1 390 ? 58.863 -2.166 31.622 1.00 38.66 390 LEU A O 1
ATOM 3204 N N . ASP A 1 391 ? 56.707 -2.204 31.631 1.00 35.38 391 ASP A N 1
ATOM 3205 C CA . ASP A 1 391 ? 55.430 -2.211 32.357 1.00 35.38 391 ASP A CA 1
ATOM 3206 C C . ASP A 1 391 ? 54.242 -1.838 31.439 1.00 35.38 391 ASP A C 1
ATOM 3208 O O . ASP A 1 391 ? 54.386 -1.132 30.442 1.00 35.38 391 ASP A O 1
ATOM 3212 N N . SER A 1 392 ? 53.040 -2.274 31.827 1.00 45.38 392 SER A N 1
ATOM 3213 C CA . SER A 1 392 ? 51.742 -1.735 31.383 1.00 45.38 392 SER A CA 1
ATOM 3214 C C . SER A 1 392 ? 51.101 -0.936 32.522 1.00 45.38 392 SER A C 1
ATOM 3216 O O . SER A 1 392 ? 51.298 -1.278 33.687 1.00 45.38 392 SER A O 1
ATOM 3218 N N . PRO A 1 393 ? 50.269 0.068 32.214 1.00 50.59 393 PRO A N 1
ATOM 3219 C CA . PRO A 1 393 ? 48.933 0.139 32.832 1.00 50.59 393 PRO A CA 1
ATOM 3220 C C . PRO A 1 393 ? 47.876 0.632 31.813 1.00 50.59 393 PRO A C 1
ATOM 3222 O O . PRO A 1 393 ? 48.228 1.198 30.789 1.00 50.59 393 PRO A O 1
ATOM 3225 N N . LEU A 1 394 ? 46.555 0.523 31.956 1.00 37.88 394 LEU A N 1
ATOM 3226 C CA . LEU A 1 394 ? 45.627 -0.021 32.945 1.00 37.88 394 LEU A CA 1
ATOM 3227 C C . LEU A 1 394 ? 44.262 -0.130 32.228 1.00 37.88 394 LEU A C 1
ATOM 3229 O O . LEU A 1 394 ? 43.924 0.684 31.370 1.00 37.88 394 LEU A O 1
ATOM 3233 N N . SER A 1 395 ? 43.476 -1.130 32.609 1.00 39.94 395 SER A N 1
ATOM 3234 C CA . SER A 1 395 ? 42.098 -1.393 32.186 1.00 39.94 395 SER A CA 1
ATOM 3235 C C . SER A 1 395 ? 41.075 -0.485 32.880 1.00 39.94 395 SER A C 1
ATOM 3237 O O . SER A 1 395 ? 41.186 -0.279 34.088 1.00 39.94 395 SER A O 1
ATOM 3239 N N . VAL A 1 396 ? 39.996 -0.101 32.187 1.00 40.47 396 VAL A N 1
ATOM 3240 C CA . VAL A 1 396 ? 38.729 0.307 32.826 1.00 40.47 396 VAL A CA 1
ATOM 3241 C C . VAL A 1 396 ? 37.544 -0.313 32.078 1.00 40.47 396 VAL A C 1
ATOM 3243 O O . VAL A 1 396 ? 37.292 -0.012 30.916 1.00 40.47 396 VAL A O 1
ATOM 3246 N N . THR A 1 397 ? 36.802 -1.174 32.773 1.00 50.75 397 THR A N 1
ATOM 3247 C CA . THR A 1 397 ? 35.465 -1.674 32.404 1.00 50.75 397 THR A CA 1
ATOM 3248 C C . THR A 1 397 ? 34.427 -1.097 33.371 1.00 50.75 397 THR A C 1
ATOM 3250 O O . THR A 1 397 ? 34.725 -1.043 34.568 1.00 50.75 397 THR A O 1
ATOM 3253 N N . PRO A 1 398 ? 33.195 -0.755 32.947 1.00 52.81 398 PRO A N 1
ATOM 3254 C CA . PRO A 1 398 ? 32.143 -0.358 33.872 1.00 52.81 398 PRO A CA 1
ATOM 3255 C C . PRO A 1 398 ? 31.297 -1.549 34.344 1.00 52.81 398 PRO A C 1
ATOM 3257 O O . PRO A 1 398 ? 30.940 -2.456 33.590 1.00 52.81 398 PRO A O 1
ATOM 3260 N N . ARG A 1 399 ? 30.976 -1.510 35.639 1.00 41.12 399 ARG A N 1
ATOM 3261 C CA . ARG A 1 399 ? 30.251 -2.512 36.422 1.00 41.12 399 ARG A CA 1
ATOM 3262 C C . ARG A 1 399 ? 28.742 -2.236 36.379 1.00 41.12 399 ARG A C 1
ATOM 3264 O O . ARG A 1 399 ? 28.307 -1.134 36.692 1.00 41.12 399 ARG A O 1
ATOM 3271 N N . LYS A 1 400 ? 27.954 -3.264 36.051 1.00 45.94 400 LYS A N 1
ATOM 3272 C CA . LYS A 1 400 ? 26.516 -3.367 36.356 1.00 45.94 400 LYS A CA 1
ATOM 3273 C C . LYS A 1 400 ? 26.326 -3.661 37.846 1.00 45.94 400 LYS A C 1
ATOM 3275 O O . LYS A 1 400 ? 26.953 -4.591 38.350 1.00 45.94 400 LYS A O 1
ATOM 3280 N N . THR A 1 401 ? 25.375 -2.994 38.493 1.00 52.69 401 THR A N 1
ATOM 3281 C CA . THR A 1 401 ? 24.674 -3.525 39.672 1.00 52.69 401 THR A CA 1
ATOM 3282 C C . THR A 1 401 ? 23.201 -3.147 39.613 1.00 52.69 401 THR A C 1
ATOM 3284 O O . THR A 1 401 ? 22.852 -2.019 39.279 1.00 52.69 401 THR A O 1
ATOM 3287 N N . ALA A 1 402 ? 22.368 -4.137 39.917 1.00 50.34 402 ALA A N 1
ATOM 3288 C CA . ALA A 1 402 ? 20.922 -4.072 40.023 1.00 50.34 402 ALA A CA 1
ATOM 3289 C C . ALA A 1 402 ? 20.470 -3.854 41.481 1.00 50.34 402 ALA A C 1
ATOM 3291 O O . ALA A 1 402 ? 21.232 -4.118 42.410 1.00 50.34 402 ALA A O 1
ATOM 3292 N N . SER A 1 403 ? 19.190 -3.486 41.599 1.00 51.00 403 SER A N 1
ATOM 3293 C CA . SER A 1 403 ? 18.276 -3.551 42.752 1.00 51.00 403 SER A CA 1
ATOM 3294 C C . SER A 1 403 ? 18.475 -2.586 43.923 1.00 51.00 403 SER A C 1
ATOM 3296 O O . SER A 1 403 ? 19.376 -2.759 44.740 1.00 51.00 403 SER A O 1
ATOM 3298 N N . ARG A 1 404 ? 17.476 -1.715 44.126 1.00 48.62 404 ARG A N 1
ATOM 3299 C CA . ARG A 1 404 ? 16.418 -1.976 45.114 1.00 48.62 404 ARG A CA 1
ATOM 3300 C C . ARG A 1 404 ? 15.122 -1.264 44.745 1.00 48.62 404 ARG A C 1
ATOM 3302 O O . ARG A 1 404 ? 15.228 -0.160 44.172 1.00 48.62 404 ARG A O 1
#

Organism: NCBI:txid392030

Secondary structure (DSSP, 8-state):
----PPPPHHHHHHHTS-TT--S--SS--------------TTS-S-SSHHHHHHTT--TT----------------S-TTTTTTS------SSS--PPPHHHHHHHHHHHHHHHHHHHHHHHHHHHHHHHHHHHHHHHHHHHHHHHHHTTSHHHHHHHHHHHS-TT--HHHHHHHHHHHHHHHHHHHHHHHHHHHHHHHHHHHHHHHHHHHHHHHHHHHHHHHHHHHHHHH-TT-HHHHHHHHHHHHHHHHHHHHHHHHHHHHHHHHHHHHHHT--S------TTTHHHHHHHHHHHHHHHHHHHHHHHHHHHHHHHHHHHHHHHHHHHHHHHHHHHHHHS---S--------HHHHHHHHHHHHHHHHHTTSS----------------------PPP----

Sequence (404 aa):
MGGTRTKSVREAYVEQLPYGQGLTGYMNRKRKPFTHLNTVDDNDLAYRSTSDYLRGYYNPNAQSDPDMISERHIPRTKTANELALKSTNRSASGNPKYKAQEDYYEEIQLLKKDMKTVKNENSVLRAKIRRLEEDNVRKQKEIGAFYETNQDGDLRGALTDRSHNNSSNPNVALRLKQRIFKLELQLKEKETKLEEIQSDQKWTKSKELEIQNRALFSELDRQRFEKSHQLSQNGYSATIEEEKKQVIRKLTKERDDHSEENESLRKRVAELEHKNPTTTHSSDDSSHPELLKAMENLKHKCKNYENEIEQMNDNLLKMRRERDEYQKSFDRVTGELEELKRPKHAAHSSPLLSRNDEEQIRASLNSSRRTSKEIGNRTPRSSPTFGGRLDSPLSVTPRKTASR

pLDDT: mean 70.29, std 22.5, range [32.56, 98.44]

Radius of gyration: 56.18 Å; chains: 1; bounding box: 128×102×160 Å